Protein AF-A0A022QB66-F1 (afdb_monomer_lite)

Structure (mmCIF, N/CA/C/O backbone):
data_AF-A0A022QB66-F1
#
_entry.id   AF-A0A022QB66-F1
#
loop_
_atom_site.group_PDB
_atom_site.id
_atom_site.type_symbol
_atom_site.label_atom_id
_atom_site.label_alt_id
_atom_site.label_comp_id
_atom_site.label_asym_id
_atom_site.label_entity_id
_atom_site.label_seq_id
_atom_site.pdbx_PDB_ins_code
_atom_site.Cartn_x
_atom_site.Cartn_y
_atom_site.Cartn_z
_atom_site.occupancy
_atom_site.B_iso_or_equiv
_atom_site.auth_seq_id
_atom_site.auth_comp_id
_atom_site.auth_asym_id
_atom_site.auth_atom_id
_atom_site.pdbx_PDB_model_num
ATOM 1 N N . MET A 1 1 ? 6.228 8.065 -21.014 1.00 90.44 1 MET A N 1
ATOM 2 C CA . MET A 1 1 ? 6.456 6.706 -20.465 1.00 90.44 1 MET A CA 1
ATOM 3 C C . MET A 1 1 ? 6.476 5.617 -21.523 1.00 90.44 1 MET A C 1
ATOM 5 O O . MET A 1 1 ? 7.496 4.954 -21.617 1.00 90.44 1 MET A O 1
ATOM 9 N N . ARG A 1 2 ? 5.413 5.416 -22.317 1.00 90.44 2 ARG A N 1
ATOM 10 C CA . ARG A 1 2 ? 5.386 4.349 -23.336 1.00 90.44 2 ARG A CA 1
ATOM 11 C C . ARG A 1 2 ? 6.544 4.453 -24.340 1.00 90.44 2 ARG A C 1
ATOM 13 O O . ARG A 1 2 ? 7.287 3.493 -24.468 1.00 90.44 2 ARG A O 1
ATOM 20 N N . ASP A 1 3 ? 6.754 5.622 -24.943 1.00 89.94 3 ASP A N 1
ATOM 21 C CA . ASP A 1 3 ? 7.861 5.862 -25.885 1.00 89.94 3 ASP A CA 1
ATOM 22 C C . ASP A 1 3 ? 9.239 5.575 -25.268 1.00 89.94 3 ASP A C 1
ATOM 24 O O . ASP A 1 3 ? 10.068 4.905 -25.877 1.00 89.94 3 ASP A O 1
ATOM 28 N N . LEU A 1 4 ? 9.450 5.995 -24.013 1.00 91.31 4 LEU A N 1
ATOM 29 C CA . LEU A 1 4 ? 10.684 5.718 -23.267 1.00 91.31 4 LEU A CA 1
ATOM 30 C C . LEU A 1 4 ? 10.917 4.216 -23.096 1.00 91.31 4 LEU A C 1
ATOM 32 O O . LEU A 1 4 ? 12.012 3.729 -23.347 1.00 91.31 4 LEU A O 1
ATOM 36 N N . LEU A 1 5 ? 9.883 3.478 -22.687 1.00 92.38 5 LEU A N 1
ATOM 37 C CA . LEU A 1 5 ? 9.968 2.031 -22.509 1.00 92.38 5 LEU A CA 1
ATOM 38 C C . LEU A 1 5 ? 10.191 1.302 -23.835 1.00 92.38 5 LEU A C 1
ATOM 40 O O . LEU A 1 5 ? 10.917 0.318 -23.844 1.00 92.38 5 LEU A O 1
ATOM 44 N N . ILE A 1 6 ? 9.620 1.782 -24.945 1.00 91.00 6 ILE A N 1
ATOM 45 C CA . ILE A 1 6 ? 9.892 1.235 -26.283 1.00 91.00 6 ILE A CA 1
ATOM 46 C C . ILE A 1 6 ? 11.373 1.424 -26.633 1.00 91.00 6 ILE A C 1
ATOM 48 O O . ILE A 1 6 ? 12.029 0.460 -27.024 1.00 91.00 6 ILE A O 1
ATOM 52 N N . GLY A 1 7 ? 11.913 2.633 -26.441 1.00 89.56 7 GLY A N 1
ATOM 53 C CA . GLY A 1 7 ? 13.323 2.928 -26.709 1.00 89.56 7 GLY A CA 1
ATOM 54 C C . GLY A 1 7 ? 14.284 2.109 -25.843 1.00 89.56 7 GLY A C 1
ATOM 55 O O . GLY A 1 7 ? 15.234 1.522 -26.353 1.00 89.56 7 GLY A O 1
ATOM 56 N N . VAL A 1 8 ? 14.010 1.997 -24.542 1.00 91.50 8 VAL A N 1
ATOM 57 C CA . VAL A 1 8 ? 14.837 1.197 -23.623 1.00 91.50 8 VAL A CA 1
ATOM 58 C C . VAL A 1 8 ? 14.713 -0.301 -23.918 1.00 91.50 8 VAL A C 1
ATOM 60 O O . VAL A 1 8 ? 15.726 -0.994 -23.957 1.00 91.50 8 VAL A O 1
ATOM 63 N N . ASN A 1 9 ? 13.511 -0.802 -24.222 1.00 91.88 9 ASN A N 1
ATOM 64 C CA . ASN A 1 9 ? 13.316 -2.197 -24.627 1.00 91.88 9 ASN A CA 1
ATOM 65 C C . ASN A 1 9 ? 14.102 -2.533 -25.901 1.00 91.88 9 ASN A C 1
ATOM 67 O O . ASN A 1 9 ? 14.664 -3.623 -26.009 1.00 91.88 9 ASN A O 1
ATOM 71 N N . TYR A 1 10 ? 14.152 -1.602 -26.856 1.00 90.62 10 TYR A N 1
ATOM 72 C CA . TYR A 1 10 ? 14.957 -1.749 -28.063 1.00 90.62 10 TYR A CA 1
ATOM 73 C C . TYR A 1 10 ? 16.450 -1.873 -27.729 1.00 90.62 10 TYR A C 1
ATOM 75 O O . TYR A 1 10 ? 17.094 -2.806 -28.203 1.00 90.62 10 TYR A O 1
ATOM 83 N N . LEU A 1 11 ? 16.993 -1.010 -26.861 1.00 90.12 11 LEU A N 1
ATOM 84 C CA . LEU A 1 11 ? 18.392 -1.102 -26.415 1.00 90.12 11 LEU A CA 1
ATOM 85 C C . LEU A 1 11 ? 18.686 -2.439 -25.722 1.00 90.12 11 LEU A C 1
ATOM 87 O O . LEU A 1 11 ? 19.619 -3.142 -26.109 1.00 90.12 11 LEU A O 1
ATOM 91 N N . HIS A 1 12 ? 17.841 -2.835 -24.765 1.00 90.88 12 HIS A N 1
ATOM 92 C CA . HIS A 1 12 ? 18.008 -4.087 -24.016 1.00 90.88 12 HIS A CA 1
ATOM 93 C C . HIS A 1 12 ? 17.936 -5.323 -24.920 1.00 90.88 12 HIS A C 1
ATOM 95 O O . HIS A 1 12 ? 18.627 -6.312 -24.672 1.00 90.88 12 HIS A O 1
ATOM 101 N N . SER A 1 13 ? 17.124 -5.270 -25.980 1.00 89.25 13 SER A N 1
ATOM 102 C CA . SER A 1 13 ? 17.023 -6.345 -26.977 1.00 89.25 13 SER A CA 1
ATOM 103 C C . SER A 1 13 ? 18.272 -6.446 -27.858 1.00 89.25 13 SER A C 1
ATOM 105 O O . SER A 1 13 ? 18.603 -7.537 -28.307 1.00 89.25 13 SER A O 1
ATOM 107 N N . ASN A 1 14 ? 18.994 -5.338 -28.049 1.00 89.25 14 ASN A N 1
ATOM 108 C CA . ASN A 1 14 ? 20.259 -5.273 -28.790 1.00 89.25 14 ASN A CA 1
ATOM 109 C C . ASN A 1 14 ? 21.498 -5.477 -27.899 1.00 89.25 14 ASN A C 1
ATOM 111 O O . ASN A 1 14 ? 22.620 -5.252 -28.339 1.00 89.25 14 ASN A O 1
ATOM 115 N N . GLY A 1 15 ? 21.319 -5.897 -26.644 1.00 87.69 15 GLY A N 1
ATOM 116 C CA . GLY A 1 15 ? 22.439 -6.213 -25.758 1.00 87.69 15 GLY A CA 1
ATOM 117 C C . GLY A 1 15 ? 23.064 -5.011 -25.040 1.00 87.69 15 GLY A C 1
ATOM 118 O O . GLY A 1 15 ? 24.127 -5.154 -24.442 1.00 87.69 15 GLY A O 1
ATOM 119 N N . LEU A 1 16 ? 22.419 -3.843 -25.077 1.00 89.62 16 LEU A N 1
ATOM 120 C CA . LEU A 1 16 ? 22.925 -2.609 -24.475 1.00 89.62 16 LEU A CA 1
ATOM 121 C C . LEU A 1 16 ? 22.045 -2.167 -23.304 1.00 89.62 16 LEU A C 1
ATOM 123 O O . LEU A 1 16 ? 20.820 -2.249 -23.376 1.00 89.62 16 LEU A O 1
ATOM 127 N N . ALA A 1 17 ? 22.656 -1.619 -22.257 1.00 89.50 17 ALA A N 1
ATOM 128 C CA . ALA A 1 17 ? 21.981 -0.807 -21.246 1.00 89.50 17 ALA A CA 1
ATOM 129 C C . ALA A 1 17 ? 22.335 0.664 -21.420 1.00 89.50 17 ALA A C 1
ATOM 131 O O . ALA A 1 17 ? 23.449 1.002 -21.814 1.00 89.50 17 ALA A O 1
ATOM 132 N N . HIS A 1 18 ? 21.405 1.543 -21.064 1.00 88.81 18 HIS A N 1
ATOM 133 C CA . HIS A 1 18 ? 21.638 2.978 -21.151 1.00 88.81 18 HIS A CA 1
ATOM 134 C C . HIS A 1 18 ? 22.503 3.496 -19.993 1.00 88.81 18 HIS A C 1
ATOM 136 O O . HIS A 1 18 ? 23.287 4.416 -20.200 1.00 88.81 18 HIS A O 1
ATOM 142 N N . THR A 1 19 ? 22.330 2.960 -18.780 1.00 85.38 19 THR A N 1
ATOM 143 C CA . THR A 1 19 ? 23.073 3.268 -17.535 1.00 85.38 19 THR A CA 1
ATOM 144 C C . THR A 1 19 ? 23.001 4.711 -17.011 1.00 85.38 19 THR A C 1
ATOM 146 O O . THR A 1 19 ? 23.431 4.992 -15.893 1.00 85.38 19 THR A O 1
ATOM 149 N N . GLU A 1 20 ? 22.391 5.636 -17.753 1.00 85.50 20 GLU A N 1
ATOM 150 C CA . GLU A 1 20 ? 22.333 7.055 -17.387 1.00 85.50 20 GLU A CA 1
ATOM 151 C C . GLU A 1 20 ? 21.008 7.730 -17.770 1.00 85.50 20 GLU A C 1
ATOM 153 O O . GLU A 1 20 ? 20.958 8.883 -18.200 1.00 85.50 20 GLU A O 1
ATOM 158 N N . LEU A 1 21 ? 19.901 7.010 -17.600 1.00 88.56 21 LEU A N 1
ATOM 159 C CA . LEU A 1 21 ? 18.564 7.557 -17.818 1.00 88.56 21 LEU A CA 1
ATOM 160 C C . LEU A 1 21 ? 18.226 8.596 -16.744 1.00 88.56 21 LEU A C 1
ATOM 162 O O . LEU A 1 21 ? 18.107 8.270 -15.561 1.00 88.56 21 LEU A O 1
ATOM 166 N N . ARG A 1 22 ? 18.039 9.849 -17.162 1.00 87.88 22 ARG A N 1
ATOM 167 C CA . ARG A 1 22 ? 17.593 10.950 -16.299 1.00 87.88 22 ARG A CA 1
ATOM 168 C C . ARG A 1 22 ? 16.620 11.859 -17.038 1.00 87.88 22 ARG A C 1
ATOM 170 O O . ARG A 1 22 ? 16.602 11.873 -18.266 1.00 87.88 22 ARG A O 1
ATOM 177 N N . LEU A 1 23 ? 15.817 12.612 -16.285 1.00 87.31 23 LEU A N 1
ATOM 178 C CA . LEU A 1 23 ? 14.787 13.489 -16.848 1.00 87.31 23 LEU A CA 1
ATOM 179 C C . LEU A 1 23 ? 15.397 14.586 -17.735 1.00 87.31 23 LEU A C 1
ATOM 181 O O . LEU A 1 23 ? 14.811 14.931 -18.753 1.00 87.31 23 LEU A O 1
ATOM 185 N N . GLU A 1 24 ? 16.595 15.072 -17.395 1.00 86.62 24 GLU A N 1
ATOM 186 C CA . GLU A 1 24 ? 17.303 16.132 -18.124 1.00 86.62 24 GLU A CA 1
ATOM 187 C C . GLU A 1 24 ? 17.812 15.676 -19.503 1.00 86.62 24 GLU A C 1
ATOM 189 O O . GLU A 1 24 ? 18.095 16.506 -20.361 1.00 86.62 24 GLU A O 1
ATOM 194 N N . LYS A 1 25 ? 17.919 14.359 -19.730 1.00 85.31 25 LYS A N 1
ATOM 195 C CA . LYS A 1 25 ? 18.383 13.761 -20.996 1.00 85.31 25 LYS A CA 1
ATOM 196 C C . LYS A 1 25 ? 17.240 13.324 -21.916 1.00 85.31 25 LYS A C 1
ATOM 198 O O . LYS A 1 25 ? 17.463 12.616 -22.899 1.00 85.31 25 LYS A O 1
ATOM 203 N N . LEU A 1 26 ? 16.002 13.686 -21.583 1.00 87.75 26 LEU A N 1
ATOM 204 C CA . LEU A 1 26 ? 14.836 13.363 -22.396 1.00 87.75 26 LEU A CA 1
ATOM 205 C C . LEU A 1 26 ? 14.499 14.520 -23.325 1.00 87.75 26 LEU A C 1
ATOM 207 O O . LEU A 1 26 ? 14.301 15.649 -22.884 1.00 87.75 26 LEU A O 1
ATOM 211 N N . HIS A 1 27 ? 14.359 14.212 -24.609 1.00 87.12 27 HIS A N 1
ATOM 212 C CA . HIS A 1 27 ? 13.945 15.178 -25.613 1.00 87.12 27 HIS A CA 1
ATOM 213 C C . HIS A 1 27 ? 12.504 14.899 -26.019 1.00 87.12 27 HIS A C 1
ATOM 215 O O . HIS A 1 27 ? 12.151 13.770 -26.364 1.00 87.12 27 HIS A O 1
ATOM 221 N N . ILE A 1 28 ? 11.674 15.937 -25.981 1.00 89.44 28 ILE A N 1
ATOM 222 C CA . ILE A 1 28 ? 10.289 15.884 -26.442 1.00 89.44 28 ILE A CA 1
ATOM 223 C C . ILE A 1 28 ? 10.217 16.714 -27.712 1.00 89.44 28 ILE A C 1
ATOM 225 O O . ILE A 1 28 ? 10.533 17.903 -27.700 1.00 89.44 28 ILE A O 1
ATOM 229 N N . SER A 1 29 ? 9.820 16.083 -28.809 1.00 86.56 29 SER A N 1
ATOM 230 C CA . SER A 1 29 ? 9.618 16.799 -30.062 1.00 86.56 29 SER A CA 1
ATOM 231 C C . SER A 1 29 ? 8.362 17.679 -29.959 1.00 86.56 29 SER A C 1
ATOM 233 O O . SER A 1 29 ? 7.308 17.193 -29.539 1.00 86.56 29 SER A O 1
ATOM 235 N N . PRO A 1 30 ? 8.434 18.972 -30.322 1.00 85.62 30 PRO A N 1
ATOM 236 C CA . PRO A 1 30 ? 7.298 19.883 -30.198 1.00 85.62 30 PRO A CA 1
ATOM 237 C C . PRO A 1 30 ? 6.174 19.580 -31.201 1.00 85.62 30 PRO A C 1
ATOM 239 O O . PRO A 1 30 ? 5.029 19.949 -30.952 1.00 85.62 30 PRO A O 1
ATOM 242 N N . ILE A 1 31 ? 6.485 18.902 -32.314 1.00 86.12 31 ILE A N 1
ATOM 243 C CA . ILE A 1 31 ? 5.556 18.681 -33.434 1.00 86.12 31 ILE A CA 1
ATOM 244 C C . ILE A 1 31 ? 4.662 17.464 -33.179 1.00 86.12 31 ILE A C 1
ATOM 246 O O . ILE A 1 31 ? 3.440 17.558 -33.225 1.00 86.12 31 ILE A O 1
ATOM 250 N N . ASP A 1 32 ? 5.268 16.317 -32.886 1.00 86.25 32 ASP A N 1
ATOM 251 C CA . ASP A 1 32 ? 4.583 15.025 -32.742 1.00 86.25 32 ASP A CA 1
ATOM 252 C C . ASP A 1 32 ? 4.462 14.569 -31.277 1.00 86.25 32 ASP A C 1
ATOM 254 O O . ASP A 1 32 ? 3.810 13.566 -30.988 1.00 86.25 32 ASP A O 1
ATOM 258 N N . ARG A 1 33 ? 5.060 15.319 -30.336 1.00 85.69 33 ARG A N 1
ATOM 259 C CA . ARG A 1 33 ? 5.120 15.013 -28.895 1.00 85.69 33 ARG A CA 1
ATOM 260 C C . ARG A 1 33 ? 5.787 13.674 -28.573 1.00 85.69 33 ARG A C 1
ATOM 262 O O . ARG A 1 33 ? 5.665 13.195 -27.442 1.00 85.69 33 ARG A O 1
ATOM 269 N N . HIS A 1 34 ? 6.513 13.090 -29.526 1.00 86.06 34 HIS A N 1
ATOM 270 C CA . HIS A 1 34 ? 7.262 11.867 -29.289 1.00 86.06 34 HIS A CA 1
ATOM 271 C C . HIS A 1 34 ? 8.454 12.138 -28.379 1.00 86.06 34 HIS A C 1
ATOM 273 O O . HIS A 1 34 ? 9.151 13.152 -28.500 1.00 86.06 34 HIS A O 1
ATOM 279 N N . VAL A 1 35 ? 8.684 11.205 -27.455 1.00 86.75 35 VAL A N 1
ATOM 280 C CA . VAL A 1 35 ? 9.788 11.298 -26.499 1.00 86.75 35 VAL A CA 1
ATOM 281 C C . VAL A 1 35 ? 10.937 10.420 -26.969 1.00 86.75 35 VAL A C 1
ATOM 283 O O . VAL A 1 35 ? 10.774 9.213 -27.139 1.00 86.75 35 VAL A O 1
ATOM 286 N N . LYS A 1 36 ? 12.115 11.018 -27.132 1.00 84.31 36 LYS A N 1
ATOM 287 C CA . LYS A 1 36 ? 13.355 10.316 -27.460 1.00 84.31 36 LYS A CA 1
ATOM 288 C C . LYS A 1 36 ? 14.319 10.392 -26.285 1.00 84.31 36 LYS A C 1
ATOM 290 O O . LYS A 1 36 ? 14.428 11.416 -25.609 1.00 84.31 36 LYS A O 1
ATOM 295 N N . VAL A 1 37 ? 15.017 9.290 -26.052 1.00 78.88 37 VAL A N 1
ATOM 296 C CA . VAL A 1 37 ? 16.095 9.229 -25.069 1.00 78.88 37 VAL A CA 1
ATOM 297 C C . VAL A 1 37 ? 17.367 9.752 -25.738 1.00 78.88 37 VAL A C 1
ATOM 299 O O . VAL A 1 37 ? 17.754 9.241 -26.788 1.00 78.88 37 VAL A O 1
ATOM 302 N N . GLY A 1 38 ? 17.967 10.807 -25.186 1.00 69.50 38 GLY A N 1
ATOM 303 C CA . GLY A 1 38 ? 19.194 11.403 -25.709 1.00 69.50 38 GLY A CA 1
ATOM 304 C C . GLY A 1 38 ? 20.464 10.765 -25.139 1.00 69.50 38 GLY A C 1
ATOM 305 O O . GLY A 1 38 ? 20.474 10.305 -24.004 1.00 69.50 38 GLY A O 1
ATOM 306 N N . ILE A 1 39 ? 21.548 10.829 -25.922 1.00 65.69 39 ILE A N 1
ATOM 307 C CA . ILE A 1 39 ? 22.953 10.573 -25.542 1.00 65.69 39 ILE A CA 1
ATOM 308 C C . ILE A 1 39 ? 23.223 9.165 -24.972 1.00 65.69 39 ILE A C 1
ATOM 310 O O . ILE A 1 39 ? 23.123 8.917 -23.774 1.00 65.69 39 ILE A O 1
ATOM 314 N N . LEU A 1 40 ? 23.719 8.275 -25.839 1.00 71.69 40 LEU A N 1
ATOM 315 C CA . LEU A 1 40 ? 24.189 6.923 -25.496 1.00 71.69 40 LEU A CA 1
ATOM 316 C C . LEU A 1 40 ? 25.681 6.870 -25.111 1.00 71.69 40 LEU A C 1
ATOM 318 O O . LEU A 1 40 ? 26.274 5.799 -25.124 1.00 71.69 40 LEU A O 1
ATOM 322 N N . GLY A 1 41 ? 26.309 8.005 -24.781 1.00 69.88 41 GLY A N 1
ATOM 323 C CA . GLY A 1 41 ? 27.762 8.082 -24.547 1.00 69.88 41 GLY A CA 1
ATOM 324 C C . GLY A 1 41 ? 28.286 7.188 -23.414 1.00 69.88 41 GLY A C 1
ATOM 325 O O . GLY A 1 41 ? 29.445 6.803 -23.443 1.00 69.88 41 GLY A O 1
ATOM 326 N N . ASN A 1 42 ? 27.420 6.818 -22.464 1.00 80.25 42 ASN A N 1
ATOM 327 C CA . ASN A 1 42 ? 27.714 5.892 -21.364 1.00 80.25 42 ASN A CA 1
ATOM 328 C C . ASN A 1 42 ? 26.952 4.559 -21.488 1.00 80.25 42 ASN A C 1
ATOM 330 O O . ASN A 1 42 ? 26.838 3.808 -20.517 1.00 80.25 42 ASN A O 1
ATOM 334 N N . ALA A 1 43 ? 26.378 4.266 -22.659 1.00 84.38 43 ALA A N 1
ATOM 335 C CA . ALA A 1 43 ? 25.723 2.986 -22.872 1.00 84.38 43 ALA A CA 1
ATOM 336 C C . ALA A 1 43 ? 26.750 1.858 -22.724 1.00 84.38 43 ALA A C 1
ATOM 338 O O . ALA A 1 43 ? 27.874 1.955 -23.209 1.00 84.38 43 ALA A O 1
ATOM 339 N N . ALA A 1 44 ? 26.357 0.795 -22.037 1.00 84.44 44 ALA A N 1
ATOM 340 C CA . ALA A 1 44 ? 27.248 -0.304 -21.707 1.00 84.44 44 ALA A CA 1
ATOM 341 C C . ALA A 1 44 ? 26.707 -1.605 -22.292 1.00 84.44 44 ALA A C 1
ATOM 343 O O . ALA A 1 44 ? 25.502 -1.872 -22.225 1.00 84.44 44 ALA A O 1
ATOM 344 N N . ASN A 1 45 ? 27.598 -2.415 -22.854 1.00 85.69 45 ASN A N 1
ATOM 345 C CA . ASN A 1 45 ? 27.241 -3.703 -23.421 1.00 85.69 45 ASN A CA 1
ATOM 346 C C . ASN A 1 45 ? 27.154 -4.754 -22.309 1.00 85.69 45 ASN A C 1
ATOM 348 O O . ASN A 1 45 ? 27.943 -4.775 -21.358 1.00 85.69 45 ASN A O 1
ATOM 352 N N . PHE A 1 46 ? 26.166 -5.639 -22.414 1.00 81.88 46 PHE A N 1
ATOM 353 C CA . PHE A 1 46 ? 26.025 -6.763 -21.494 1.00 81.88 46 PHE A CA 1
ATOM 354 C C . PHE A 1 46 ? 27.191 -7.752 -21.597 1.00 81.88 46 PHE A C 1
ATOM 356 O O . PHE A 1 46 ? 27.476 -8.431 -20.614 1.00 81.88 46 PHE A O 1
ATOM 363 N N . ASN A 1 47 ? 27.869 -7.798 -22.748 1.00 71.81 47 ASN A N 1
ATOM 364 C CA . ASN A 1 47 ? 28.893 -8.789 -23.072 1.00 71.81 47 ASN A CA 1
ATOM 365 C C . ASN A 1 47 ? 30.342 -8.302 -22.880 1.00 71.81 47 ASN A C 1
ATOM 367 O O . ASN A 1 47 ? 31.251 -9.024 -23.272 1.00 71.81 47 ASN A O 1
ATOM 371 N N . ASP A 1 48 ? 30.590 -7.128 -22.285 1.00 63.53 48 ASP A N 1
ATOM 372 C CA . ASP A 1 48 ? 31.951 -6.573 -22.092 1.00 63.53 48 ASP A CA 1
ATOM 373 C C . ASP A 1 48 ? 32.793 -7.325 -21.024 1.00 63.53 48 ASP A C 1
ATOM 375 O O . ASP A 1 48 ? 33.551 -6.726 -20.260 1.00 63.53 48 ASP A O 1
ATOM 379 N N . CYS A 1 49 ? 32.676 -8.651 -20.931 1.00 53.59 49 CYS A N 1
ATOM 380 C CA . CYS A 1 49 ? 33.525 -9.500 -20.100 1.00 53.59 49 CYS A CA 1
ATOM 381 C C . CYS A 1 49 ? 34.370 -10.430 -20.981 1.00 53.59 49 CYS A C 1
ATOM 383 O O . CYS A 1 49 ? 33.851 -11.113 -21.859 1.00 53.59 49 CYS A O 1
ATOM 385 N N . ILE A 1 50 ? 35.680 -10.448 -20.715 1.00 52.25 50 ILE A N 1
ATOM 386 C CA . ILE A 1 50 ? 36.671 -11.358 -21.312 1.00 52.25 50 ILE A CA 1
ATOM 387 C C . ILE A 1 50 ? 36.193 -12.814 -21.117 1.00 52.25 50 ILE A C 1
ATOM 389 O O . ILE A 1 50 ? 35.698 -13.128 -20.027 1.00 52.25 50 ILE A O 1
ATOM 393 N N . PRO A 1 51 ? 36.295 -13.690 -22.136 1.00 50.00 51 PRO A N 1
ATOM 394 C CA . PRO A 1 51 ? 35.776 -15.048 -22.059 1.00 50.00 51 PRO A CA 1
ATOM 395 C C . PRO A 1 51 ? 36.674 -15.907 -21.163 1.00 50.00 51 PRO A C 1
ATOM 397 O O . PRO A 1 51 ? 37.699 -16.406 -21.606 1.00 50.00 51 PRO A O 1
ATOM 400 N N . ASP A 1 52 ? 36.264 -16.084 -19.908 1.00 53.12 52 ASP A N 1
ATOM 401 C CA . ASP A 1 52 ? 36.673 -17.222 -19.085 1.00 53.12 52 ASP A CA 1
ATOM 402 C C . ASP A 1 52 ? 35.431 -18.086 -18.830 1.00 53.12 52 ASP A C 1
ATOM 404 O O . ASP A 1 52 ? 34.424 -17.606 -18.292 1.00 53.12 52 ASP A O 1
ATOM 408 N N . ASP A 1 53 ? 35.508 -19.365 -19.200 1.00 53.66 53 ASP A N 1
ATOM 409 C CA . ASP A 1 53 ? 34.384 -20.314 -19.296 1.00 53.66 53 ASP A CA 1
ATOM 410 C C . ASP A 1 53 ? 33.627 -20.590 -17.976 1.00 53.66 53 ASP A C 1
ATOM 412 O O . ASP A 1 53 ? 32.553 -21.188 -17.985 1.00 53.66 53 ASP A O 1
ATOM 416 N N . ASN A 1 54 ? 34.100 -20.080 -16.834 1.00 55.41 54 ASN A N 1
ATOM 417 C CA . ASN A 1 54 ? 33.471 -20.274 -15.519 1.00 55.41 54 ASN A CA 1
ATOM 418 C C . ASN A 1 54 ? 32.529 -19.131 -15.068 1.00 55.41 54 ASN A C 1
ATOM 420 O O . ASN A 1 54 ? 32.099 -19.113 -13.915 1.00 55.41 54 ASN A O 1
ATOM 424 N N . LYS A 1 55 ? 32.196 -18.159 -15.935 1.00 56.09 55 LYS A N 1
ATOM 425 C CA . LYS A 1 55 ? 31.482 -16.913 -15.559 1.00 56.09 55 LYS A CA 1
ATOM 426 C C . LYS A 1 55 ? 30.077 -16.714 -16.149 1.00 56.09 55 LYS A C 1
ATOM 428 O O . LYS A 1 55 ? 29.538 -15.608 -16.041 1.00 56.09 55 LYS A O 1
ATOM 433 N N . LEU A 1 56 ? 29.444 -17.739 -16.726 1.00 58.19 56 LEU A N 1
ATOM 434 C CA . LEU A 1 56 ? 28.131 -17.600 -17.383 1.00 58.19 56 LEU A CA 1
ATOM 435 C C . LEU A 1 56 ? 27.041 -17.022 -16.451 1.00 58.19 56 LEU A C 1
ATOM 437 O O . LEU A 1 56 ? 26.313 -16.107 -16.843 1.00 58.19 56 LEU A O 1
ATOM 441 N N . ASP A 1 57 ? 26.999 -17.474 -15.192 1.00 58.75 57 ASP A N 1
ATOM 442 C CA . ASP A 1 57 ? 26.075 -16.949 -14.174 1.00 58.75 57 ASP A CA 1
ATOM 443 C C . ASP A 1 57 ? 26.375 -15.484 -13.820 1.00 58.75 57 ASP A C 1
ATOM 445 O O . ASP A 1 57 ? 25.464 -14.659 -13.732 1.00 58.75 57 ASP A O 1
ATOM 449 N N . SER A 1 58 ? 27.657 -15.111 -13.734 1.00 62.25 58 SER A N 1
ATOM 450 C CA . SER A 1 58 ? 28.070 -13.734 -13.426 1.00 62.25 58 SER A CA 1
ATOM 451 C C . SER A 1 58 ? 27.697 -12.733 -14.530 1.00 62.25 58 SER A C 1
ATOM 453 O O . SER A 1 58 ? 27.303 -11.600 -14.238 1.00 62.25 58 SER A O 1
ATOM 455 N N . ASN A 1 59 ? 27.729 -13.161 -15.797 1.00 63.44 59 ASN A N 1
ATOM 456 C CA . ASN A 1 59 ? 27.303 -12.346 -16.937 1.00 63.44 59 ASN A CA 1
ATOM 457 C C . ASN A 1 59 ? 25.780 -12.155 -16.952 1.00 63.44 59 ASN A C 1
ATOM 459 O O . ASN A 1 59 ? 25.283 -11.048 -17.189 1.00 63.44 59 ASN A O 1
ATOM 463 N N . MET A 1 60 ? 25.024 -13.211 -16.636 1.00 67.25 60 MET A N 1
ATOM 464 C CA . MET A 1 60 ? 23.567 -13.134 -16.506 1.00 67.25 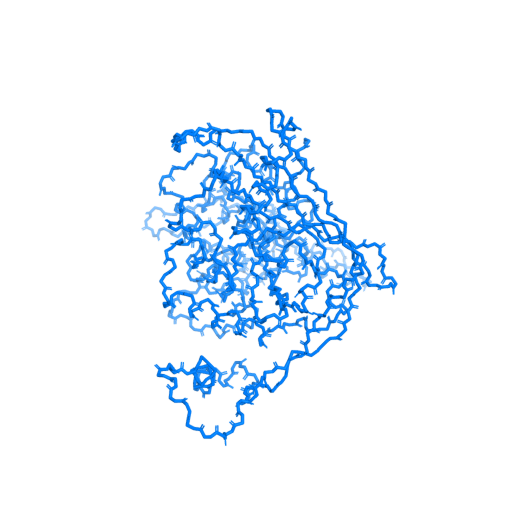60 MET A CA 1
ATOM 465 C C . MET A 1 60 ? 23.141 -12.233 -15.344 1.00 67.25 60 MET A C 1
ATOM 467 O O . MET A 1 60 ? 22.169 -11.481 -15.475 1.00 67.25 60 MET A O 1
ATOM 471 N N . ASP A 1 61 ? 23.887 -12.243 -14.243 1.00 76.88 61 ASP A N 1
ATOM 472 C CA . ASP A 1 61 ? 23.641 -11.369 -13.100 1.00 76.88 61 ASP A CA 1
ATOM 473 C C . ASP A 1 61 ? 23.983 -9.906 -13.402 1.00 76.88 61 ASP A C 1
ATOM 475 O O . ASP A 1 61 ? 23.185 -9.017 -13.089 1.00 76.88 61 ASP A O 1
ATOM 479 N N . ARG A 1 62 ? 25.091 -9.636 -14.108 1.00 80.75 62 ARG A N 1
ATOM 480 C CA . ARG A 1 62 ? 25.429 -8.288 -14.597 1.00 80.75 62 ARG A CA 1
ATOM 481 C C . ARG A 1 62 ? 24.333 -7.728 -15.501 1.00 80.75 62 ARG A C 1
ATOM 483 O O . ARG A 1 62 ? 23.839 -6.627 -15.249 1.00 80.75 62 ARG A O 1
ATOM 490 N N . ARG A 1 63 ? 23.892 -8.494 -16.505 1.00 85.56 63 ARG A N 1
ATOM 491 C CA . ARG A 1 63 ? 22.799 -8.098 -17.410 1.00 85.56 63 ARG A CA 1
ATOM 492 C C . ARG A 1 63 ? 21.526 -7.750 -16.638 1.00 85.56 63 ARG A C 1
ATOM 494 O O . ARG A 1 63 ? 20.947 -6.684 -16.853 1.00 85.56 63 ARG A O 1
ATOM 501 N N . LYS A 1 64 ? 21.102 -8.616 -15.711 1.00 85.75 64 LYS A N 1
ATOM 502 C CA . LYS A 1 64 ? 19.919 -8.377 -14.867 1.00 85.75 64 LYS A CA 1
ATOM 503 C C . LYS A 1 64 ? 20.069 -7.112 -14.022 1.00 85.75 64 LYS A C 1
ATOM 505 O O . LYS A 1 64 ? 19.113 -6.347 -13.918 1.00 85.75 64 LYS A O 1
ATOM 510 N N . MET A 1 65 ? 21.246 -6.868 -13.444 1.00 85.62 65 MET A N 1
ATOM 511 C CA . MET A 1 65 ? 21.515 -5.662 -12.655 1.00 85.62 65 MET A CA 1
ATOM 512 C C . MET A 1 65 ? 21.421 -4.385 -13.493 1.00 85.62 65 MET A C 1
ATOM 514 O O . MET A 1 65 ? 20.773 -3.430 -13.067 1.00 85.62 65 MET A O 1
ATOM 518 N N . MET A 1 66 ? 22.003 -4.377 -14.693 1.00 88.88 66 MET A N 1
ATOM 519 C CA . MET A 1 66 ? 21.988 -3.214 -15.586 1.00 88.88 66 MET A CA 1
ATOM 520 C C . MET A 1 66 ? 20.576 -2.900 -16.097 1.00 88.88 66 MET A C 1
ATOM 522 O O . MET A 1 66 ? 20.132 -1.755 -16.024 1.00 88.88 66 MET A O 1
ATOM 526 N N . ILE A 1 67 ? 19.821 -3.922 -16.514 1.00 89.88 67 ILE A N 1
ATOM 527 C CA . ILE A 1 67 ? 18.406 -3.770 -16.891 1.00 89.88 67 ILE A CA 1
ATOM 528 C C . ILE A 1 67 ? 17.597 -3.239 -15.702 1.00 89.88 67 ILE A C 1
ATOM 530 O O . ILE A 1 67 ? 16.828 -2.286 -15.832 1.00 89.88 67 ILE A O 1
ATOM 534 N N . ALA A 1 68 ? 17.793 -3.815 -14.514 1.00 91.06 68 ALA A N 1
ATOM 535 C CA . ALA A 1 68 ? 17.094 -3.381 -13.312 1.00 91.06 68 ALA A CA 1
ATOM 536 C C . ALA A 1 68 ? 17.458 -1.944 -12.897 1.00 91.06 68 ALA A C 1
ATOM 538 O O . ALA A 1 68 ? 16.641 -1.266 -12.262 1.00 91.06 68 ALA A O 1
ATOM 539 N N . PHE A 1 69 ? 18.664 -1.477 -13.220 1.00 91.69 69 PHE A N 1
ATOM 540 C CA . PHE A 1 69 ? 19.083 -0.098 -12.999 1.00 91.69 69 PHE A CA 1
ATOM 541 C C . PHE A 1 69 ? 18.333 0.862 -13.928 1.00 91.69 69 PHE A C 1
ATOM 543 O O . PHE A 1 69 ? 17.675 1.780 -13.436 1.00 91.69 69 PHE A O 1
ATOM 550 N N . ASP A 1 70 ? 18.327 0.598 -15.238 1.00 93.12 70 ASP A N 1
ATOM 551 C CA . ASP A 1 70 ? 17.598 1.413 -16.220 1.00 93.12 70 ASP A CA 1
ATOM 552 C C . ASP A 1 70 ? 16.102 1.502 -15.877 1.00 93.12 70 ASP A C 1
ATOM 554 O O . ASP A 1 70 ? 15.512 2.585 -15.868 1.00 93.12 70 ASP A O 1
ATOM 558 N N . MET A 1 71 ? 15.496 0.373 -15.498 1.00 94.69 71 MET A N 1
ATOM 559 C CA . MET A 1 71 ? 14.092 0.317 -15.081 1.00 94.69 71 MET A CA 1
ATOM 560 C C . MET A 1 71 ? 13.811 1.137 -13.815 1.00 94.69 71 MET A C 1
ATOM 562 O O . MET A 1 71 ? 12.769 1.790 -13.721 1.00 94.69 71 MET A O 1
ATOM 566 N N . ARG A 1 72 ? 14.755 1.185 -12.865 1.00 93.75 72 ARG A N 1
ATOM 567 C CA . ARG A 1 72 ? 14.644 2.046 -11.675 1.00 93.75 72 ARG A CA 1
ATOM 568 C C . ARG A 1 72 ? 14.683 3.525 -12.058 1.00 93.75 72 ARG A C 1
ATOM 570 O O . ARG A 1 72 ? 13.878 4.304 -11.549 1.00 93.75 72 ARG A O 1
ATOM 577 N N . CYS A 1 73 ? 15.580 3.908 -12.964 1.00 93.19 73 CYS A N 1
ATOM 578 C CA . CYS A 1 73 ? 15.651 5.275 -13.473 1.00 93.19 73 CYS A CA 1
ATOM 579 C C . CYS A 1 73 ? 14.360 5.689 -14.188 1.00 93.19 73 CYS A C 1
ATOM 581 O O . CYS A 1 73 ? 13.860 6.788 -13.953 1.00 93.19 73 CYS A O 1
ATOM 583 N N . LEU A 1 74 ? 13.762 4.798 -14.985 1.00 94.69 74 LEU A N 1
ATOM 584 C CA . LEU A 1 74 ? 12.444 5.027 -15.586 1.00 94.69 74 LEU A CA 1
ATOM 585 C C . LEU A 1 74 ? 11.348 5.221 -14.531 1.00 94.69 74 LEU A C 1
ATOM 587 O O . LEU A 1 74 ? 10.482 6.075 -14.712 1.00 94.69 74 LEU A O 1
ATOM 591 N N . GLY A 1 75 ? 11.404 4.489 -13.414 1.00 95.31 75 GLY A N 1
ATOM 592 C CA . GLY A 1 75 ? 10.533 4.719 -12.259 1.00 95.31 75 GLY A CA 1
ATOM 593 C C . GLY A 1 75 ? 10.696 6.120 -11.661 1.00 95.31 75 GLY A C 1
ATOM 594 O O . GLY A 1 75 ? 9.704 6.799 -11.408 1.00 95.31 75 GLY A O 1
ATOM 595 N N . PHE A 1 76 ? 11.932 6.601 -11.494 1.00 95.00 76 PHE A N 1
ATOM 596 C CA . PHE A 1 76 ? 12.194 7.965 -11.015 1.00 95.00 76 PHE A CA 1
ATOM 597 C C . PHE A 1 76 ? 11.720 9.042 -11.988 1.00 95.00 76 PHE A C 1
ATOM 599 O O . PHE A 1 76 ? 11.142 10.039 -11.559 1.00 95.00 76 PHE A O 1
ATOM 606 N N . ILE A 1 77 ? 11.923 8.829 -13.288 1.00 94.19 77 ILE A N 1
ATOM 607 C CA . ILE A 1 77 ? 11.405 9.704 -14.341 1.00 94.19 77 ILE A CA 1
ATOM 608 C C . ILE A 1 77 ? 9.875 9.746 -14.267 1.00 94.19 77 ILE A C 1
ATOM 610 O O . ILE A 1 77 ? 9.308 10.832 -14.204 1.00 94.19 77 ILE A O 1
ATOM 614 N N . MET A 1 78 ? 9.205 8.589 -14.194 1.00 94.50 78 MET A N 1
ATOM 615 C CA . MET A 1 78 ? 7.746 8.514 -14.058 1.00 94.50 78 MET A CA 1
ATOM 616 C C . MET A 1 78 ? 7.252 9.271 -12.822 1.00 94.50 78 MET A C 1
ATOM 618 O O . MET A 1 78 ? 6.312 10.055 -12.931 1.00 94.50 78 MET A O 1
ATOM 622 N N . ALA A 1 79 ? 7.895 9.065 -11.669 1.00 93.75 79 ALA A N 1
ATOM 623 C CA . ALA A 1 79 ? 7.534 9.735 -10.425 1.00 93.75 79 ALA A CA 1
ATOM 624 C C . ALA A 1 79 ? 7.631 11.261 -10.561 1.00 93.75 79 ALA A C 1
ATOM 626 O O . ALA A 1 79 ? 6.657 11.953 -10.290 1.00 93.75 79 ALA A O 1
ATOM 627 N N . LYS A 1 80 ? 8.766 11.779 -11.050 1.00 92.25 80 LYS A N 1
ATOM 628 C CA . LYS A 1 80 ? 8.998 13.222 -11.238 1.00 92.25 80 LYS A CA 1
ATOM 629 C C . LYS A 1 80 ? 8.085 13.855 -12.289 1.00 92.25 80 LYS A C 1
ATOM 631 O O . LYS A 1 80 ? 7.661 14.993 -12.131 1.00 92.25 80 LYS A O 1
ATOM 636 N N . MET A 1 81 ? 7.771 13.124 -13.360 1.00 89.81 81 MET A N 1
ATOM 637 C CA . MET A 1 81 ? 6.861 13.603 -14.404 1.00 89.81 81 MET A CA 1
ATOM 638 C C . MET A 1 81 ? 5.437 13.803 -13.879 1.00 89.81 81 MET A C 1
ATOM 640 O O . MET A 1 81 ? 4.748 14.722 -14.318 1.00 89.81 81 MET A O 1
ATOM 644 N N . VAL A 1 82 ? 4.980 12.916 -12.991 1.00 90.06 82 VAL A N 1
ATOM 645 C CA . VAL A 1 82 ? 3.595 12.909 -12.509 1.00 90.06 82 VAL A CA 1
ATOM 646 C C . VAL A 1 82 ? 3.441 13.724 -11.223 1.00 90.06 82 VAL A C 1
ATOM 648 O O . VAL A 1 82 ? 2.447 14.427 -11.070 1.00 90.06 82 VAL A O 1
ATOM 651 N N . LEU A 1 83 ? 4.428 13.686 -10.327 1.00 89.94 83 LEU A N 1
ATOM 652 C CA . LEU A 1 83 ? 4.447 14.403 -9.053 1.00 89.94 83 LEU A CA 1
ATOM 653 C C . LEU A 1 83 ? 5.542 15.470 -9.087 1.00 89.94 83 LEU A C 1
ATOM 655 O O . LEU A 1 83 ? 6.716 15.185 -8.841 1.00 89.94 83 LEU A O 1
ATOM 659 N N . ARG A 1 84 ? 5.151 16.708 -9.403 1.00 85.50 84 ARG A N 1
ATOM 660 C CA . ARG A 1 84 ? 6.090 17.826 -9.583 1.00 85.50 84 ARG A CA 1
ATOM 661 C C . ARG A 1 84 ? 6.868 18.162 -8.313 1.00 85.50 84 ARG A C 1
ATOM 663 O O . ARG A 1 84 ? 8.003 18.606 -8.420 1.00 85.50 84 ARG A O 1
ATOM 670 N N . ASP A 1 85 ? 6.320 17.880 -7.135 1.00 87.31 85 ASP A N 1
ATOM 671 C CA . ASP A 1 85 ? 6.998 18.089 -5.849 1.00 87.31 85 ASP A CA 1
ATOM 672 C C . ASP A 1 85 ? 8.285 17.262 -5.722 1.00 87.31 85 ASP A C 1
ATOM 674 O O . ASP A 1 85 ? 9.219 17.656 -5.034 1.00 87.31 85 ASP A O 1
ATOM 678 N N . LEU A 1 86 ? 8.400 16.146 -6.453 1.00 90.25 86 LEU A N 1
ATOM 679 C CA . LEU A 1 86 ? 9.631 15.348 -6.515 1.00 90.25 86 LEU A CA 1
ATOM 680 C C . LEU A 1 86 ? 10.745 16.000 -7.353 1.00 90.25 86 LEU A C 1
ATOM 682 O O . LEU A 1 86 ? 11.830 15.423 -7.480 1.00 90.25 86 LEU A O 1
ATOM 686 N N . MET A 1 87 ? 10.496 17.172 -7.943 1.00 88.12 87 MET A N 1
ATOM 687 C CA . MET A 1 87 ? 11.539 18.010 -8.535 1.00 88.12 87 MET A CA 1
ATOM 688 C C . MET A 1 87 ? 12.327 18.779 -7.469 1.00 88.12 87 MET A C 1
ATOM 690 O O . MET A 1 87 ? 13.495 19.075 -7.711 1.00 88.12 87 MET A O 1
ATOM 694 N N . ASP A 1 88 ? 11.739 19.044 -6.294 1.00 89.69 88 ASP A N 1
ATOM 695 C CA . ASP A 1 88 ? 12.462 19.609 -5.151 1.00 89.69 88 ASP A CA 1
ATOM 696 C C . ASP A 1 88 ? 13.485 18.577 -4.629 1.00 89.69 88 ASP A C 1
ATOM 698 O O . ASP A 1 88 ? 13.098 17.470 -4.222 1.00 89.69 88 ASP A O 1
ATOM 702 N N . PRO A 1 89 ? 14.794 18.905 -4.608 1.00 91.25 89 PRO A N 1
ATOM 703 C CA . PRO A 1 89 ? 15.831 18.017 -4.096 1.00 91.25 89 PRO A CA 1
ATOM 704 C C . PRO A 1 89 ? 15.581 17.513 -2.669 1.00 91.25 89 PRO A C 1
ATOM 706 O O . PRO A 1 89 ? 15.918 16.363 -2.380 1.00 91.25 89 PRO A O 1
ATOM 709 N N . MET A 1 90 ? 14.977 18.321 -1.789 1.00 90.62 90 MET A N 1
ATOM 710 C CA . MET A 1 90 ? 14.706 17.944 -0.396 1.00 90.62 90 MET A CA 1
ATOM 711 C C . MET A 1 90 ? 13.608 16.882 -0.303 1.00 90.62 90 MET A C 1
ATOM 713 O O . MET A 1 90 ? 13.769 15.861 0.373 1.00 90.62 90 MET A O 1
ATOM 717 N N . ILE A 1 91 ? 12.504 17.081 -1.025 1.00 89.62 91 ILE A N 1
ATOM 718 C CA . ILE A 1 91 ? 11.402 16.113 -1.102 1.00 89.62 91 ILE A CA 1
ATOM 719 C C . ILE A 1 91 ? 11.894 14.831 -1.787 1.00 89.62 91 ILE A C 1
ATOM 721 O O . ILE A 1 91 ? 11.651 13.719 -1.303 1.00 89.62 91 ILE A O 1
ATOM 725 N N . PHE A 1 92 ? 12.666 14.965 -2.867 1.00 92.12 92 PHE A N 1
ATOM 726 C CA . PHE A 1 92 ? 13.237 13.825 -3.577 1.00 92.12 92 PHE A CA 1
ATOM 727 C C . PHE A 1 92 ? 14.249 13.042 -2.728 1.00 92.12 92 PHE A C 1
ATOM 729 O O . PHE A 1 92 ? 14.324 11.816 -2.836 1.00 92.12 92 PHE A O 1
ATOM 736 N N . ALA A 1 93 ? 15.011 13.706 -1.854 1.00 91.94 93 ALA A N 1
ATOM 737 C CA . ALA A 1 93 ? 15.903 13.042 -0.909 1.00 91.94 93 ALA A CA 1
ATOM 738 C C . ALA A 1 93 ? 15.123 12.165 0.081 1.00 91.94 93 ALA A C 1
ATOM 740 O O . ALA A 1 93 ? 15.479 10.996 0.244 1.00 91.94 93 ALA A O 1
ATOM 741 N N . LYS A 1 94 ? 14.015 12.667 0.649 1.00 91.25 94 LYS A N 1
ATOM 742 C CA . LYS A 1 94 ? 13.114 11.873 1.508 1.00 91.25 94 LYS A CA 1
ATOM 743 C C . LYS A 1 94 ? 12.536 10.672 0.759 1.00 91.25 94 LYS A C 1
ATOM 745 O O . LYS A 1 94 ? 12.526 9.559 1.278 1.00 91.25 94 LYS A O 1
ATOM 750 N N . PHE A 1 95 ? 12.128 10.872 -0.493 1.00 92.12 95 PHE A N 1
ATOM 751 C CA . PHE A 1 95 ? 11.632 9.799 -1.353 1.00 92.12 95 PHE A CA 1
ATOM 752 C C . PHE A 1 95 ? 12.686 8.725 -1.663 1.00 92.12 95 PHE A C 1
ATOM 754 O O . PHE A 1 95 ? 12.400 7.530 -1.580 1.00 92.12 95 PHE A O 1
ATOM 761 N N . LYS A 1 96 ? 13.931 9.114 -1.956 1.00 91.50 96 LYS A N 1
ATOM 762 C CA . LYS A 1 96 ? 15.032 8.152 -2.110 1.00 91.50 96 LYS A CA 1
ATOM 763 C C . LYS A 1 96 ? 15.333 7.424 -0.803 1.00 91.50 96 LYS A C 1
ATOM 765 O O . LYS A 1 96 ? 15.531 6.213 -0.836 1.00 91.50 96 LYS A O 1
ATOM 770 N N . ALA A 1 97 ? 15.350 8.138 0.323 1.00 91.31 97 ALA A N 1
ATOM 771 C CA . ALA A 1 97 ? 15.591 7.555 1.639 1.00 91.31 97 ALA A CA 1
ATOM 772 C C . ALA A 1 97 ? 14.539 6.489 1.975 1.00 91.31 97 ALA A C 1
ATOM 774 O O . ALA A 1 97 ? 14.903 5.406 2.427 1.00 91.31 97 ALA A O 1
ATOM 775 N N . PHE A 1 98 ? 13.265 6.742 1.658 1.00 90.25 98 PHE A N 1
ATOM 776 C CA . PHE A 1 98 ? 12.192 5.756 1.799 1.00 90.25 98 PHE A CA 1
ATOM 777 C C . PHE A 1 98 ? 12.520 4.438 1.081 1.00 90.25 98 PHE A C 1
ATOM 779 O O . PHE A 1 98 ? 12.439 3.378 1.700 1.00 90.25 98 PHE A O 1
ATOM 786 N N . LEU A 1 99 ? 12.955 4.494 -0.183 1.00 90.75 99 LEU A N 1
ATOM 787 C CA . LEU A 1 99 ? 13.302 3.298 -0.961 1.00 90.75 99 LEU A CA 1
ATOM 788 C C . LEU A 1 99 ? 14.591 2.625 -0.461 1.00 90.75 99 LEU A C 1
ATOM 790 O O . LEU A 1 99 ? 14.672 1.400 -0.418 1.00 90.75 99 LEU A O 1
ATOM 794 N N . SER A 1 100 ? 15.602 3.410 -0.077 1.00 88.50 100 SER A N 1
ATOM 795 C CA . SER A 1 100 ? 16.893 2.891 0.401 1.00 88.50 100 SER A CA 1
ATOM 796 C C . SER A 1 100 ? 16.799 2.210 1.768 1.00 88.50 100 SER A C 1
ATOM 798 O O . SER A 1 100 ? 17.549 1.273 2.018 1.00 88.50 100 SER A O 1
ATOM 800 N N . LYS A 1 101 ? 15.852 2.619 2.626 1.00 86.75 101 LYS A N 1
ATOM 801 C CA . LYS A 1 101 ? 15.549 1.955 3.908 1.00 86.75 101 LYS A CA 1
ATOM 802 C C . LYS A 1 101 ? 14.883 0.575 3.738 1.00 86.75 101 LYS A C 1
ATOM 804 O O . LYS A 1 101 ? 14.601 -0.093 4.725 1.00 86.75 101 LYS A O 1
ATOM 809 N N . GLY A 1 102 ? 14.622 0.138 2.503 1.00 81.62 102 GLY A N 1
ATOM 810 C CA . GLY A 1 102 ? 14.011 -1.161 2.218 1.00 81.62 102 GLY A CA 1
ATOM 811 C C . GLY A 1 102 ? 12.490 -1.183 2.376 1.00 81.62 102 GLY A C 1
ATOM 812 O O . GLY A 1 102 ? 11.907 -2.264 2.417 1.00 81.62 102 GLY A O 1
ATOM 813 N N . ASN A 1 103 ? 11.839 -0.017 2.450 1.00 86.25 103 ASN A N 1
ATOM 814 C CA . ASN A 1 103 ? 10.382 0.047 2.475 1.00 86.25 103 ASN A CA 1
ATOM 815 C C . ASN A 1 103 ? 9.789 -0.443 1.149 1.00 86.25 103 ASN A C 1
ATOM 817 O O . ASN A 1 103 ? 10.334 -0.194 0.071 1.00 86.25 103 ASN A O 1
ATOM 821 N N . GLU A 1 104 ? 8.636 -1.105 1.237 1.00 87.25 104 GLU A N 1
ATOM 822 C CA . GLU A 1 104 ? 7.921 -1.624 0.073 1.00 87.25 104 GLU A CA 1
ATOM 823 C C . GLU A 1 104 ? 7.366 -0.480 -0.797 1.00 87.25 104 GLU A C 1
ATOM 825 O O . GLU A 1 104 ? 6.529 0.296 -0.319 1.00 87.25 104 GLU A O 1
ATOM 830 N N . PRO A 1 105 ? 7.754 -0.378 -2.086 1.00 90.06 105 PRO A N 1
ATOM 831 C CA . PRO A 1 105 ? 7.314 0.699 -2.978 1.00 90.06 105 PRO A CA 1
ATOM 832 C C . PRO A 1 105 ? 5.809 0.734 -3.242 1.00 90.06 105 PRO A C 1
ATOM 834 O O . PRO A 1 105 ? 5.288 1.736 -3.719 1.00 90.06 105 PRO A O 1
ATOM 837 N N . SER A 1 106 ? 5.075 -0.334 -2.942 1.00 89.25 106 SER A N 1
ATOM 838 C CA . SER A 1 106 ? 3.615 -0.303 -3.015 1.00 89.25 106 SER A CA 1
ATOM 839 C C . SER A 1 106 ? 3.051 0.797 -2.102 1.00 89.25 106 SER A C 1
ATOM 841 O O . SER A 1 106 ? 2.137 1.510 -2.498 1.00 89.25 106 SER A O 1
ATOM 843 N N . CYS A 1 107 ? 3.644 1.014 -0.924 1.00 89.62 107 CYS A N 1
ATOM 844 C CA . CYS A 1 107 ? 3.191 1.997 0.072 1.00 89.62 107 CYS A CA 1
ATOM 845 C C . CYS A 1 107 ? 3.539 3.455 -0.297 1.00 89.62 107 CYS A C 1
ATOM 847 O O . CYS A 1 107 ? 3.456 4.355 0.541 1.00 89.62 107 CYS A O 1
ATOM 849 N N . LEU A 1 108 ? 3.993 3.699 -1.534 1.00 90.31 108 LEU A N 1
ATOM 850 C CA . LEU A 1 108 ? 4.396 5.021 -2.005 1.00 90.31 108 LEU A CA 1
ATOM 851 C C . LEU A 1 108 ? 3.256 6.033 -1.966 1.00 90.31 108 LEU A C 1
ATOM 853 O O . LEU A 1 108 ? 3.509 7.197 -1.668 1.00 90.31 108 LEU A O 1
ATOM 857 N N . ARG A 1 109 ? 2.020 5.610 -2.255 1.00 88.56 109 ARG A N 1
ATOM 858 C CA . ARG A 1 109 ? 0.860 6.506 -2.237 1.00 88.56 109 ARG A CA 1
ATOM 859 C C . ARG A 1 109 ? 0.661 7.087 -0.839 1.00 88.56 109 ARG A C 1
ATOM 861 O O . ARG A 1 109 ? 0.614 8.303 -0.684 1.00 88.56 109 ARG A O 1
ATOM 868 N N . GLU A 1 110 ? 0.600 6.221 0.168 1.00 86.06 110 GLU A N 1
ATOM 869 C CA . GLU A 1 110 ? 0.400 6.584 1.571 1.00 86.06 110 GLU A CA 1
ATOM 870 C C . GLU A 1 110 ? 1.551 7.462 2.078 1.00 86.06 110 GLU A C 1
ATOM 872 O O . GLU A 1 110 ? 1.316 8.495 2.697 1.00 86.06 110 GLU A O 1
ATOM 877 N N . PHE A 1 111 ? 2.791 7.111 1.733 1.00 88.44 111 PHE A N 1
ATOM 878 C CA . PHE A 1 111 ? 3.977 7.905 2.052 1.00 88.44 111 PHE A CA 1
ATOM 879 C C . PHE A 1 111 ? 3.935 9.317 1.456 1.00 88.44 111 PHE A C 1
ATOM 881 O O . PHE A 1 111 ? 4.131 10.311 2.159 1.00 88.44 111 PHE A O 1
ATOM 888 N N . LEU A 1 112 ? 3.688 9.413 0.149 1.00 87.88 112 LEU A N 1
ATOM 889 C CA . LEU A 1 112 ? 3.752 10.677 -0.577 1.00 87.88 112 LEU A CA 1
ATOM 890 C C . LEU A 1 112 ? 2.610 11.608 -0.187 1.00 87.88 112 LEU A C 1
ATOM 892 O O . LEU A 1 112 ? 2.828 12.816 -0.153 1.00 87.88 112 LEU A O 1
ATOM 896 N N . MET A 1 113 ? 1.435 11.079 0.173 1.00 83.00 113 MET A N 1
ATOM 897 C CA . MET A 1 113 ? 0.344 11.906 0.694 1.00 83.00 113 MET A CA 1
ATOM 898 C C . MET A 1 113 ? 0.779 12.721 1.920 1.00 83.00 113 MET A C 1
ATOM 900 O O . MET A 1 113 ? 0.412 13.885 2.021 1.00 83.00 113 MET A O 1
ATOM 904 N N . HIS A 1 114 ? 1.600 12.170 2.818 1.00 79.88 114 HIS A N 1
ATOM 905 C CA . HIS A 1 114 ? 2.056 12.894 4.013 1.00 79.88 114 HIS A CA 1
ATOM 906 C C . HIS A 1 114 ? 3.137 13.946 3.733 1.00 79.88 114 HIS A C 1
ATOM 908 O O . HIS A 1 114 ? 3.235 14.941 4.452 1.00 79.88 114 HIS A O 1
ATOM 914 N N . ILE A 1 115 ? 3.962 13.728 2.708 1.00 79.69 115 ILE A N 1
ATOM 915 C CA . ILE A 1 115 ? 5.066 14.634 2.370 1.00 79.69 115 ILE A CA 1
ATOM 916 C C . ILE A 1 115 ? 4.591 15.778 1.479 1.00 79.69 115 ILE A C 1
ATOM 918 O O . ILE A 1 115 ? 5.007 16.916 1.681 1.00 79.69 115 ILE A O 1
ATOM 922 N N . VAL A 1 116 ? 3.729 15.473 0.509 1.00 74.50 116 VAL A N 1
ATOM 923 C CA . VAL A 1 116 ? 3.322 16.408 -0.542 1.00 74.50 116 VAL A CA 1
ATOM 924 C C . VAL A 1 116 ? 2.091 17.228 -0.137 1.00 74.50 116 VAL A C 1
ATOM 926 O O . VAL A 1 116 ? 2.050 18.426 -0.393 1.00 74.50 116 VAL A O 1
ATOM 929 N N . ASN A 1 117 ? 1.111 16.651 0.574 1.00 61.84 117 ASN A N 1
ATOM 930 C CA . ASN A 1 117 ? -0.136 17.357 0.924 1.00 61.84 117 ASN A CA 1
ATOM 931 C C . ASN A 1 117 ? -0.035 18.245 2.181 1.00 61.84 117 ASN A C 1
ATOM 933 O O . ASN A 1 117 ? -1.055 18.516 2.814 1.00 61.84 117 ASN A O 1
ATOM 937 N N . ARG A 1 118 ? 1.156 18.728 2.570 1.00 54.09 118 ARG A N 1
ATOM 938 C CA . ARG A 1 118 ? 1.262 19.679 3.698 1.00 54.09 118 ARG A CA 1
ATOM 939 C C . ARG A 1 118 ? 0.557 21.014 3.429 1.00 54.09 118 ARG A C 1
ATOM 941 O O . ARG A 1 118 ? 0.235 21.703 4.387 1.00 54.09 118 ARG A O 1
ATOM 948 N N . ASN A 1 119 ? 0.247 21.323 2.168 1.00 41.91 119 ASN A N 1
ATOM 949 C CA . ASN A 1 119 ? -0.650 22.406 1.780 1.00 41.91 119 ASN A CA 1
ATOM 950 C C . ASN A 1 119 ? -1.720 21.838 0.833 1.00 41.91 119 ASN A C 1
ATOM 952 O O . ASN A 1 119 ? -1.358 21.350 -0.240 1.00 41.91 119 ASN A O 1
ATOM 956 N N . PRO A 1 120 ? -3.016 21.855 1.195 1.00 42.06 120 PRO A N 1
ATOM 957 C CA . PRO A 1 120 ? -4.088 21.349 0.348 1.00 42.06 120 PRO A CA 1
ATOM 958 C C . PRO A 1 120 ? -4.324 22.336 -0.800 1.00 42.06 120 PRO A C 1
ATOM 960 O O . PRO A 1 120 ? -5.232 23.163 -0.750 1.00 42.06 120 PRO A O 1
ATOM 963 N N . SER A 1 121 ? -3.484 22.291 -1.834 1.00 44.72 121 SER A N 1
ATOM 964 C CA . SER A 1 121 ? -3.834 22.923 -3.100 1.00 44.72 121 SER A CA 1
ATOM 965 C C . SER A 1 121 ? -4.873 22.039 -3.814 1.00 44.72 121 SER A C 1
ATOM 967 O O . SER A 1 121 ? -4.781 20.808 -3.748 1.00 44.72 121 SER A O 1
ATOM 969 N N . PRO A 1 122 ? -5.891 22.616 -4.476 1.00 45.84 122 PRO A N 1
ATOM 970 C CA . PRO A 1 122 ? -7.047 21.853 -4.955 1.00 45.84 122 PRO A CA 1
ATOM 971 C C . PRO A 1 122 ? -6.770 20.837 -6.074 1.00 45.84 122 PRO A C 1
ATOM 973 O O . PRO A 1 122 ? -7.668 20.077 -6.422 1.00 45.84 122 PRO A O 1
ATOM 976 N N . GLU A 1 123 ? -5.568 20.776 -6.652 1.00 54.06 123 GLU A N 1
ATOM 977 C CA . GLU A 1 123 ? -5.323 19.944 -7.834 1.00 54.06 123 GLU A CA 1
ATOM 978 C C . GLU A 1 123 ? -3.949 19.276 -7.811 1.00 54.06 123 GLU A C 1
ATOM 980 O O . GLU A 1 123 ? -3.067 19.553 -8.624 1.00 54.06 123 GLU A O 1
ATOM 985 N N . ASN A 1 124 ? -3.783 18.296 -6.923 1.00 71.25 124 ASN A N 1
ATOM 986 C CA . ASN A 1 124 ? -2.709 17.316 -7.059 1.00 71.25 124 ASN A C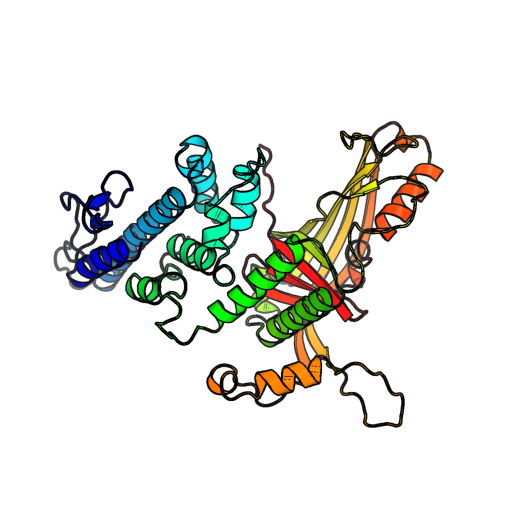A 1
ATOM 987 C C . ASN A 1 124 ? -3.030 16.333 -8.207 1.00 71.25 124 ASN A C 1
ATOM 989 O O . ASN A 1 124 ? -3.283 15.143 -8.005 1.00 71.25 124 ASN A O 1
ATOM 993 N N . VAL A 1 125 ? -3.035 16.852 -9.445 1.00 83.81 125 VAL A N 1
ATOM 994 C CA . VAL A 1 125 ? -3.336 16.127 -10.698 1.00 83.81 125 VAL A CA 1
ATOM 995 C C . VAL A 1 125 ? -2.491 14.857 -10.817 1.00 83.81 125 VAL A C 1
ATOM 997 O O . VAL A 1 125 ? -2.951 13.846 -11.345 1.00 83.81 125 VAL A O 1
ATOM 1000 N N . GLY A 1 126 ? -1.274 14.872 -10.269 1.00 87.88 126 GLY A N 1
ATOM 1001 C CA . GLY A 1 126 ? -0.394 13.711 -10.223 1.00 87.88 126 GLY A CA 1
ATOM 1002 C C . GLY A 1 126 ? -0.988 12.509 -9.487 1.00 87.88 126 GLY A C 1
ATOM 1003 O O . GLY A 1 126 ? -1.035 11.410 -10.042 1.00 87.88 126 GLY A O 1
ATOM 1004 N N . PHE A 1 127 ? -1.508 12.719 -8.272 1.00 88.56 127 PHE A N 1
ATOM 1005 C CA . PHE A 1 127 ? -2.195 11.667 -7.514 1.00 88.56 127 PHE A CA 1
ATOM 1006 C C . PHE A 1 127 ? -3.411 11.154 -8.277 1.00 88.56 127 PHE A C 1
ATOM 1008 O O . PHE A 1 127 ? -3.574 9.945 -8.424 1.00 88.56 127 PHE A O 1
ATOM 1015 N N . GLN A 1 128 ? -4.203 12.065 -8.853 1.00 87.62 128 GLN A N 1
ATOM 1016 C CA . GLN A 1 128 ? -5.369 11.690 -9.648 1.00 87.62 128 GLN A CA 1
ATOM 1017 C C . GLN A 1 128 ? -4.980 10.808 -10.836 1.00 87.62 128 GLN A C 1
ATOM 1019 O O . GLN A 1 128 ? -5.623 9.785 -11.049 1.00 87.62 128 GLN A O 1
ATOM 1024 N N . ILE A 1 129 ? -3.918 11.155 -11.581 1.00 89.88 129 ILE A N 1
ATOM 1025 C CA . ILE A 1 129 ? -3.396 10.361 -12.706 1.00 89.88 129 ILE A CA 1
ATOM 1026 C C . ILE A 1 129 ? -3.025 8.946 -12.255 1.00 89.88 129 ILE A C 1
ATOM 1028 O O . ILE A 1 129 ? -3.383 7.985 -12.938 1.00 89.88 129 ILE A O 1
ATOM 1032 N N . LEU A 1 130 ? -2.326 8.809 -11.126 1.00 91.88 130 LEU A N 1
ATOM 1033 C CA . LEU A 1 130 ? -1.881 7.507 -10.619 1.00 91.88 130 LEU A CA 1
ATOM 1034 C C . LEU A 1 130 ? -3.029 6.675 -10.026 1.00 91.88 130 LEU A C 1
ATOM 1036 O O . LEU A 1 130 ? -2.998 5.446 -10.131 1.00 91.88 130 LEU A O 1
ATOM 1040 N N . ASP A 1 131 ? -4.060 7.333 -9.486 1.00 88.44 131 ASP A N 1
ATOM 1041 C CA . ASP A 1 131 ? -5.292 6.723 -8.971 1.00 88.44 131 ASP A CA 1
ATOM 1042 C C . ASP A 1 131 ? -6.265 6.285 -10.091 1.00 88.44 131 ASP A C 1
ATOM 1044 O O . ASP A 1 131 ? -7.180 5.482 -9.848 1.00 88.44 131 ASP A O 1
ATOM 1048 N N . ARG A 1 132 ? -6.080 6.756 -11.340 1.00 85.94 132 ARG A N 1
ATOM 1049 C CA . ARG A 1 132 ? -6.886 6.304 -12.494 1.00 85.94 132 ARG A CA 1
ATOM 1050 C C . ARG A 1 132 ? -6.762 4.796 -12.691 1.00 85.94 132 ARG A C 1
ATOM 1052 O O . ARG A 1 132 ? -5.770 4.166 -12.329 1.00 85.94 132 ARG A O 1
ATOM 1059 N N . ASN A 1 133 ? -7.790 4.224 -13.321 1.00 85.56 133 ASN A N 1
ATOM 1060 C CA . ASN A 1 133 ? -7.869 2.794 -13.627 1.00 85.56 133 ASN A CA 1
ATOM 1061 C C . ASN A 1 133 ? -7.566 1.935 -12.390 1.00 85.56 133 ASN A C 1
ATOM 1063 O O . ASN A 1 133 ? -6.732 1.036 -12.441 1.00 85.56 133 ASN A O 1
ATOM 1067 N N . TRP A 1 134 ? -8.231 2.250 -11.273 1.00 86.38 134 TRP A N 1
ATOM 1068 C CA . TRP A 1 134 ? -8.138 1.487 -10.024 1.00 86.38 134 TRP A CA 1
ATOM 1069 C C . TRP A 1 134 ? -6.711 1.436 -9.449 1.00 86.38 134 TRP A C 1
ATOM 1071 O O . TRP A 1 134 ? -6.280 0.414 -8.922 1.00 86.38 134 TRP A O 1
ATOM 1081 N N . GLY A 1 135 ? -5.967 2.541 -9.556 1.00 89.94 135 GLY A N 1
ATOM 1082 C CA . GLY A 1 135 ? -4.610 2.651 -9.019 1.00 89.94 135 GLY A CA 1
ATOM 1083 C C . GLY A 1 135 ? -3.530 1.977 -9.868 1.00 89.94 135 GLY A C 1
ATOM 1084 O O . GLY A 1 135 ? -2.450 1.689 -9.351 1.00 89.94 135 GLY A O 1
ATOM 1085 N N . ALA A 1 136 ? -3.784 1.688 -11.148 1.00 91.38 136 ALA A N 1
ATOM 1086 C CA . ALA A 1 136 ? -2.799 1.036 -12.016 1.00 91.38 136 ALA A CA 1
ATOM 1087 C C . ALA A 1 136 ? -1.502 1.857 -12.162 1.00 91.38 136 ALA A C 1
ATOM 1089 O O . ALA A 1 136 ? -0.427 1.283 -12.324 1.00 91.38 136 ALA A O 1
ATOM 1090 N N . GLY A 1 137 ? -1.570 3.190 -12.086 1.00 93.31 137 GLY A N 1
ATOM 1091 C CA . GLY A 1 137 ? -0.373 4.034 -12.144 1.00 93.31 137 GLY A CA 1
ATOM 1092 C C . GLY A 1 137 ? 0.552 3.801 -10.954 1.00 93.31 137 GLY A C 1
ATOM 1093 O O . GLY A 1 137 ? 1.754 3.613 -11.139 1.00 93.31 137 GLY A O 1
ATOM 1094 N N . TRP A 1 138 ? -0.020 3.726 -9.751 1.00 94.31 138 TRP A N 1
ATOM 1095 C CA . TRP A 1 138 ? 0.722 3.371 -8.542 1.00 94.31 138 TRP A CA 1
ATOM 1096 C C . TRP A 1 138 ? 1.328 1.970 -8.617 1.00 94.31 138 TRP A C 1
ATOM 1098 O O . TRP A 1 138 ? 2.475 1.801 -8.214 1.00 94.31 138 TRP A O 1
ATOM 1108 N N . ASN A 1 139 ? 0.610 0.994 -9.186 1.00 94.31 139 ASN A N 1
ATOM 1109 C CA . ASN A 1 139 ? 1.136 -0.364 -9.349 1.00 94.31 139 ASN A CA 1
ATOM 1110 C C . ASN A 1 139 ? 2.360 -0.400 -10.271 1.00 94.31 139 ASN A C 1
ATOM 1112 O O . ASN A 1 139 ? 3.389 -0.977 -9.925 1.00 94.31 139 ASN A O 1
ATOM 1116 N N . LEU A 1 140 ? 2.276 0.256 -11.433 1.00 94.81 140 LEU A N 1
ATOM 1117 C CA . LEU A 1 140 ? 3.412 0.318 -12.350 1.00 94.81 140 LEU A CA 1
ATOM 1118 C C . LEU A 1 140 ? 4.607 0.997 -11.682 1.00 94.81 140 LEU A C 1
ATOM 1120 O O . LEU A 1 140 ? 5.733 0.513 -11.782 1.00 94.81 140 LEU A O 1
ATOM 1124 N N . LEU A 1 141 ? 4.359 2.109 -10.989 1.00 96.00 141 LEU A N 1
ATOM 1125 C CA . LEU A 1 141 ? 5.405 2.859 -10.313 1.00 96.00 141 LEU A CA 1
ATOM 1126 C C . LEU A 1 141 ? 6.086 2.024 -9.220 1.00 96.00 141 LEU A C 1
ATOM 1128 O O . LEU A 1 141 ? 7.315 2.007 -9.153 1.00 96.00 141 LEU A O 1
ATOM 1132 N N . SER A 1 142 ? 5.317 1.287 -8.410 1.00 95.06 142 SER A N 1
ATOM 1133 C CA . SER A 1 142 ? 5.878 0.410 -7.380 1.00 95.06 142 SER A CA 1
ATOM 1134 C C . SER A 1 142 ? 6.720 -0.714 -7.981 1.00 95.06 142 SER A C 1
ATOM 1136 O O . SER A 1 142 ? 7.786 -1.028 -7.459 1.00 95.06 142 SER A O 1
ATOM 1138 N N . LEU A 1 143 ? 6.289 -1.280 -9.112 1.00 94.94 143 LEU A N 1
ATOM 1139 C CA . LEU A 1 143 ? 7.017 -2.344 -9.801 1.00 94.94 143 LEU A CA 1
ATOM 1140 C C . LEU A 1 143 ? 8.304 -1.851 -10.482 1.00 94.94 143 LEU A C 1
ATOM 1142 O O . LEU A 1 143 ? 9.300 -2.572 -10.498 1.00 94.94 143 LEU A O 1
ATOM 1146 N N . LEU A 1 144 ? 8.322 -0.625 -11.016 1.00 96.00 144 LEU A N 1
ATOM 1147 C CA . LEU A 1 144 ? 9.538 0.006 -11.553 1.00 96.00 144 LEU A CA 1
ATOM 1148 C C . LEU A 1 144 ? 10.564 0.298 -10.447 1.00 96.00 144 LEU A C 1
ATOM 1150 O O . LEU A 1 144 ? 11.775 0.198 -10.659 1.00 96.00 144 LEU A O 1
ATOM 1154 N N . LEU A 1 145 ? 10.074 0.647 -9.257 1.00 95.38 145 LEU A N 1
ATOM 1155 C CA . LEU A 1 145 ? 10.880 1.048 -8.106 1.00 95.38 145 LEU A CA 1
ATOM 1156 C C . LEU A 1 145 ? 11.145 -0.080 -7.103 1.00 95.38 145 LEU A C 1
ATOM 1158 O O . LEU A 1 145 ? 11.708 0.192 -6.043 1.00 95.38 145 LEU A O 1
ATOM 1162 N N . ALA A 1 146 ? 10.791 -1.326 -7.439 1.00 91.94 146 ALA A N 1
ATOM 1163 C CA . ALA A 1 146 ? 11.037 -2.503 -6.610 1.00 91.94 146 ALA A CA 1
ATOM 1164 C C . ALA A 1 146 ? 12.490 -2.539 -6.100 1.00 91.94 146 ALA A C 1
ATOM 1166 O O . ALA A 1 146 ? 13.446 -2.350 -6.866 1.00 91.94 146 ALA A O 1
ATOM 1167 N N . THR A 1 147 ? 12.648 -2.776 -4.795 1.00 86.31 147 THR A N 1
ATOM 1168 C CA . THR A 1 147 ? 13.951 -2.780 -4.111 1.00 86.31 147 THR A CA 1
ATOM 1169 C C . THR A 1 147 ? 14.812 -3.951 -4.578 1.00 86.31 147 THR A C 1
ATOM 1171 O O . THR A 1 147 ? 15.997 -3.779 -4.862 1.00 86.31 147 THR A O 1
ATOM 1174 N N . LYS A 1 148 ? 14.203 -5.131 -4.739 1.00 85.69 148 LYS A N 1
ATOM 1175 C CA . LYS A 1 148 ? 14.848 -6.332 -5.278 1.00 85.69 148 LYS A CA 1
ATOM 1176 C C . LYS A 1 148 ? 14.810 -6.322 -6.803 1.00 85.69 148 LYS A C 1
ATOM 1178 O O . LYS A 1 148 ? 13.756 -6.130 -7.406 1.00 85.69 148 LYS A O 1
ATOM 1183 N N . SER A 1 149 ? 15.948 -6.605 -7.437 1.00 82.75 149 SER A N 1
ATOM 1184 C CA . SER A 1 149 ? 16.052 -6.715 -8.900 1.00 82.75 149 SER A CA 1
ATOM 1185 C C . SER A 1 149 ? 15.126 -7.788 -9.479 1.00 82.75 149 SER A C 1
ATOM 1187 O O . SER A 1 149 ? 14.557 -7.574 -10.542 1.00 82.75 149 SER A O 1
ATOM 1189 N N . SER A 1 150 ? 14.914 -8.896 -8.762 1.00 82.25 150 SER A N 1
ATOM 1190 C CA . SER A 1 150 ? 14.039 -10.002 -9.176 1.00 82.25 150 SER A CA 1
ATOM 1191 C C . SER A 1 150 ? 12.544 -9.675 -9.158 1.00 82.25 150 SER A C 1
ATOM 1193 O O . SER A 1 150 ? 11.771 -10.345 -9.832 1.00 82.25 150 SER A O 1
ATOM 1195 N N . GLN A 1 151 ? 12.130 -8.668 -8.388 1.00 84.81 151 GLN A N 1
ATOM 1196 C CA . GLN A 1 151 ? 10.735 -8.220 -8.298 1.00 84.81 151 GLN A CA 1
ATOM 1197 C C . GLN A 1 151 ? 10.451 -7.027 -9.215 1.00 84.81 151 GLN A C 1
ATOM 1199 O O . GLN A 1 151 ? 9.309 -6.581 -9.323 1.00 84.81 151 GLN A O 1
ATOM 1204 N N . LYS A 1 152 ? 11.490 -6.486 -9.857 1.00 90.62 152 LYS A N 1
ATOM 1205 C CA . LYS A 1 152 ? 11.363 -5.344 -10.749 1.00 90.62 152 LYS A CA 1
ATOM 1206 C C . LYS A 1 152 ? 10.765 -5.783 -12.075 1.00 90.62 152 LYS A C 1
ATOM 1208 O O . LYS A 1 152 ? 11.176 -6.786 -12.652 1.00 90.62 152 LYS A O 1
ATOM 1213 N N . ILE A 1 153 ? 9.809 -5.004 -12.566 1.00 93.00 153 ILE A N 1
ATOM 1214 C CA . ILE A 1 153 ? 9.160 -5.281 -13.847 1.00 93.00 153 ILE A CA 1
ATOM 1215 C C . ILE A 1 153 ? 10.150 -5.153 -15.009 1.00 93.00 153 ILE A C 1
ATOM 1217 O O . ILE A 1 153 ? 10.977 -4.238 -15.040 1.00 93.00 153 ILE A O 1
ATOM 1221 N N . SER A 1 154 ? 10.055 -6.067 -15.974 1.00 90.12 154 SER A N 1
ATOM 1222 C CA . SER A 1 154 ? 10.811 -5.994 -17.227 1.00 90.12 154 SER A CA 1
ATOM 1223 C C . SER A 1 154 ? 10.245 -4.906 -18.150 1.00 90.12 154 SER A C 1
ATOM 1225 O O . SER A 1 154 ? 9.092 -4.493 -18.001 1.00 90.12 154 SER A O 1
ATOM 1227 N N . CYS A 1 155 ? 11.018 -4.426 -19.134 1.00 90.50 155 CYS A N 1
ATOM 1228 C CA . CYS A 1 155 ? 10.496 -3.449 -20.100 1.00 90.50 155 CYS A CA 1
ATOM 1229 C C . CYS A 1 155 ? 9.269 -3.984 -20.851 1.00 90.50 155 CYS A C 1
ATOM 1231 O O . CYS A 1 155 ? 8.293 -3.257 -21.041 1.00 90.50 155 CYS A O 1
ATOM 1233 N N . LEU A 1 156 ? 9.314 -5.256 -21.255 1.00 88.00 156 LEU A N 1
ATOM 1234 C CA . LEU A 1 156 ? 8.240 -5.905 -21.999 1.00 88.00 156 LEU A CA 1
ATOM 1235 C C . LEU A 1 156 ? 6.947 -5.97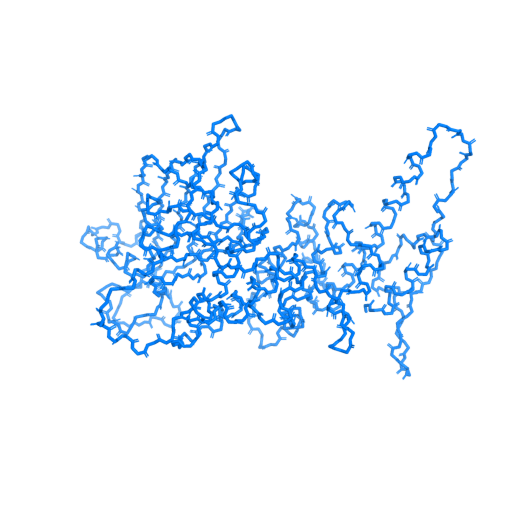4 -21.178 1.00 88.00 156 LEU A C 1
ATOM 1237 O O . LEU A 1 156 ? 5.877 -5.626 -21.680 1.00 88.00 156 LEU A O 1
ATOM 1241 N N . ASP A 1 157 ? 7.046 -6.373 -19.911 1.00 89.50 157 ASP A N 1
ATOM 1242 C CA . ASP A 1 157 ? 5.887 -6.455 -19.020 1.00 89.50 157 ASP A CA 1
ATOM 1243 C C . ASP A 1 157 ? 5.349 -5.062 -18.680 1.00 89.50 157 ASP A C 1
ATOM 1245 O O . ASP A 1 157 ? 4.136 -4.855 -18.648 1.00 89.50 157 ASP A O 1
ATOM 1249 N N . ALA A 1 158 ? 6.233 -4.071 -18.516 1.00 92.31 158 ALA A N 1
ATOM 1250 C CA . ALA A 1 158 ? 5.836 -2.682 -18.309 1.00 92.31 158 ALA A CA 1
ATOM 1251 C C . ALA A 1 158 ? 5.052 -2.133 -19.510 1.00 92.31 158 ALA A C 1
ATOM 1253 O O . ALA A 1 158 ? 4.035 -1.468 -19.323 1.00 92.31 158 ALA A O 1
ATOM 1254 N N . LEU A 1 159 ? 5.459 -2.451 -20.744 1.00 89.94 159 LEU A N 1
ATOM 1255 C CA . LEU A 1 159 ? 4.731 -2.065 -21.960 1.00 89.94 159 LEU A CA 1
ATOM 1256 C C . LEU A 1 159 ? 3.346 -2.714 -22.075 1.00 89.94 159 LEU A C 1
ATOM 1258 O O . LEU A 1 159 ? 2.469 -2.136 -22.716 1.00 89.94 159 LEU A O 1
ATOM 1262 N N . ARG A 1 160 ? 3.150 -3.883 -21.455 1.00 87.88 160 ARG A N 1
ATOM 1263 C CA . ARG A 1 160 ? 1.865 -4.599 -21.367 1.00 87.88 160 ARG A CA 1
ATOM 1264 C C . ARG A 1 160 ? 1.028 -4.185 -20.154 1.00 87.88 160 ARG A C 1
ATOM 1266 O O . ARG A 1 160 ? -0.081 -4.683 -19.969 1.00 87.88 160 ARG A O 1
ATOM 1273 N N . HIS A 1 161 ? 1.545 -3.289 -19.319 1.00 89.81 161 HIS A N 1
ATOM 1274 C CA . HIS A 1 161 ? 0.888 -2.898 -18.086 1.00 89.81 161 HIS A CA 1
ATOM 1275 C C . HIS A 1 161 ? -0.413 -2.116 -18.372 1.00 89.81 161 HIS A C 1
ATOM 1277 O O . HIS A 1 161 ? -0.384 -1.169 -19.165 1.00 89.81 161 HIS A O 1
ATOM 1283 N N . PRO A 1 162 ? -1.537 -2.401 -17.679 1.00 88.12 162 PRO A N 1
ATOM 1284 C CA . PRO A 1 162 ? -2.833 -1.729 -17.883 1.00 88.12 162 PRO A CA 1
ATOM 1285 C C . PRO A 1 162 ? -2.821 -0.198 -17.769 1.00 88.12 162 PRO A C 1
ATOM 1287 O O . PRO A 1 162 ? -3.718 0.480 -18.256 1.00 88.12 162 PRO A O 1
ATOM 1290 N N . PHE A 1 163 ? -1.813 0.366 -17.105 1.00 89.75 163 PHE A N 1
ATOM 1291 C CA . PHE A 1 163 ? -1.626 1.818 -17.043 1.00 89.75 163 PHE A CA 1
ATOM 1292 C C . PHE A 1 163 ? -1.193 2.423 -18.391 1.00 89.75 163 PHE A C 1
ATOM 1294 O O . PHE A 1 163 ? -1.587 3.539 -18.716 1.00 89.75 163 PHE A O 1
ATOM 1301 N N . LEU A 1 164 ? -0.388 1.698 -19.176 1.00 88.31 164 LEU A N 1
ATOM 1302 C CA . LEU A 1 164 ? 0.124 2.147 -20.477 1.00 88.31 164 LEU A CA 1
ATOM 1303 C C . LEU A 1 164 ? -0.694 1.590 -21.647 1.00 88.31 164 LEU A C 1
ATOM 1305 O O . LEU A 1 164 ? -0.785 2.221 -22.703 1.00 88.31 164 LEU A O 1
ATOM 1309 N N . CYS A 1 165 ? -1.313 0.427 -21.457 1.00 77.94 165 CYS A N 1
ATOM 1310 C CA . CYS A 1 165 ? -2.292 -0.140 -22.367 1.00 77.94 165 CYS A CA 1
ATOM 1311 C C . CYS A 1 165 ? -3.645 0.539 -22.129 1.00 77.94 165 CYS A C 1
ATOM 1313 O O . CYS A 1 165 ? -4.371 0.197 -21.201 1.00 77.94 165 CYS A O 1
ATOM 1315 N N . GLY A 1 166 ? -3.999 1.517 -22.968 1.00 63.81 166 GLY A N 1
ATOM 1316 C CA . GLY A 1 166 ? -5.347 2.092 -22.949 1.00 63.81 166 GLY A CA 1
ATOM 1317 C C . GLY A 1 166 ? -6.435 1.011 -23.112 1.00 63.81 166 GLY A C 1
ATOM 1318 O O . GLY A 1 166 ? -6.138 -0.094 -23.568 1.00 63.81 166 GLY A O 1
ATOM 1319 N N . PRO A 1 167 ? -7.716 1.318 -22.838 1.00 58.56 167 PRO A N 1
ATOM 1320 C CA . PRO A 1 167 ? -8.814 0.336 -22.758 1.00 58.56 167 PRO A CA 1
ATOM 1321 C C . PRO A 1 167 ? -9.044 -0.509 -24.028 1.00 58.56 167 PRO A C 1
ATOM 1323 O O . PRO A 1 167 ? -9.788 -1.489 -23.998 1.00 58.56 167 PRO A O 1
ATOM 1326 N N . ARG A 1 168 ? -8.419 -0.131 -25.151 1.00 53.91 168 ARG A N 1
ATOM 1327 C CA . ARG A 1 168 ? -8.450 -0.852 -26.431 1.00 53.91 168 ARG A CA 1
ATOM 1328 C C . ARG A 1 168 ? -7.494 -2.053 -26.484 1.00 53.91 168 ARG A C 1
ATOM 1330 O O . ARG A 1 168 ? -7.716 -2.943 -27.294 1.00 53.91 168 ARG A O 1
ATOM 1337 N N . TRP A 1 169 ? -6.480 -2.113 -25.621 1.00 56.88 169 TRP A N 1
ATOM 1338 C CA . TRP A 1 169 ? -5.527 -3.222 -25.543 1.00 56.88 169 TRP A CA 1
ATOM 1339 C C . TRP A 1 169 ? -5.894 -4.119 -24.361 1.00 56.88 169 TRP A C 1
ATOM 1341 O O . TRP A 1 169 ? -5.542 -3.843 -23.216 1.00 56.88 169 TRP A O 1
ATOM 1351 N N . ARG A 1 170 ? -6.665 -5.176 -24.638 1.00 55.69 170 ARG A N 1
ATOM 1352 C CA . ARG A 1 170 ? -7.096 -6.146 -23.624 1.00 55.69 170 ARG A CA 1
ATOM 1353 C C . ARG A 1 170 ? -5.982 -7.153 -23.363 1.00 55.69 170 ARG A C 1
ATOM 1355 O O . ARG A 1 170 ? -5.960 -8.218 -23.965 1.00 55.69 170 ARG A O 1
ATOM 1362 N N . VAL A 1 171 ? -5.055 -6.794 -22.484 1.00 63.94 171 VAL A N 1
ATOM 1363 C CA . VAL A 1 171 ? -4.195 -7.788 -21.837 1.00 63.94 171 VAL A CA 1
ATOM 1364 C C . VAL A 1 171 ? -5.027 -8.426 -20.729 1.00 63.94 171 VAL A C 1
ATOM 1366 O O . VAL A 1 171 ? -5.621 -7.700 -19.927 1.00 63.94 171 VAL A O 1
ATOM 1369 N N . ASP A 1 172 ? -5.119 -9.756 -20.704 1.00 67.81 172 ASP A N 1
ATOM 1370 C CA . ASP A 1 172 ? -5.780 -10.454 -19.602 1.00 67.81 172 ASP A CA 1
ATOM 1371 C C . ASP A 1 172 ? -5.055 -10.089 -18.293 1.00 67.81 172 ASP A C 1
ATOM 1373 O O . ASP A 1 172 ? -3.846 -10.322 -18.179 1.00 67.81 172 ASP A O 1
ATOM 1377 N N . PRO A 1 173 ? -5.735 -9.446 -17.324 1.00 74.75 173 PRO A N 1
ATOM 1378 C CA . PRO A 1 173 ? -5.070 -8.965 -16.125 1.00 74.75 173 PRO A CA 1
ATOM 1379 C C . PRO A 1 173 ? -4.619 -10.149 -15.271 1.00 74.75 173 PRO A C 1
ATOM 1381 O O . PRO A 1 173 ? -5.363 -11.110 -15.067 1.00 74.75 173 PRO A O 1
ATOM 1384 N N . THR A 1 174 ? -3.409 -10.055 -14.725 1.00 82.38 174 THR A N 1
ATOM 1385 C CA . THR A 1 174 ? -2.914 -11.028 -13.749 1.00 82.38 174 THR A CA 1
ATOM 1386 C C . THR A 1 174 ? -3.760 -10.988 -12.475 1.00 82.38 174 THR A C 1
ATOM 1388 O O . THR A 1 174 ? -4.365 -9.965 -12.137 1.00 82.38 174 THR A O 1
ATOM 1391 N N . MET A 1 175 ? -3.774 -12.087 -11.716 1.00 83.25 175 MET A N 1
ATOM 1392 C CA . MET A 1 175 ? -4.474 -12.131 -10.426 1.00 83.25 175 MET A CA 1
ATOM 1393 C C . MET A 1 175 ? -3.981 -11.048 -9.461 1.00 83.25 175 MET A C 1
ATOM 1395 O O . MET A 1 175 ? -4.778 -10.462 -8.731 1.00 83.25 175 MET A O 1
ATOM 1399 N N . ASP A 1 176 ? -2.690 -10.730 -9.497 1.00 85.25 176 ASP A N 1
ATOM 1400 C CA . ASP A 1 176 ? -2.085 -9.683 -8.673 1.00 85.25 176 ASP A CA 1
ATOM 1401 C C . ASP A 1 176 ? -2.633 -8.299 -9.028 1.00 85.25 176 ASP A C 1
ATOM 1403 O O . ASP A 1 176 ? -2.999 -7.533 -8.138 1.00 85.25 176 ASP A O 1
ATOM 1407 N N . MET A 1 177 ? -2.795 -8.012 -10.323 1.00 86.94 177 MET A N 1
ATOM 1408 C CA . MET A 1 177 ? -3.417 -6.776 -10.799 1.00 86.94 177 MET A CA 1
ATOM 1409 C C . MET A 1 177 ? -4.896 -6.683 -10.404 1.00 86.94 177 MET A C 1
ATOM 1411 O O . MET A 1 177 ? -5.371 -5.610 -10.026 1.00 86.94 177 MET A O 1
ATOM 1415 N N . ILE A 1 178 ? -5.643 -7.791 -10.465 1.00 86.94 178 ILE A N 1
ATOM 1416 C CA . ILE A 1 178 ? -7.045 -7.819 -10.021 1.00 86.94 178 ILE A CA 1
ATOM 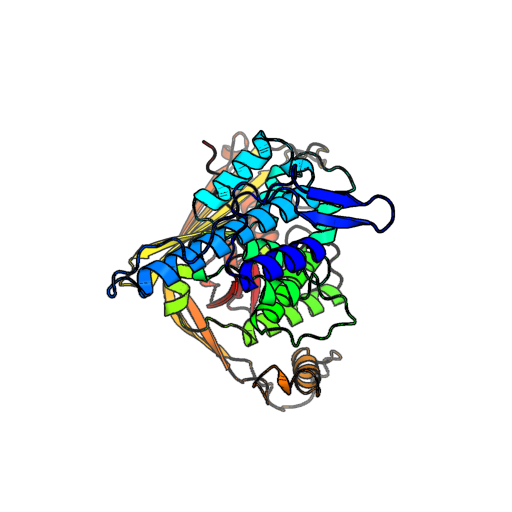1417 C C . ILE A 1 178 ? -7.123 -7.488 -8.526 1.00 86.94 178 ILE A C 1
ATOM 1419 O O . ILE A 1 178 ? -7.893 -6.609 -8.136 1.00 86.94 178 ILE A O 1
ATOM 1423 N N . ARG A 1 179 ? -6.298 -8.134 -7.690 1.00 87.56 179 ARG A N 1
ATOM 1424 C CA . ARG A 1 179 ? -6.241 -7.876 -6.239 1.00 87.56 179 ARG A CA 1
ATOM 1425 C C . ARG A 1 179 ? -5.856 -6.430 -5.938 1.00 87.56 179 ARG A C 1
ATOM 1427 O O . ARG A 1 179 ? -6.535 -5.777 -5.147 1.00 87.56 179 ARG A O 1
ATOM 1434 N N . TRP A 1 180 ? -4.839 -5.912 -6.626 1.00 90.62 180 TRP A N 1
ATOM 1435 C CA . TRP A 1 180 ? -4.427 -4.514 -6.526 1.00 90.62 180 TRP A CA 1
ATOM 1436 C C . TRP A 1 180 ? -5.572 -3.554 -6.855 1.00 90.62 180 TRP A C 1
ATOM 1438 O O . TRP A 1 180 ? -5.805 -2.584 -6.131 1.00 90.62 180 TRP A O 1
ATOM 1448 N N . SER A 1 181 ? -6.295 -3.831 -7.942 1.00 89.50 181 SER A N 1
ATOM 1449 C CA . SER A 1 181 ? -7.407 -3.000 -8.403 1.00 89.50 181 SER A CA 1
ATOM 1450 C C . SER A 1 181 ? -8.558 -3.005 -7.398 1.00 89.50 181 SER A C 1
ATOM 1452 O O . SER A 1 181 ? -9.115 -1.949 -7.097 1.00 89.50 181 SER A O 1
ATOM 1454 N N . LEU A 1 182 ? -8.896 -4.170 -6.835 1.00 90.50 182 LEU A N 1
ATOM 1455 C CA . LEU A 1 182 ? -9.918 -4.301 -5.792 1.00 90.50 182 LEU A CA 1
ATOM 1456 C C . LEU A 1 182 ? -9.539 -3.510 -4.533 1.00 90.50 182 LEU A C 1
ATOM 1458 O O . LEU A 1 182 ? -10.346 -2.708 -4.063 1.00 90.50 182 LEU A O 1
ATOM 1462 N N . GLY A 1 183 ? -8.308 -3.679 -4.042 1.00 90.75 183 GLY A N 1
ATOM 1463 C CA . GLY A 1 183 ? -7.811 -2.980 -2.856 1.00 90.75 183 GLY A CA 1
ATOM 1464 C C . GLY A 1 183 ? -7.762 -1.466 -3.039 1.00 90.75 183 GLY A C 1
ATOM 1465 O O . GLY A 1 183 ? -8.322 -0.727 -2.232 1.00 90.75 183 GLY A O 1
ATOM 1466 N N . SER A 1 184 ? -7.192 -0.996 -4.150 1.00 90.44 184 SER A N 1
ATOM 1467 C CA . SER A 1 184 ? -7.119 0.438 -4.465 1.00 90.44 184 SER A CA 1
ATOM 1468 C C . SER A 1 184 ? -8.510 1.059 -4.640 1.00 90.44 184 SER A C 1
ATOM 1470 O O . SER A 1 184 ? -8.744 2.190 -4.223 1.00 90.44 184 SER A O 1
ATOM 1472 N N . THR A 1 185 ? -9.466 0.314 -5.205 1.00 89.12 185 THR A N 1
ATOM 1473 C CA . THR A 1 185 ? -10.860 0.774 -5.307 1.00 89.12 185 THR A CA 1
ATOM 1474 C C . THR A 1 185 ? -11.524 0.863 -3.939 1.00 89.12 185 THR A C 1
ATOM 1476 O O . THR A 1 185 ? -12.239 1.828 -3.683 1.00 89.12 185 THR A O 1
ATOM 1479 N N . ALA A 1 186 ? -11.304 -0.121 -3.062 1.00 89.69 186 ALA A N 1
ATOM 1480 C CA . ALA A 1 186 ? -11.847 -0.101 -1.708 1.00 89.69 186 ALA A CA 1
ATOM 1481 C C . ALA A 1 186 ? -11.331 1.117 -0.928 1.00 89.69 186 ALA A C 1
ATOM 1483 O O . ALA A 1 186 ? -12.146 1.865 -0.393 1.00 89.69 186 ALA A O 1
ATOM 1484 N N . VAL A 1 187 ? -10.015 1.368 -0.961 1.00 88.44 187 VAL A N 1
ATOM 1485 C CA . VAL A 1 187 ? -9.386 2.545 -0.333 1.00 88.44 187 VAL A CA 1
ATOM 1486 C C . VAL A 1 187 ? -9.984 3.844 -0.875 1.00 88.44 187 VAL A C 1
ATOM 1488 O O . VAL A 1 187 ? -10.410 4.698 -0.099 1.00 88.44 187 VAL A O 1
ATOM 1491 N N . ARG A 1 188 ? -10.118 3.977 -2.200 1.00 85.75 188 ARG A N 1
ATOM 1492 C CA . ARG A 1 188 ? -10.667 5.199 -2.798 1.00 85.75 188 ARG A CA 1
ATOM 1493 C C . ARG A 1 188 ? -12.116 5.463 -2.384 1.00 85.75 188 ARG A C 1
ATOM 1495 O O . ARG A 1 188 ? -12.449 6.584 -2.022 1.00 85.75 188 ARG A O 1
ATOM 1502 N N . ILE A 1 189 ? -12.972 4.435 -2.375 1.00 84.38 189 ILE A N 1
ATOM 1503 C CA . ILE A 1 189 ? -14.365 4.596 -1.919 1.00 84.38 189 ILE A CA 1
ATOM 1504 C C . ILE A 1 189 ? -14.401 5.006 -0.440 1.00 84.38 189 ILE A C 1
ATOM 1506 O O . ILE A 1 189 ? -15.246 5.812 -0.062 1.00 84.38 189 ILE A O 1
ATOM 1510 N N . THR A 1 190 ? -13.498 4.480 0.397 1.00 82.81 190 THR A N 1
ATOM 1511 C CA . THR A 1 190 ? -13.434 4.871 1.815 1.00 82.81 190 THR A CA 1
ATOM 1512 C C . THR A 1 190 ? -12.948 6.309 2.025 1.00 82.81 190 THR A C 1
ATOM 1514 O O . THR A 1 190 ? -13.395 6.971 2.958 1.00 82.81 190 THR A O 1
ATOM 1517 N N . GLU A 1 191 ? -12.082 6.821 1.147 1.00 79.12 191 GLU A N 1
ATOM 1518 C CA . GLU A 1 191 ? -11.591 8.205 1.198 1.00 79.12 191 GLU A CA 1
ATOM 1519 C C . GLU A 1 191 ? -12.619 9.226 0.679 1.00 79.12 191 GLU A C 1
ATOM 1521 O O . GLU A 1 191 ? -12.671 10.342 1.186 1.00 79.12 191 GLU A O 1
ATOM 1526 N N . GLU A 1 192 ? -13.493 8.847 -0.262 1.00 75.75 192 GLU A N 1
ATOM 1527 C CA . GLU A 1 192 ? -14.541 9.715 -0.841 1.00 75.75 192 GLU A CA 1
ATOM 1528 C C . GLU A 1 192 ? -15.694 10.069 0.153 1.00 75.75 192 GLU A C 1
ATOM 1530 O O . GLU A 1 192 ? -16.681 10.694 -0.229 1.00 75.75 192 GLU A O 1
ATOM 1535 N N . TYR A 1 193 ? -15.557 9.710 1.440 1.00 61.28 193 TYR A N 1
ATOM 1536 C CA . TYR A 1 193 ? -16.254 10.166 2.669 1.00 61.28 193 TYR A CA 1
ATOM 1537 C C . TYR A 1 193 ? -17.803 10.199 2.743 1.00 61.28 193 TYR A C 1
ATOM 1539 O O . TYR A 1 193 ? -18.343 10.394 3.834 1.00 61.28 193 TYR A O 1
ATOM 1547 N N . ILE A 1 194 ? -18.565 9.948 1.671 1.00 56.09 194 ILE A N 1
ATOM 1548 C CA . ILE A 1 194 ? -20.044 10.050 1.674 1.00 56.09 194 ILE A CA 1
ATOM 1549 C C . ILE A 1 194 ? -20.712 8.670 1.631 1.00 56.09 194 ILE A C 1
ATOM 1551 O O . ILE A 1 194 ? -21.267 8.249 0.619 1.00 56.09 194 ILE A O 1
ATOM 1555 N N . TYR A 1 195 ? -20.719 7.963 2.763 1.00 63.34 195 TYR A N 1
ATOM 1556 C CA . TYR A 1 195 ? -21.218 6.585 2.849 1.00 63.34 195 TYR A CA 1
ATOM 1557 C C . TYR A 1 195 ? -22.745 6.428 2.746 1.00 63.34 195 TYR A C 1
ATOM 1559 O O . TYR A 1 195 ? -23.433 6.151 3.739 1.00 63.34 195 TYR A O 1
ATOM 1567 N N . GLY A 1 196 ? -23.271 6.462 1.525 1.00 68.19 196 GLY A N 1
ATOM 1568 C CA . GLY A 1 196 ? -24.597 5.928 1.216 1.00 68.19 196 GLY A CA 1
ATOM 1569 C C . GLY A 1 196 ? -24.657 4.400 1.369 1.00 68.19 196 GLY A C 1
ATOM 1570 O O . GLY A 1 196 ? -23.647 3.698 1.258 1.00 68.19 196 GLY A O 1
ATOM 1571 N N . ARG A 1 197 ? -25.861 3.841 1.564 1.00 75.19 197 ARG A N 1
ATOM 1572 C CA . ARG A 1 197 ? -26.087 2.380 1.670 1.00 75.19 197 ARG A CA 1
ATOM 1573 C C . ARG A 1 197 ? -25.476 1.602 0.495 1.00 75.19 197 ARG A C 1
ATOM 1575 O O . ARG A 1 197 ? -24.960 0.502 0.681 1.00 75.19 197 ARG A O 1
ATOM 1582 N N . GLN A 1 198 ? -25.505 2.182 -0.706 1.00 78.56 198 GLN A N 1
ATOM 1583 C CA . GLN A 1 198 ? -24.935 1.586 -1.917 1.00 78.56 198 GLN A CA 1
ATOM 1584 C C . GLN A 1 198 ? -23.406 1.453 -1.851 1.00 78.56 198 GLN A C 1
ATOM 1586 O O . GLN A 1 198 ? -22.873 0.400 -2.194 1.00 78.56 198 GLN A O 1
ATOM 1591 N N . GLN A 1 199 ? -22.698 2.479 -1.371 1.00 78.19 199 GLN A N 1
ATOM 1592 C CA . GLN A 1 199 ? -21.241 2.434 -1.240 1.00 78.19 199 GLN A CA 1
ATOM 1593 C C . GLN A 1 199 ? -20.802 1.419 -0.184 1.00 78.19 199 GLN A C 1
ATOM 1595 O O . GLN A 1 199 ? -19.893 0.636 -0.442 1.00 78.19 199 GLN A O 1
ATOM 1600 N N . ARG A 1 200 ? -21.502 1.351 0.957 1.00 78.75 200 ARG A N 1
ATOM 1601 C CA . ARG A 1 200 ? -21.231 0.346 2.002 1.00 78.75 200 ARG A CA 1
ATOM 1602 C C . ARG A 1 200 ? -21.373 -1.079 1.465 1.00 78.75 200 ARG A C 1
ATOM 1604 O O . ARG A 1 200 ? -20.480 -1.899 1.655 1.00 78.75 200 ARG A O 1
ATOM 1611 N N . ARG A 1 201 ? -22.453 -1.354 0.720 1.00 80.88 201 ARG A N 1
ATOM 1612 C CA . ARG A 1 201 ? -22.650 -2.647 0.036 1.00 80.88 201 ARG A CA 1
ATOM 1613 C C . ARG A 1 201 ? -21.524 -2.945 -0.951 1.00 80.88 201 ARG A C 1
ATOM 1615 O O . ARG A 1 201 ? -21.048 -4.073 -1.014 1.00 80.88 201 ARG A O 1
ATOM 1622 N N . ARG A 1 202 ? -21.076 -1.938 -1.704 1.00 83.94 202 ARG A N 1
ATOM 1623 C CA . ARG A 1 202 ? -19.986 -2.081 -2.673 1.00 83.94 202 ARG A CA 1
ATOM 1624 C C . ARG A 1 202 ? -18.636 -2.362 -2.005 1.00 83.94 202 ARG A C 1
ATOM 1626 O O . ARG A 1 202 ? -17.899 -3.205 -2.504 1.00 83.94 202 ARG A O 1
ATOM 1633 N N . ILE A 1 203 ? -18.324 -1.703 -0.886 1.00 86.69 203 ILE A N 1
ATOM 1634 C CA . ILE A 1 203 ? -17.115 -1.986 -0.097 1.00 86.69 203 ILE A CA 1
ATOM 1635 C C . ILE A 1 203 ? -17.175 -3.408 0.462 1.00 86.69 203 ILE A C 1
ATOM 1637 O O . ILE A 1 203 ? -16.222 -4.158 0.281 1.00 86.69 203 ILE A O 1
ATOM 1641 N N . ALA A 1 204 ? -18.293 -3.803 1.080 1.00 83.94 204 ALA A N 1
ATOM 1642 C CA . ALA A 1 204 ? -18.468 -5.158 1.606 1.00 83.94 204 ALA A CA 1
ATOM 1643 C C . ALA A 1 204 ? -18.248 -6.222 0.515 1.00 83.94 204 ALA A C 1
ATOM 1645 O O . ALA A 1 204 ? -17.480 -7.159 0.714 1.00 83.94 204 ALA A O 1
ATOM 1646 N N . TYR A 1 205 ? -18.828 -6.006 -0.670 1.00 84.69 205 TYR A N 1
ATOM 1647 C CA . TYR A 1 205 ? -18.617 -6.843 -1.853 1.00 84.69 205 TYR A CA 1
ATOM 1648 C C . TYR A 1 205 ? -17.136 -6.935 -2.259 1.00 84.69 205 TYR A C 1
ATOM 1650 O O . TYR A 1 205 ? -16.628 -8.025 -2.516 1.00 84.69 205 TYR A O 1
ATOM 1658 N N . PHE A 1 206 ? -16.412 -5.812 -2.305 1.00 87.69 206 PHE A N 1
ATOM 1659 C CA . PHE A 1 206 ? -14.985 -5.834 -2.639 1.00 87.69 206 PHE A CA 1
ATOM 1660 C C . PHE A 1 206 ? -14.141 -6.533 -1.580 1.00 87.69 206 PHE A C 1
ATOM 1662 O O . PHE A 1 206 ? -13.222 -7.263 -1.943 1.00 87.69 206 PHE A O 1
ATOM 1669 N N . ILE A 1 207 ? -14.462 -6.360 -0.297 1.00 87.44 207 ILE A N 1
ATOM 1670 C CA . ILE A 1 207 ? -13.789 -7.073 0.790 1.00 87.44 207 ILE A CA 1
ATOM 1671 C C . ILE A 1 207 ? -13.964 -8.583 0.617 1.00 87.44 207 ILE A C 1
ATOM 1673 O O . ILE A 1 207 ? -12.974 -9.307 0.639 1.00 87.44 207 ILE A O 1
ATOM 1677 N N . GLU A 1 208 ? -15.180 -9.058 0.352 1.00 84.50 208 GLU A N 1
ATOM 1678 C CA . GLU A 1 208 ? -15.429 -10.489 0.144 1.00 84.50 208 GLU A CA 1
ATOM 1679 C C . GLU A 1 208 ? -14.684 -11.052 -1.070 1.00 84.50 208 GLU A C 1
ATOM 1681 O O . GLU A 1 208 ? -14.100 -12.135 -0.988 1.00 84.50 208 GLU A O 1
ATOM 1686 N N . LEU A 1 209 ? -14.629 -10.304 -2.178 1.00 86.12 209 LEU A N 1
ATOM 1687 C CA . LEU A 1 209 ? -13.809 -10.680 -3.331 1.00 86.12 209 LEU A CA 1
ATOM 1688 C C . LEU A 1 209 ? -12.319 -10.763 -2.974 1.00 86.12 209 LEU A C 1
ATOM 1690 O O . LEU A 1 209 ? -11.657 -11.726 -3.354 1.00 86.12 209 LEU A O 1
ATOM 1694 N N . MET A 1 210 ? -11.780 -9.784 -2.243 1.00 87.00 210 MET A N 1
ATOM 1695 C CA . MET A 1 210 ? -10.373 -9.796 -1.824 1.00 87.00 210 MET A CA 1
ATOM 1696 C C . MET A 1 210 ? -10.052 -10.994 -0.924 1.00 87.00 210 MET A C 1
ATOM 1698 O O . MET A 1 210 ? -8.988 -11.594 -1.059 1.00 87.00 210 MET A O 1
ATOM 1702 N N . GLU A 1 211 ? -10.978 -11.373 -0.045 1.00 85.25 211 GLU A N 1
ATOM 1703 C CA . GLU A 1 211 ? -10.842 -12.530 0.845 1.00 85.25 211 GLU A CA 1
ATOM 1704 C C . GLU A 1 211 ? -10.848 -13.856 0.081 1.00 85.25 211 GLU A C 1
ATOM 1706 O O . GLU A 1 211 ? -10.032 -14.730 0.370 1.00 85.25 211 GLU A O 1
ATOM 1711 N N . MET A 1 212 ? -11.703 -13.999 -0.934 1.00 82.88 212 MET A N 1
ATOM 1712 C CA . MET A 1 212 ? -11.683 -15.175 -1.812 1.00 82.88 212 MET A CA 1
ATOM 1713 C C . MET A 1 212 ? -10.412 -15.266 -2.651 1.00 82.88 212 MET A C 1
ATOM 1715 O O . MET A 1 212 ? -9.925 -16.361 -2.921 1.00 82.88 212 MET A O 1
ATOM 1719 N N . LEU A 1 213 ? -9.873 -14.119 -3.063 1.00 82.94 213 LEU A N 1
ATOM 1720 C CA . LEU A 1 213 ? -8.651 -14.040 -3.855 1.00 82.94 213 LEU A CA 1
ATOM 1721 C C . LEU A 1 213 ? -7.382 -13.994 -2.990 1.00 82.94 213 LEU A C 1
ATOM 1723 O O . LEU A 1 213 ? -6.315 -13.675 -3.508 1.00 82.94 213 LEU A O 1
ATOM 1727 N N . ASN A 1 214 ? -7.469 -14.299 -1.691 1.00 82.69 214 ASN A N 1
ATOM 1728 C CA . ASN A 1 214 ? -6.337 -14.219 -0.774 1.00 82.69 214 ASN A CA 1
ATOM 1729 C C . ASN A 1 214 ? -5.196 -15.176 -1.195 1.00 82.69 214 ASN A C 1
ATOM 1731 O O . ASN A 1 214 ? -5.344 -16.397 -1.070 1.00 82.69 214 ASN A O 1
ATOM 1735 N N . PRO A 1 215 ? -4.027 -14.660 -1.625 1.00 74.50 215 PRO A N 1
ATOM 1736 C CA . PRO A 1 215 ? -2.894 -15.499 -2.029 1.00 74.50 215 PRO A CA 1
ATOM 1737 C C . PRO A 1 215 ? -2.185 -16.155 -0.832 1.00 74.50 215 PRO A C 1
ATOM 1739 O O . PRO A 1 215 ? -1.429 -17.114 -0.989 1.00 74.50 215 PRO A O 1
ATOM 1742 N N . HIS A 1 216 ? -2.398 -15.630 0.377 1.00 81.94 216 HIS A N 1
ATOM 1743 C CA . HIS A 1 216 ? -1.649 -15.958 1.584 1.00 81.94 216 HIS A CA 1
ATOM 1744 C C . HIS A 1 216 ? -2.597 -16.426 2.683 1.00 81.94 216 HIS A C 1
ATOM 1746 O O . HIS A 1 216 ? -2.650 -15.872 3.770 1.00 81.94 216 HIS A O 1
ATOM 1752 N N . SER A 1 217 ? -3.361 -17.483 2.432 1.00 75.94 217 SER A N 1
ATOM 1753 C CA . SER A 1 217 ? -4.268 -18.060 3.435 1.00 75.94 217 SER A CA 1
ATOM 1754 C C . SER A 1 217 ? -3.557 -18.838 4.552 1.00 75.94 217 SER A C 1
ATOM 1756 O O . SER A 1 217 ? -4.137 -19.095 5.607 1.00 75.94 217 SER A O 1
ATOM 1758 N N . LYS A 1 218 ? -2.291 -19.225 4.342 1.00 80.75 218 LYS A N 1
ATOM 1759 C CA . LYS A 1 218 ? -1.513 -20.028 5.294 1.00 80.75 218 LYS A CA 1
ATOM 1760 C C . LYS A 1 218 ? -0.807 -19.137 6.331 1.00 80.75 218 LYS A C 1
ATOM 1762 O O . LYS A 1 218 ? -0.102 -18.209 5.936 1.00 80.75 218 LYS A O 1
ATOM 1767 N N . PRO A 1 219 ? -0.846 -19.484 7.634 1.00 78.81 219 PRO A N 1
ATOM 1768 C CA . PRO A 1 219 ? -0.168 -18.725 8.692 1.00 78.81 219 PRO A CA 1
ATOM 1769 C C . PRO A 1 219 ? 1.328 -18.494 8.461 1.00 78.81 219 PRO A C 1
ATOM 1771 O O . PRO A 1 219 ? 1.861 -17.453 8.822 1.00 78.81 219 PRO A O 1
ATOM 1774 N N . ARG A 1 220 ? 2.028 -19.444 7.829 1.00 82.81 220 ARG A N 1
ATOM 1775 C CA . ARG A 1 220 ? 3.471 -19.312 7.568 1.00 82.81 220 ARG A CA 1
ATOM 1776 C C . ARG A 1 220 ? 3.805 -18.059 6.753 1.00 82.81 220 ARG A C 1
ATOM 1778 O O . ARG A 1 220 ? 4.791 -17.406 7.057 1.00 82.81 220 ARG A O 1
ATOM 1785 N N . SER A 1 221 ? 2.965 -17.695 5.784 1.00 82.44 221 SER A N 1
ATOM 1786 C CA . SER A 1 221 ? 3.163 -16.498 4.956 1.00 82.44 221 SER A CA 1
ATOM 1787 C C . SER A 1 221 ? 3.039 -15.203 5.768 1.00 82.44 221 SER A C 1
ATOM 1789 O O . SER A 1 221 ? 3.748 -14.233 5.526 1.00 82.44 221 SER A O 1
ATOM 1791 N N . TRP A 1 222 ? 2.194 -15.202 6.799 1.00 83.94 222 TRP A N 1
ATOM 1792 C CA . TRP A 1 222 ? 1.921 -14.027 7.631 1.00 83.94 222 TRP A CA 1
ATOM 1793 C C . TRP A 1 222 ? 3.061 -13.681 8.588 1.00 83.94 222 TRP A C 1
ATOM 1795 O O . TRP A 1 222 ? 3.152 -12.543 9.041 1.00 83.94 222 TRP A O 1
ATOM 1805 N N . LEU A 1 223 ? 3.949 -14.640 8.873 1.00 83.00 223 LEU A N 1
ATOM 1806 C CA . LEU A 1 223 ? 5.098 -14.449 9.760 1.00 83.00 223 LEU A CA 1
ATOM 1807 C C . LEU A 1 223 ? 6.033 -13.323 9.322 1.00 83.00 223 LEU A C 1
ATOM 1809 O O . LEU A 1 223 ? 6.743 -12.777 10.168 1.00 83.00 223 LEU A O 1
ATOM 1813 N N . GLU A 1 224 ? 6.079 -13.030 8.027 1.00 82.19 224 GLU A N 1
ATOM 1814 C CA . GLU A 1 224 ? 6.916 -11.977 7.445 1.00 82.19 224 GLU A CA 1
ATOM 1815 C C . GLU A 1 224 ? 6.085 -10.780 6.974 1.00 82.19 224 GLU A C 1
ATOM 1817 O O . GLU A 1 224 ? 6.569 -9.655 6.993 1.00 82.19 224 GLU A O 1
ATOM 1822 N N . MET A 1 225 ? 4.822 -11.007 6.607 1.00 83.50 225 MET A N 1
ATOM 1823 C CA . MET A 1 225 ? 3.960 -9.999 5.983 1.00 83.50 225 MET A CA 1
ATOM 1824 C C . MET A 1 225 ? 3.217 -9.103 6.978 1.00 83.50 225 MET A C 1
ATOM 1826 O O . MET A 1 225 ? 2.989 -7.929 6.688 1.00 83.50 225 MET A O 1
ATOM 1830 N N . LEU A 1 226 ? 2.816 -9.655 8.128 1.00 85.38 226 LEU A N 1
ATOM 1831 C CA . LEU A 1 226 ? 1.986 -8.963 9.114 1.00 85.38 226 LEU A CA 1
ATOM 1832 C C . LEU A 1 226 ? 2.713 -7.847 9.897 1.00 85.38 226 LEU A C 1
ATOM 1834 O O . LEU A 1 226 ? 2.067 -6.834 10.175 1.00 85.38 226 LEU A O 1
ATOM 1838 N N . PRO A 1 227 ? 4.007 -7.981 10.270 1.00 89.31 227 PRO A N 1
ATOM 1839 C CA . PRO A 1 227 ? 4.694 -6.951 11.042 1.00 89.31 227 PRO A CA 1
ATOM 1840 C C . PRO A 1 227 ? 4.691 -5.577 10.368 1.00 89.31 227 PRO A C 1
ATOM 1842 O O . PRO A 1 227 ? 4.994 -5.451 9.178 1.00 89.31 227 PRO A O 1
ATOM 1845 N N . GLY A 1 228 ? 4.400 -4.540 11.150 1.00 88.88 228 GLY A N 1
ATOM 1846 C CA . GLY A 1 228 ? 4.345 -3.155 10.694 1.00 88.88 228 GLY A CA 1
ATOM 1847 C C . GLY A 1 228 ? 3.297 -2.321 11.427 1.00 88.88 228 GLY A C 1
ATOM 1848 O O . GLY A 1 228 ? 2.537 -2.827 12.253 1.00 88.88 228 GLY A O 1
ATOM 1849 N N . LYS A 1 229 ? 3.256 -1.029 11.092 1.00 91.44 229 LYS A N 1
ATOM 1850 C CA . LYS A 1 229 ? 2.256 -0.076 11.576 1.00 91.44 229 LYS A CA 1
ATOM 1851 C C . LYS A 1 229 ? 1.113 0.013 10.564 1.00 91.44 229 LYS A C 1
ATOM 1853 O O . LYS A 1 229 ? 1.335 0.280 9.387 1.00 91.44 229 LYS A O 1
ATOM 1858 N N . TRP A 1 230 ? -0.109 -0.209 11.022 1.00 92.56 230 TRP A N 1
ATOM 1859 C CA . TRP A 1 230 ? -1.310 -0.263 10.193 1.00 92.56 230 TRP A CA 1
ATOM 1860 C C . TRP A 1 230 ? -2.300 0.803 10.657 1.00 92.56 230 TRP A C 1
ATOM 1862 O O . TRP A 1 230 ? -2.668 0.822 11.821 1.00 92.56 230 TRP A O 1
ATOM 1872 N N . ARG A 1 231 ? -2.732 1.707 9.783 1.00 92.19 231 ARG A N 1
ATOM 1873 C CA . ARG A 1 231 ? -3.756 2.719 10.063 1.00 92.19 231 ARG A CA 1
ATOM 1874 C C . ARG A 1 231 ? -5.129 2.175 9.698 1.00 92.19 231 ARG A C 1
ATOM 1876 O O . ARG A 1 231 ? -5.316 1.654 8.602 1.00 92.19 231 ARG A O 1
ATOM 1883 N N . LEU A 1 232 ? -6.089 2.304 10.603 1.00 91.38 232 LEU A N 1
ATOM 1884 C CA . LEU A 1 232 ? -7.478 1.939 10.346 1.00 91.38 232 LEU A CA 1
ATOM 1885 C C . LEU A 1 232 ? -8.113 2.953 9.386 1.00 91.38 232 LEU A C 1
ATOM 1887 O O . LEU A 1 232 ? -8.133 4.146 9.677 1.00 91.38 232 LEU A O 1
ATOM 1891 N N . LEU A 1 233 ? -8.656 2.473 8.266 1.00 88.12 233 LEU A N 1
ATOM 1892 C CA . LEU A 1 233 ? -9.390 3.300 7.305 1.00 88.12 233 LEU A CA 1
ATOM 1893 C C . LEU A 1 233 ? -10.904 3.169 7.446 1.00 88.12 233 LEU A C 1
ATOM 1895 O O . LEU A 1 233 ? -11.625 4.157 7.339 1.00 88.12 233 LEU A O 1
ATOM 1899 N N . TYR A 1 234 ? -11.403 1.947 7.635 1.00 88.00 234 TYR A N 1
ATOM 1900 C CA . TYR A 1 234 ? -12.838 1.682 7.596 1.00 88.00 234 TYR A CA 1
ATOM 1901 C C . TYR A 1 234 ? -13.224 0.467 8.437 1.00 88.00 234 TYR A C 1
ATOM 1903 O O . TYR A 1 234 ? -12.451 -0.480 8.566 1.00 88.00 234 TYR A O 1
ATOM 1911 N N . SER A 1 235 ? -14.448 0.477 8.967 1.00 87.56 235 SER A N 1
ATOM 1912 C CA . SER A 1 235 ? -15.085 -0.684 9.587 1.00 87.56 235 SER A CA 1
ATOM 1913 C C . SER A 1 235 ? -16.502 -0.852 9.044 1.00 87.56 235 SER A C 1
ATOM 1915 O O . SER A 1 235 ? -17.274 0.107 8.989 1.00 87.56 235 SER A O 1
ATOM 1917 N N . THR A 1 236 ? -16.859 -2.073 8.637 1.00 83.12 236 THR A N 1
ATOM 1918 C CA . THR A 1 236 ? -18.222 -2.376 8.167 1.00 83.12 236 THR A CA 1
ATOM 1919 C C . THR A 1 236 ? -19.237 -2.411 9.305 1.00 83.12 236 THR A C 1
ATOM 1921 O O . THR A 1 236 ? -20.420 -2.193 9.058 1.00 83.12 236 THR A O 1
ATOM 1924 N N . GLY A 1 237 ? -18.795 -2.724 10.527 1.00 74.25 237 GLY A N 1
ATOM 1925 C CA . GLY A 1 237 ? -19.672 -2.862 11.692 1.00 74.25 237 GLY A CA 1
ATOM 1926 C C . GLY A 1 237 ? -20.069 -1.520 12.284 1.00 74.25 237 GLY A C 1
ATOM 1927 O O . GLY A 1 237 ? -21.230 -1.296 12.626 1.00 74.25 237 GLY A O 1
ATOM 1928 N N . ARG A 1 238 ? -19.109 -0.592 12.368 1.00 73.56 238 ARG A N 1
ATOM 1929 C CA . ARG A 1 238 ? -19.325 0.720 12.977 1.00 73.56 238 ARG A CA 1
ATOM 1930 C C . ARG A 1 238 ? -18.713 1.828 12.139 1.00 73.56 238 ARG A C 1
ATOM 1932 O O . ARG A 1 238 ? -17.556 1.762 11.739 1.00 73.56 238 ARG A O 1
ATOM 1939 N N . HIS A 1 239 ? -19.501 2.874 11.918 1.00 66.25 239 HIS A N 1
ATOM 1940 C CA . HIS A 1 239 ? -19.026 4.079 11.257 1.00 66.25 239 HIS A CA 1
ATOM 1941 C C . HIS A 1 239 ? -18.075 4.843 12.171 1.00 66.25 239 HIS A C 1
ATOM 1943 O O . HIS A 1 239 ? -18.432 5.175 13.299 1.00 66.25 239 HIS A O 1
ATOM 1949 N N . ILE A 1 240 ? -16.885 5.133 11.654 1.00 67.75 240 ILE A N 1
ATOM 1950 C CA . ILE A 1 240 ? -15.879 5.939 12.339 1.00 67.75 240 ILE A CA 1
ATOM 1951 C C . ILE A 1 240 ? -16.185 7.414 12.057 1.00 67.75 240 ILE A C 1
ATOM 1953 O O . ILE A 1 240 ? -16.380 7.794 10.904 1.00 67.75 240 ILE A O 1
ATOM 1957 N N . GLY A 1 241 ? -16.264 8.235 13.105 1.00 59.19 241 GLY A N 1
ATOM 1958 C CA . GLY A 1 241 ? -16.249 9.700 12.989 1.00 59.19 241 GLY A CA 1
ATOM 1959 C C . GLY A 1 241 ? -17.517 10.399 12.469 1.00 59.19 241 GLY A C 1
ATOM 1960 O O . GLY A 1 241 ? -17.501 11.618 12.339 1.00 59.19 241 GLY A O 1
ATOM 1961 N N . LEU A 1 242 ? -18.625 9.694 12.201 1.00 58.12 242 LEU A N 1
ATOM 1962 C CA . LEU A 1 242 ? -19.889 10.317 11.774 1.00 58.12 242 LEU A CA 1
ATOM 1963 C C . LEU A 1 242 ? -21.053 9.882 12.662 1.00 58.12 242 LEU A C 1
ATOM 1965 O O . LEU A 1 242 ? -21.634 8.810 12.483 1.00 58.12 242 LEU A O 1
ATOM 1969 N N . THR A 1 243 ? -21.422 10.746 13.603 1.00 62.56 243 THR A N 1
ATOM 1970 C CA . THR A 1 243 ? -22.637 10.588 14.402 1.00 62.56 243 THR A CA 1
ATOM 1971 C C . THR A 1 243 ? -23.381 11.914 14.469 1.00 62.56 243 THR A C 1
ATOM 1973 O O . THR A 1 243 ? -22.797 12.907 14.880 1.00 62.56 243 THR A O 1
ATOM 1976 N N . PHE A 1 244 ? -24.677 11.917 14.148 1.00 66.00 244 PHE A N 1
ATOM 1977 C CA . PHE A 1 244 ? -25.566 13.076 14.349 1.00 66.00 244 PHE A CA 1
ATOM 1978 C C . PHE A 1 244 ? -25.893 13.343 15.827 1.00 66.00 244 PHE A C 1
ATOM 1980 O O . PHE A 1 244 ? -26.639 14.263 16.146 1.00 66.00 244 PHE A O 1
ATOM 1987 N N . ARG A 1 245 ? -25.369 12.518 16.738 1.00 75.44 245 ARG A N 1
ATOM 1988 C CA . ARG A 1 245 ? -25.547 12.705 18.177 1.00 75.44 245 ARG A CA 1
ATOM 1989 C C . ARG A 1 245 ? -24.720 13.894 18.654 1.00 75.44 245 ARG A C 1
ATOM 1991 O O . ARG A 1 245 ? -23.596 14.094 18.199 1.00 75.44 245 ARG A O 1
ATOM 1998 N N . GLN A 1 246 ? -25.238 14.602 19.643 1.00 75.50 246 GLN A N 1
ATOM 1999 C CA . GLN A 1 246 ? -24.472 15.575 20.406 1.00 75.50 246 GLN A CA 1
ATOM 2000 C C . GLN A 1 246 ? -23.754 14.833 21.548 1.00 75.50 246 GLN A C 1
ATOM 2002 O O . GLN A 1 246 ? -24.429 14.292 22.426 1.00 75.50 246 GLN A O 1
ATOM 2007 N N . PRO A 1 247 ? -22.414 14.703 21.529 1.00 77.50 247 PRO A N 1
ATOM 2008 C CA . PRO A 1 247 ? -21.698 13.975 22.571 1.00 77.50 247 PRO A CA 1
ATOM 2009 C C . PRO A 1 247 ? -21.587 14.813 23.855 1.00 77.50 247 PRO A C 1
ATOM 2011 O O . PRO A 1 247 ? -21.501 16.040 23.789 1.00 77.50 247 PRO A O 1
ATOM 2014 N N . SER A 1 248 ? -21.553 14.147 25.017 1.00 76.62 248 SER A N 1
ATOM 2015 C CA . SER A 1 248 ? -21.366 14.802 26.325 1.00 76.62 248 SER A CA 1
ATOM 2016 C C . SER A 1 248 ? -19.996 15.475 26.434 1.00 76.62 248 SER A C 1
ATOM 2018 O O . SER A 1 248 ? -19.871 16.575 26.960 1.00 76.62 248 SER A O 1
ATOM 2020 N N . THR A 1 249 ? -18.975 14.828 25.873 1.00 81.25 249 THR A N 1
ATOM 2021 C CA . THR A 1 249 ? -17.618 15.354 25.740 1.00 81.25 249 THR A CA 1
ATOM 2022 C C . THR A 1 249 ? -17.233 15.287 24.276 1.00 81.25 249 THR A C 1
ATOM 2024 O O . THR A 1 249 ? -17.407 14.255 23.632 1.00 81.25 249 THR A O 1
ATOM 2027 N N . ARG A 1 250 ? -16.736 16.387 23.716 1.00 84.12 250 ARG A N 1
ATOM 2028 C CA . ARG A 1 250 ? -16.434 16.458 22.286 1.00 84.12 250 ARG A CA 1
ATOM 2029 C C . ARG A 1 250 ? -15.029 15.974 22.033 1.00 84.12 250 ARG A C 1
ATOM 2031 O O . ARG A 1 250 ? -14.065 16.547 22.536 1.00 84.12 250 ARG A O 1
ATOM 2038 N N . ILE A 1 251 ? -14.936 14.923 21.234 1.00 85.38 251 ILE A N 1
ATOM 2039 C CA . ILE A 1 251 ? -13.672 14.274 20.932 1.00 85.38 251 ILE A CA 1
ATOM 2040 C C . ILE A 1 251 ? -13.490 14.212 19.435 1.00 85.38 251 ILE A C 1
ATOM 2042 O O . ILE A 1 251 ? -14.355 13.721 18.707 1.00 85.38 251 ILE A O 1
ATOM 2046 N N . LEU A 1 252 ? -12.328 14.682 19.009 1.00 86.81 252 LEU A N 1
ATOM 2047 C CA . LEU A 1 252 ? -11.801 14.464 17.682 1.00 86.81 252 LEU A CA 1
ATOM 2048 C C . LEU A 1 252 ? -10.814 13.299 17.754 1.00 86.81 252 LEU A C 1
ATOM 2050 O O . LEU A 1 252 ? -9.697 13.451 18.252 1.00 86.81 252 LEU A O 1
ATOM 2054 N N . VAL A 1 253 ? -11.233 12.129 17.276 1.00 86.38 253 VAL A N 1
ATOM 2055 C CA . VAL A 1 253 ? -10.333 10.981 17.127 1.00 86.38 253 VAL A CA 1
ATOM 2056 C C . VAL A 1 253 ? -9.408 11.243 15.938 1.00 86.38 253 VAL A C 1
ATOM 2058 O O . VAL A 1 253 ? -9.867 11.609 14.856 1.00 86.38 253 VAL A O 1
ATOM 2061 N N . GLY A 1 254 ? -8.103 11.106 16.163 1.00 84.62 254 GLY A N 1
ATOM 2062 C CA . GLY A 1 254 ? -7.087 11.186 15.122 1.00 84.62 254 GLY A CA 1
ATOM 2063 C C . GLY A 1 254 ? -6.909 9.851 14.405 1.00 84.62 254 GLY A C 1
ATOM 2064 O O . GLY A 1 254 ? -7.826 9.038 14.296 1.00 84.62 254 GLY A O 1
ATOM 2065 N N . ASP A 1 255 ? -5.695 9.602 13.927 1.00 87.00 255 ASP A N 1
ATOM 2066 C CA . ASP A 1 255 ? -5.381 8.339 13.273 1.00 87.00 255 ASP A CA 1
ATOM 2067 C C . ASP A 1 255 ? -5.254 7.197 14.284 1.00 87.00 255 ASP A C 1
ATOM 2069 O O . ASP A 1 255 ? -4.413 7.220 15.185 1.00 87.00 255 ASP A O 1
ATOM 2073 N N . VAL A 1 256 ? -6.077 6.168 14.087 1.00 90.00 256 VAL A N 1
ATOM 2074 C CA . VAL A 1 256 ? -6.041 4.922 14.855 1.00 90.00 256 VAL A CA 1
ATOM 2075 C C . VAL A 1 256 ? -5.047 3.967 14.209 1.00 90.00 256 VAL A C 1
ATOM 2077 O O . VAL A 1 256 ? -5.199 3.599 13.040 1.00 90.00 256 VAL A O 1
ATOM 2080 N N . HIS A 1 257 ? -4.047 3.542 14.974 1.00 92.44 257 HIS A N 1
ATOM 2081 C CA . HIS A 1 257 ? -2.974 2.684 14.495 1.00 92.44 257 HIS A CA 1
ATOM 2082 C C . HIS A 1 257 ? -2.936 1.346 15.225 1.00 92.44 257 HIS A C 1
ATOM 2084 O O . HIS A 1 257 ? -3.113 1.273 16.431 1.00 92.44 257 HIS A O 1
ATOM 2090 N N . LEU A 1 258 ? -2.614 0.291 14.491 1.00 92.31 258 LEU A N 1
ATOM 2091 C CA . LEU A 1 258 ? -2.313 -1.037 14.986 1.00 92.31 258 LEU A CA 1
ATOM 2092 C C . LEU A 1 258 ? -0.857 -1.350 14.632 1.00 92.31 258 LEU A C 1
ATOM 2094 O O . LEU A 1 258 ? -0.516 -1.560 13.468 1.00 92.31 258 LEU A O 1
ATOM 2098 N N . ASN A 1 259 ? 0.023 -1.335 15.623 1.00 92.50 259 ASN A N 1
ATOM 2099 C CA . ASN A 1 259 ? 1.417 -1.713 15.472 1.00 92.50 259 ASN A CA 1
ATOM 2100 C C . ASN A 1 259 ? 1.585 -3.191 15.820 1.00 92.50 259 ASN A C 1
ATOM 2102 O O . ASN A 1 259 ? 1.313 -3.607 16.943 1.00 92.50 259 ASN A O 1
ATOM 2106 N N . ILE A 1 260 ? 2.027 -3.982 14.850 1.00 91.00 260 ILE A N 1
ATOM 2107 C CA . ILE A 1 260 ? 2.243 -5.413 15.018 1.00 91.00 260 ILE A CA 1
ATOM 2108 C C . ILE A 1 260 ? 3.741 -5.674 14.954 1.00 91.00 260 ILE A C 1
ATOM 2110 O O . ILE A 1 260 ? 4.369 -5.496 13.910 1.00 91.00 260 ILE A O 1
ATOM 2114 N N . THR A 1 261 ? 4.315 -6.140 16.057 1.00 90.00 261 THR A N 1
ATOM 2115 C CA . THR A 1 261 ? 5.722 -6.530 16.140 1.00 90.00 261 THR A CA 1
ATOM 2116 C C . THR A 1 261 ? 5.847 -8.029 16.366 1.00 90.00 261 THR A C 1
ATOM 2118 O O . THR A 1 261 ? 5.025 -8.671 17.019 1.00 90.00 261 THR A O 1
ATOM 2121 N N . LYS A 1 262 ? 6.877 -8.628 15.774 1.00 87.06 262 LYS A N 1
ATOM 2122 C CA . LYS A 1 262 ? 7.156 -10.058 15.901 1.00 87.06 262 LYS A CA 1
ATOM 2123 C C . LYS A 1 262 ? 8.136 -10.275 17.050 1.00 87.06 262 LYS A C 1
ATOM 2125 O O . LYS A 1 262 ? 9.252 -9.780 16.965 1.00 87.06 262 LYS A O 1
ATOM 2130 N N . LEU A 1 263 ? 7.755 -11.043 18.077 1.00 83.56 263 LEU A N 1
ATOM 2131 C CA . LEU A 1 263 ? 8.664 -11.347 19.196 1.00 83.56 263 LEU A CA 1
ATOM 2132 C C . LEU A 1 263 ? 9.549 -12.562 18.921 1.00 83.56 263 LEU A C 1
ATOM 2134 O O . LEU A 1 263 ? 10.728 -12.556 19.247 1.00 83.56 263 LEU A O 1
ATOM 2138 N N . SER A 1 264 ? 8.987 -13.629 18.346 1.00 72.88 264 SER A N 1
ATOM 2139 C CA . SER A 1 264 ? 9.698 -14.900 18.152 1.00 72.88 264 SER A CA 1
ATOM 2140 C C . SER A 1 264 ? 9.327 -15.559 16.827 1.00 72.88 264 SER A C 1
ATOM 2142 O O . SER A 1 264 ? 8.148 -15.695 16.490 1.00 72.88 264 SER A O 1
ATOM 2144 N N . LYS A 1 265 ? 10.342 -16.011 16.074 1.00 64.75 265 LYS A N 1
ATOM 2145 C CA . LYS A 1 265 ? 10.150 -16.803 14.845 1.00 64.75 265 LYS A CA 1
ATOM 2146 C C . LYS A 1 265 ? 9.614 -18.210 15.139 1.00 64.75 265 LYS A C 1
ATOM 2148 O O . LYS A 1 265 ? 8.815 -18.703 14.352 1.00 64.75 265 LYS A O 1
ATOM 2153 N N . LEU A 1 266 ? 10.016 -18.821 16.257 1.00 63.09 266 LEU A N 1
ATOM 2154 C CA . LEU A 1 266 ? 9.693 -20.215 16.590 1.00 63.09 266 LEU A CA 1
ATOM 2155 C C . LEU A 1 266 ? 8.232 -20.401 17.023 1.00 63.09 266 LEU A C 1
ATOM 2157 O O . LEU A 1 266 ? 7.621 -21.412 16.693 1.00 63.09 266 LEU A O 1
ATOM 2161 N N . HIS A 1 267 ? 7.650 -19.417 17.717 1.00 64.56 267 HIS A N 1
ATOM 2162 C CA . HIS A 1 267 ? 6.303 -19.544 18.295 1.00 64.56 267 HIS A CA 1
ATOM 2163 C C . HIS A 1 267 ? 5.200 -18.790 17.547 1.00 64.56 267 HIS A C 1
ATOM 2165 O O . HIS A 1 267 ? 4.046 -18.850 17.968 1.00 64.56 267 HIS A O 1
ATOM 2171 N N . ALA A 1 268 ? 5.530 -18.102 16.445 1.00 81.12 268 ALA A N 1
ATOM 2172 C CA . ALA A 1 268 ? 4.571 -17.292 15.688 1.00 81.12 268 ALA A CA 1
ATOM 2173 C C . ALA A 1 268 ? 3.799 -16.290 16.578 1.00 81.12 268 ALA A C 1
ATOM 2175 O O . ALA A 1 268 ? 2.605 -16.052 16.378 1.00 81.12 268 ALA A O 1
ATOM 2176 N N . THR A 1 269 ? 4.488 -15.745 17.587 1.00 86.19 269 THR A N 1
ATOM 2177 C CA . THR A 1 269 ? 3.924 -14.821 18.576 1.00 86.19 269 THR A CA 1
ATOM 2178 C C . THR A 1 269 ? 4.212 -13.379 18.173 1.00 86.19 269 THR A C 1
ATOM 2180 O O . THR A 1 269 ? 5.359 -13.016 17.884 1.00 86.19 269 THR A O 1
ATOM 2183 N N . PHE A 1 270 ? 3.169 -12.559 18.205 1.00 87.88 270 PHE A N 1
ATOM 2184 C CA . PHE A 1 270 ? 3.191 -11.136 17.908 1.00 87.88 270 PHE A CA 1
ATOM 2185 C C . PHE A 1 270 ? 2.797 -10.325 19.143 1.00 87.88 270 PHE A C 1
ATOM 2187 O O . PHE A 1 270 ? 1.966 -10.774 19.929 1.00 87.88 270 PHE A O 1
ATOM 2194 N N . SER A 1 271 ? 3.364 -9.132 19.292 1.00 89.94 271 SER A N 1
ATOM 2195 C CA . SER A 1 271 ? 2.810 -8.085 20.146 1.00 89.94 271 SER A CA 1
ATOM 2196 C C . SER A 1 271 ? 2.031 -7.160 19.237 1.00 89.94 271 SER A C 1
ATOM 2198 O O . SER A 1 271 ? 2.533 -6.694 18.213 1.00 89.94 271 SER A O 1
ATOM 2200 N N . ILE A 1 272 ? 0.771 -6.973 19.585 1.00 90.94 272 ILE A N 1
ATOM 2201 C CA . ILE A 1 272 ? -0.154 -6.109 18.885 1.00 90.94 272 ILE A CA 1
ATOM 2202 C C . ILE A 1 272 ? -0.439 -4.947 19.826 1.00 90.94 272 ILE A C 1
ATOM 2204 O O . ILE A 1 272 ? -1.017 -5.133 20.896 1.00 90.94 272 ILE A O 1
ATOM 2208 N N . LYS A 1 273 ? -0.011 -3.756 19.419 1.00 91.69 273 LYS A N 1
ATOM 2209 C CA . LYS A 1 273 ? -0.239 -2.497 20.119 1.00 91.69 273 LYS A CA 1
ATOM 2210 C C . LYS A 1 273 ? -1.200 -1.640 19.307 1.00 91.69 273 LYS A C 1
ATOM 2212 O O . LYS A 1 273 ? -0.846 -1.192 18.221 1.00 91.69 273 LYS A O 1
ATOM 2217 N N . SER A 1 274 ? -2.401 -1.409 19.814 1.00 92.12 274 SER A N 1
ATOM 2218 C CA . SER A 1 274 ? -3.310 -0.402 19.277 1.00 92.12 274 SER A CA 1
ATOM 2219 C C . SER A 1 274 ? -3.019 0.950 19.921 1.00 92.12 274 SER A C 1
ATOM 2221 O O . SER A 1 274 ? -2.982 1.051 21.143 1.00 92.12 274 SER A O 1
ATOM 2223 N N . ASP A 1 275 ? -2.823 1.978 19.105 1.00 91.44 275 ASP A N 1
ATOM 2224 C CA . ASP A 1 275 ? -2.543 3.354 19.502 1.00 91.44 275 ASP A CA 1
ATOM 2225 C C . ASP A 1 275 ? -3.634 4.270 18.928 1.00 91.44 275 ASP A C 1
ATOM 2227 O O . ASP A 1 275 ? -3.816 4.363 17.709 1.00 91.44 275 ASP A O 1
ATOM 2231 N N . ILE A 1 276 ? -4.395 4.903 19.819 1.00 90.75 276 ILE A N 1
ATOM 2232 C CA . ILE A 1 276 ? -5.477 5.825 19.489 1.00 90.75 276 ILE A CA 1
ATOM 2233 C C . ILE A 1 276 ? -5.126 7.191 20.078 1.00 90.75 276 ILE A C 1
ATOM 2235 O O . ILE A 1 276 ? -5.260 7.417 21.283 1.00 90.75 276 ILE A O 1
ATOM 2239 N N . GLY A 1 277 ? -4.723 8.118 19.212 1.00 89.12 277 GLY A N 1
ATOM 2240 C CA . GLY A 1 277 ? -4.598 9.531 19.559 1.00 89.12 277 GLY A CA 1
ATOM 2241 C C . GLY A 1 277 ? -5.929 10.255 19.382 1.00 89.12 277 GLY A C 1
ATOM 2242 O O . GLY A 1 277 ? -6.621 10.065 18.378 1.00 89.12 277 GLY A O 1
ATOM 2243 N N . PHE A 1 278 ? -6.297 11.103 20.335 1.00 89.00 278 PHE A N 1
ATOM 2244 C CA . PHE A 1 278 ? -7.498 11.926 20.246 1.00 89.00 278 PHE A CA 1
ATOM 2245 C C . PHE A 1 278 ? -7.287 13.300 20.885 1.00 89.00 278 PHE A C 1
ATOM 2247 O O . PHE A 1 278 ? -6.408 13.489 21.721 1.00 89.00 278 PHE A O 1
ATOM 2254 N N . LYS A 1 279 ? -8.102 14.273 20.478 1.00 89.50 279 LYS A N 1
ATOM 2255 C CA . LYS A 1 279 ? -8.151 15.610 21.077 1.00 89.50 279 LYS A CA 1
ATOM 2256 C C . LYS A 1 279 ? -9.514 15.844 21.698 1.00 89.50 279 LYS A C 1
ATOM 2258 O O . LYS A 1 279 ? -10.540 15.621 21.055 1.00 89.50 279 LYS A O 1
ATOM 2263 N N . VAL A 1 280 ? -9.514 16.305 22.938 1.00 87.25 280 VAL A N 1
ATOM 2264 C CA . VAL A 1 280 ? -10.716 16.660 23.685 1.00 87.25 280 VAL A CA 1
ATOM 2265 C C . VAL A 1 280 ? -10.892 18.170 23.602 1.00 87.25 280 VAL A C 1
ATOM 2267 O O . VAL A 1 280 ? -10.053 18.931 24.085 1.00 87.25 280 VAL A O 1
ATOM 2270 N N . MET A 1 281 ? -11.977 18.609 22.972 1.00 85.88 281 MET A N 1
ATOM 2271 C CA . MET A 1 281 ? -12.274 20.034 22.825 1.00 85.88 281 MET A CA 1
ATOM 2272 C C . MET A 1 281 ? -13.032 20.509 24.061 1.00 85.88 281 MET A C 1
ATOM 2274 O O . MET A 1 281 ? -14.120 20.014 24.369 1.00 85.88 281 MET A O 1
ATOM 2278 N N . LEU A 1 282 ? -12.428 21.454 24.775 1.00 76.25 282 LEU A N 1
ATOM 2279 C CA . LEU A 1 282 ? -12.996 22.061 25.969 1.00 76.25 282 LEU A CA 1
ATOM 2280 C C . LEU A 1 282 ? -13.883 23.231 25.531 1.00 76.25 282 LEU A C 1
ATOM 2282 O O . LEU A 1 282 ? -13.380 24.216 25.005 1.00 76.25 282 LEU A O 1
ATOM 2286 N N . GLY A 1 283 ? -15.198 23.116 25.717 1.00 72.31 283 GLY A N 1
ATOM 2287 C CA . GLY A 1 283 ? -16.134 24.196 25.402 1.00 72.31 283 GLY A CA 1
ATOM 2288 C C . GLY A 1 283 ? -17.461 23.734 24.805 1.00 72.31 283 GLY A C 1
ATOM 2289 O O . GLY A 1 283 ? -17.649 22.573 24.435 1.00 72.31 283 GLY A O 1
ATOM 2290 N N . GLN A 1 284 ? -18.400 24.678 24.731 1.00 67.56 284 GLN A N 1
ATOM 2291 C CA . GLN A 1 284 ? -19.767 24.447 24.268 1.00 67.56 284 GLN A CA 1
ATOM 2292 C C . GLN A 1 284 ? -19.943 24.654 22.758 1.00 67.56 284 GLN A C 1
ATOM 2294 O O . GLN A 1 284 ? -20.956 24.216 22.217 1.00 67.56 284 GLN A O 1
ATOM 2299 N N . ASP A 1 285 ? -18.916 25.120 22.040 1.00 70.25 285 ASP A N 1
ATOM 2300 C CA . ASP A 1 285 ? -18.868 25.202 20.567 1.00 70.25 285 ASP A CA 1
ATOM 2301 C C . ASP A 1 285 ? -17.758 24.320 19.974 1.00 70.25 285 ASP A C 1
ATOM 2303 O O . ASP A 1 285 ? -16.881 23.845 20.696 1.00 70.25 285 ASP A O 1
ATOM 2307 N N . TRP A 1 286 ? -17.863 23.972 18.686 1.00 72.31 286 TRP A N 1
ATOM 2308 C CA . TRP A 1 286 ? -16.776 23.290 17.976 1.00 72.31 286 TRP A CA 1
ATOM 2309 C C . TRP A 1 286 ? -15.751 24.354 17.593 1.00 72.31 286 TRP A C 1
ATOM 2311 O O . TRP A 1 286 ? -16.051 25.163 16.712 1.00 72.31 286 TRP A O 1
ATOM 2321 N N . PRO A 1 287 ? -14.570 24.395 18.234 1.00 71.94 287 PRO A N 1
ATOM 2322 C CA . PRO A 1 287 ? -13.598 25.421 17.920 1.00 71.94 287 PRO A CA 1
ATOM 2323 C C . PRO A 1 287 ? -13.147 25.240 16.465 1.00 71.94 287 PRO A C 1
ATOM 2325 O O . PRO A 1 287 ? -12.841 24.128 16.024 1.00 71.94 287 PRO A O 1
ATOM 2328 N N . HIS A 1 288 ? -13.153 26.328 15.691 1.00 73.81 288 HIS A N 1
ATOM 2329 C CA . HIS A 1 288 ? -12.830 26.292 14.259 1.00 73.81 288 HIS A CA 1
ATOM 2330 C C . HIS A 1 288 ? -11.414 25.763 13.992 1.00 73.81 288 HIS A C 1
ATOM 2332 O O . HIS A 1 288 ? -11.175 25.097 12.985 1.00 73.81 288 HIS A O 1
ATOM 2338 N N . ASP A 1 289 ? -10.497 26.014 14.924 1.00 77.62 289 ASP A N 1
ATOM 2339 C CA . ASP A 1 289 ? -9.111 25.549 14.902 1.00 77.62 289 ASP A CA 1
ATOM 2340 C C . ASP A 1 289 ? -8.940 24.098 15.401 1.00 77.62 289 ASP A C 1
ATOM 2342 O O . ASP A 1 289 ? -7.837 23.550 15.345 1.00 77.62 289 ASP A O 1
ATOM 2346 N N . LYS A 1 290 ? -10.027 23.451 15.859 1.00 81.25 290 LYS A N 1
ATOM 2347 C CA . LYS A 1 290 ? -10.038 22.098 16.441 1.00 81.25 290 LYS A CA 1
ATOM 2348 C C . LYS A 1 290 ? -9.011 21.936 17.571 1.00 81.25 290 LYS A C 1
ATOM 2350 O O . LYS A 1 290 ? -8.432 20.855 17.744 1.00 81.25 290 LYS A O 1
ATOM 2355 N N . THR A 1 291 ? -8.752 23.009 18.315 1.00 79.50 291 THR A N 1
ATOM 2356 C CA . THR A 1 291 ? -7.847 22.992 19.465 1.00 79.50 291 THR A CA 1
ATOM 2357 C C . THR A 1 291 ? -8.481 22.286 20.658 1.00 79.50 291 THR A C 1
ATOM 2359 O O . THR A 1 291 ? -9.698 22.241 20.830 1.00 79.50 291 THR A O 1
ATOM 2362 N N . GLY A 1 292 ? -7.641 21.658 21.475 1.00 84.19 292 GLY A N 1
ATOM 2363 C CA . GLY A 1 292 ? -8.081 20.870 22.616 1.00 84.19 292 GLY A CA 1
ATOM 2364 C C . GLY A 1 292 ? -6.908 20.210 23.326 1.00 84.19 292 GLY A C 1
ATOM 2365 O O . GLY A 1 292 ? -5.792 20.192 22.803 1.00 84.19 292 GLY A O 1
ATOM 2366 N N . ALA A 1 293 ? -7.176 19.657 24.505 1.00 85.88 293 ALA A N 1
ATOM 2367 C CA . ALA A 1 293 ? -6.198 18.869 25.246 1.00 85.88 293 ALA A CA 1
ATOM 2368 C C . ALA A 1 293 ? -6.035 17.494 24.583 1.00 85.88 293 ALA A C 1
ATOM 2370 O O . ALA A 1 293 ? -7.026 16.883 24.161 1.00 85.88 293 ALA A O 1
ATOM 2371 N N . SER A 1 294 ? -4.798 17.011 24.457 1.00 87.69 294 SER A N 1
ATOM 2372 C CA . SER A 1 294 ? -4.550 15.723 23.810 1.00 87.69 294 SER A CA 1
ATOM 2373 C C . SER A 1 294 ? -4.752 14.577 24.796 1.00 87.69 294 SER A C 1
ATOM 2375 O O . SER A 1 294 ? -4.600 14.706 26.010 1.00 87.69 294 SER A O 1
ATOM 2377 N N . GLY A 1 295 ? -5.138 13.434 24.253 1.00 88.06 295 GLY A N 1
ATOM 2378 C CA . GLY A 1 295 ? -5.228 12.181 24.972 1.00 88.06 295 GLY A CA 1
ATOM 2379 C C . GLY A 1 295 ? -4.728 11.048 24.097 1.00 88.06 295 GLY A C 1
ATOM 2380 O O . GLY A 1 295 ? -4.807 11.096 22.864 1.00 88.06 295 GLY A O 1
ATOM 2381 N N . LYS A 1 296 ? -4.195 10.022 24.748 1.00 90.56 296 LYS A N 1
ATOM 2382 C CA . LYS A 1 296 ? -3.678 8.830 24.093 1.00 90.56 296 LYS A CA 1
ATOM 2383 C C . LYS A 1 296 ? -4.209 7.596 24.797 1.00 90.56 296 LYS A C 1
ATOM 2385 O O . LYS A 1 296 ? -4.142 7.485 26.019 1.00 90.56 296 LYS A O 1
ATOM 2390 N N . LEU A 1 297 ? -4.738 6.661 24.023 1.00 89.12 297 LEU A N 1
ATOM 2391 C CA . LEU A 1 297 ? -5.155 5.356 24.509 1.00 89.12 297 LEU A CA 1
ATOM 2392 C C . LEU A 1 297 ? -4.317 4.285 23.821 1.00 89.12 297 LEU A C 1
ATOM 2394 O O . LEU A 1 297 ? -4.322 4.170 22.596 1.00 89.12 297 LEU A O 1
ATOM 2398 N N . GLU A 1 298 ? -3.620 3.493 24.623 1.00 91.12 298 GLU A N 1
ATOM 2399 C CA . GLU A 1 298 ? -2.800 2.386 24.159 1.00 91.12 298 GLU A CA 1
ATOM 2400 C C . GLU A 1 298 ? -3.366 1.062 24.679 1.00 91.12 298 GLU A C 1
ATOM 2402 O O . GLU A 1 298 ? -3.635 0.908 25.871 1.00 91.12 298 GLU A O 1
ATOM 2407 N N . ILE A 1 299 ? -3.539 0.097 23.779 1.00 90.88 299 ILE A N 1
ATOM 2408 C CA . ILE A 1 299 ? -3.918 -1.277 24.111 1.00 90.88 299 ILE A CA 1
ATOM 2409 C C . ILE A 1 299 ? -2.812 -2.202 23.630 1.00 90.88 299 ILE A C 1
ATOM 2411 O O . ILE A 1 299 ? -2.481 -2.196 22.451 1.00 90.88 299 ILE A O 1
ATOM 2415 N N . ASN A 1 300 ? -2.269 -3.027 24.517 1.00 90.25 300 ASN A N 1
ATOM 2416 C CA . ASN A 1 300 ? -1.229 -3.997 24.201 1.00 90.25 300 ASN A CA 1
ATOM 2417 C C . ASN A 1 300 ? -1.761 -5.412 24.408 1.00 90.25 300 ASN A C 1
ATOM 2419 O O . ASN A 1 300 ? -2.329 -5.713 25.455 1.00 90.25 300 ASN A O 1
ATOM 2423 N N . SER A 1 301 ? -1.538 -6.297 23.440 1.00 89.06 301 SER A N 1
ATOM 2424 C CA . SER A 1 301 ? -1.852 -7.714 23.581 1.00 89.06 301 SER A CA 1
ATOM 2425 C C . SER A 1 301 ? -0.819 -8.599 22.903 1.00 89.06 301 SER A C 1
ATOM 2427 O O . SER A 1 301 ? -0.302 -8.284 21.831 1.00 89.06 301 SER A O 1
ATOM 2429 N N . LEU A 1 302 ? -0.536 -9.744 23.519 1.00 88.50 302 LEU A N 1
ATOM 2430 C CA . LEU A 1 302 ? 0.255 -10.801 22.903 1.00 88.50 302 LEU A CA 1
ATOM 2431 C C . LEU A 1 302 ? -0.676 -11.740 22.141 1.00 88.50 302 LEU A C 1
ATOM 2433 O O . LEU A 1 302 ? -1.656 -12.231 22.682 1.00 88.50 302 LEU A O 1
ATOM 2437 N N . SER A 1 303 ? -0.372 -12.005 20.874 1.00 86.38 303 SER A N 1
ATOM 2438 C CA . SER A 1 303 ? -1.199 -12.834 19.998 1.00 86.38 303 SER A CA 1
ATOM 2439 C C . SER A 1 303 ? -0.392 -13.935 19.329 1.00 86.38 303 SER A C 1
ATOM 2441 O O . SER A 1 303 ? 0.656 -13.687 18.735 1.00 86.38 303 SER A O 1
ATOM 2443 N N . LYS A 1 304 ? -0.899 -15.169 19.386 1.00 87.44 304 LYS A N 1
ATOM 2444 C CA . LYS A 1 304 ? -0.333 -16.319 18.671 1.00 87.44 304 LYS A CA 1
ATOM 2445 C C . LYS A 1 304 ? -1.061 -16.525 17.352 1.00 87.44 304 LYS A C 1
ATOM 2447 O O . LYS A 1 304 ? -2.289 -16.580 17.311 1.00 87.44 304 LYS A O 1
ATOM 2452 N N . LEU A 1 305 ? -0.302 -16.700 16.281 1.00 85.69 305 LEU A N 1
ATOM 2453 C CA . LEU A 1 305 ? -0.853 -16.964 14.960 1.00 85.69 305 LEU A CA 1
ATOM 2454 C C . LEU A 1 305 ? -1.128 -18.459 14.766 1.00 85.69 305 LEU A C 1
ATOM 2456 O O . LEU A 1 305 ? -0.249 -19.301 14.953 1.00 85.69 305 LEU A O 1
ATOM 2460 N N . ARG A 1 306 ? -2.350 -18.796 14.353 1.00 85.69 306 ARG A N 1
ATOM 2461 C CA . ARG A 1 306 ? -2.800 -20.168 14.087 1.00 85.69 306 ARG A CA 1
ATOM 2462 C C . ARG A 1 306 ? -3.488 -20.274 12.731 1.00 85.69 306 ARG A C 1
ATOM 2464 O O . ARG A 1 306 ? -3.951 -19.284 12.169 1.00 85.69 306 ARG A O 1
ATOM 2471 N N . ALA A 1 307 ? -3.566 -21.492 12.203 1.00 84.31 307 ALA A N 1
ATOM 2472 C CA . ALA A 1 307 ? -4.427 -21.774 11.060 1.00 84.31 307 ALA A CA 1
ATOM 2473 C C . ALA A 1 307 ? -5.887 -21.773 11.522 1.00 84.31 307 ALA A C 1
ATOM 2475 O O . ALA A 1 307 ? -6.217 -22.366 12.547 1.00 84.31 307 ALA A O 1
ATOM 2476 N N . GLY A 1 308 ? -6.747 -21.106 10.765 1.00 80.44 308 GLY A N 1
ATOM 2477 C CA . GLY A 1 308 ? -8.184 -21.069 10.981 1.00 80.44 308 GLY A CA 1
ATOM 2478 C C . GLY A 1 308 ? -8.946 -21.383 9.699 1.00 80.44 308 GLY A C 1
ATOM 2479 O O . GLY A 1 308 ? -8.382 -21.472 8.605 1.00 80.44 308 GLY A O 1
ATOM 2480 N N . ARG A 1 309 ? -10.259 -21.540 9.843 1.00 78.06 309 ARG A N 1
ATOM 2481 C CA . ARG A 1 309 ? -11.199 -21.597 8.726 1.00 78.06 309 ARG A CA 1
ATOM 2482 C C . ARG A 1 309 ? -12.283 -20.568 8.973 1.00 78.06 309 ARG A C 1
ATOM 2484 O O . ARG A 1 309 ? -12.849 -20.520 10.061 1.00 78.06 309 ARG A O 1
ATOM 2491 N N . ARG A 1 310 ? -12.561 -19.752 7.965 1.00 75.38 310 ARG A N 1
ATOM 2492 C CA . ARG A 1 310 ? -13.755 -18.922 7.934 1.00 75.38 310 ARG A CA 1
ATOM 2493 C C . ARG A 1 310 ? -14.869 -19.754 7.333 1.00 75.38 310 ARG A C 1
ATOM 2495 O O . ARG A 1 310 ? -14.706 -20.246 6.223 1.00 75.38 310 ARG A O 1
ATOM 2502 N N . LEU A 1 311 ? -15.971 -19.900 8.051 1.00 69.31 311 LEU A N 1
ATOM 2503 C CA . LEU A 1 311 ? -17.166 -20.559 7.543 1.00 69.31 311 LEU A CA 1
ATOM 2504 C C . LEU A 1 311 ? -18.091 -19.501 6.947 1.00 69.31 311 LEU A C 1
ATOM 2506 O O . LEU A 1 311 ? -18.333 -18.464 7.565 1.00 69.31 311 LEU A O 1
ATOM 2510 N N . TYR A 1 312 ? -18.601 -19.764 5.752 1.00 67.06 312 TYR A N 1
ATOM 2511 C CA . TYR A 1 312 ? -19.745 -19.042 5.222 1.00 67.06 312 TYR A CA 1
ATOM 2512 C C . TYR A 1 312 ? -20.972 -19.862 5.590 1.00 67.06 312 TYR A C 1
ATOM 2514 O O . TYR A 1 312 ? -21.119 -20.993 5.132 1.00 67.06 312 TYR A O 1
ATOM 2522 N N . ILE A 1 313 ? -21.816 -19.318 6.466 1.00 58.72 313 ILE A N 1
ATOM 2523 C CA . ILE A 1 313 ? -23.075 -19.963 6.854 1.00 58.72 313 ILE A CA 1
ATOM 2524 C C . ILE A 1 313 ? -23.899 -20.143 5.580 1.00 58.72 313 ILE A C 1
ATOM 2526 O O . ILE A 1 313 ? -24.334 -19.144 5.018 1.00 58.72 313 ILE A O 1
ATOM 2530 N N . LYS A 1 314 ? -24.082 -21.370 5.086 1.00 52.25 314 LYS A N 1
ATOM 2531 C CA . LYS A 1 314 ? -25.132 -21.632 4.096 1.00 52.25 314 LYS A CA 1
ATOM 2532 C C . LYS A 1 314 ? -26.448 -21.429 4.840 1.00 52.25 314 LYS A C 1
ATOM 2534 O O . LYS A 1 314 ? -26.648 -22.100 5.847 1.00 52.25 314 LYS A O 1
ATOM 2539 N N . GLU A 1 315 ? -27.279 -20.479 4.418 1.00 43.75 315 GLU A N 1
ATOM 2540 C CA . GLU A 1 315 ? -28.650 -20.443 4.927 1.00 43.75 315 GLU A CA 1
ATOM 2541 C C . GLU A 1 315 ? -29.290 -21.785 4.571 1.00 43.75 315 GLU A C 1
ATOM 2543 O O . GLU A 1 315 ? -29.336 -22.179 3.402 1.00 43.75 315 GLU A O 1
ATOM 2548 N N . GLU A 1 316 ? -29.688 -22.534 5.597 1.00 34.75 316 GLU A N 1
ATOM 2549 C CA . GLU A 1 316 ? -30.559 -23.678 5.403 1.00 34.75 316 GLU A CA 1
ATOM 2550 C C . GLU A 1 316 ? -31.865 -23.158 4.808 1.00 34.75 316 GLU A C 1
ATOM 2552 O O . GLU A 1 316 ? -32.409 -22.132 5.221 1.00 34.75 316 GLU A O 1
ATOM 2557 N N . THR A 1 317 ? -32.354 -23.861 3.796 1.00 37.72 317 THR A N 1
ATOM 2558 C CA . THR A 1 317 ? -33.661 -23.654 3.184 1.00 37.72 317 THR A CA 1
ATOM 2559 C C . THR A 1 317 ? -34.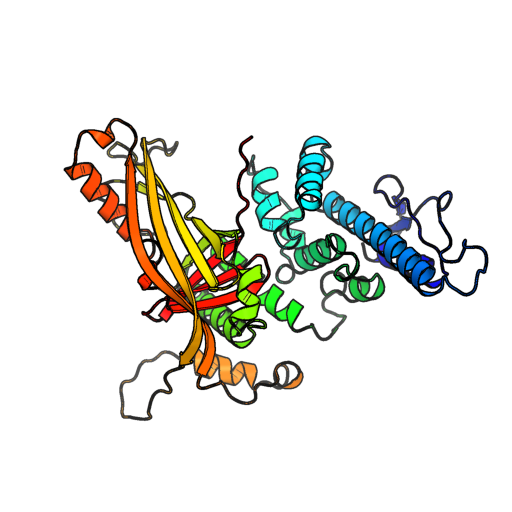753 -23.989 4.201 1.00 37.72 317 THR A C 1
ATOM 2561 O O . THR A 1 317 ? -35.414 -25.016 4.113 1.00 37.72 317 THR A O 1
ATOM 2564 N N . SER A 1 318 ? -34.966 -23.119 5.186 1.00 33.28 318 SER A N 1
ATOM 2565 C CA . SER A 1 318 ? -36.052 -23.243 6.152 1.00 33.28 318 SER A CA 1
ATOM 2566 C C . SER A 1 318 ? -36.850 -21.945 6.225 1.00 33.28 318 SER A C 1
ATOM 2568 O O . SER A 1 318 ? -36.480 -20.981 6.886 1.00 33.28 318 SER A O 1
ATOM 2570 N N . THR A 1 319 ? -37.978 -21.977 5.513 1.00 32.09 319 THR A N 1
ATOM 2571 C CA . THR A 1 319 ? -39.240 -21.281 5.810 1.00 32.09 319 THR A CA 1
ATOM 2572 C C . THR A 1 319 ? -39.200 -19.774 6.103 1.00 32.09 319 THR A C 1
ATOM 2574 O O . THR A 1 319 ? -39.015 -19.338 7.231 1.00 32.09 319 THR A O 1
ATOM 2577 N N . LYS A 1 320 ? -39.582 -19.004 5.073 1.00 38.31 320 LYS A N 1
ATOM 2578 C CA . LYS A 1 320 ? -40.391 -17.771 5.143 1.00 38.31 320 LYS A CA 1
ATOM 2579 C C . LYS A 1 320 ? -40.027 -16.777 6.259 1.00 38.31 320 LYS A C 1
ATOM 2581 O O . LYS A 1 320 ? -40.817 -16.553 7.169 1.00 38.31 320 LYS A O 1
ATOM 2586 N N . ILE A 1 321 ? -38.934 -16.040 6.074 1.00 30.97 321 ILE A N 1
ATOM 2587 C CA . ILE A 1 321 ? -38.879 -14.634 6.495 1.00 30.97 321 ILE A CA 1
ATOM 2588 C C . ILE A 1 321 ? -38.387 -13.834 5.292 1.00 30.97 321 ILE A C 1
ATOM 2590 O O . ILE A 1 321 ? -37.230 -13.915 4.891 1.00 30.97 321 ILE A O 1
ATOM 2594 N N . SER A 1 322 ? -39.304 -13.104 4.660 1.00 35.06 322 SER A N 1
ATOM 2595 C CA . SER A 1 322 ? -39.012 -12.241 3.520 1.00 35.06 322 SER A CA 1
ATOM 2596 C C . SER A 1 322 ? -38.118 -11.080 3.960 1.00 35.06 322 SER A C 1
ATOM 2598 O O . SER A 1 322 ? -38.615 -10.062 4.445 1.00 35.06 322 SER A O 1
ATOM 2600 N N . SER A 1 323 ? -36.805 -11.196 3.766 1.00 30.58 323 SER A N 1
ATOM 2601 C CA . SER A 1 323 ? -35.940 -10.021 3.705 1.00 30.58 323 SER A CA 1
ATOM 2602 C C 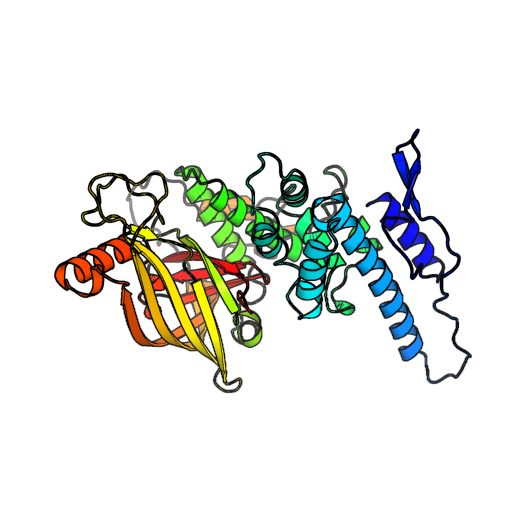. SER A 1 323 ? -35.837 -9.584 2.239 1.00 30.58 323 SER A C 1
ATOM 2604 O O . SER A 1 323 ? -35.318 -10.287 1.379 1.00 30.58 323 SER A O 1
ATOM 2606 N N . ALA A 1 324 ? -36.421 -8.428 1.915 1.00 33.81 324 ALA A N 1
ATOM 2607 C CA . ALA A 1 324 ? -36.472 -7.863 0.563 1.00 33.81 324 ALA A CA 1
ATOM 2608 C C . ALA A 1 324 ? -35.122 -7.255 0.123 1.00 33.81 324 ALA A C 1
ATOM 2610 O O . ALA A 1 324 ? -35.054 -6.138 -0.397 1.00 33.81 324 ALA A O 1
ATOM 2611 N N . THR A 1 325 ? -34.015 -7.951 0.376 1.00 38.34 325 THR A N 1
ATOM 2612 C CA . THR A 1 325 ? -32.684 -7.542 -0.070 1.00 38.34 325 THR A CA 1
ATOM 2613 C C . THR A 1 325 ? -32.058 -8.666 -0.879 1.00 38.34 325 THR A C 1
ATOM 2615 O O . THR A 1 325 ? -31.877 -9.737 -0.314 1.00 38.34 325 THR A O 1
ATOM 2618 N N . PRO A 1 326 ? -31.708 -8.447 -2.164 1.00 41.81 326 PRO A N 1
ATOM 2619 C CA . PRO A 1 326 ? -30.975 -9.450 -2.921 1.00 41.81 326 PRO A CA 1
ATOM 2620 C C . PRO A 1 326 ? -29.666 -9.730 -2.190 1.00 41.81 326 PRO A C 1
ATOM 2622 O O . PRO A 1 326 ? -28.937 -8.792 -1.832 1.00 41.81 326 PRO A O 1
ATOM 2625 N N . ASP A 1 327 ? -29.426 -11.006 -1.920 1.00 53.97 327 ASP A N 1
ATOM 2626 C CA . ASP A 1 327 ? -28.331 -11.432 -1.076 1.00 53.97 327 ASP A CA 1
ATOM 2627 C C . ASP A 1 327 ? -27.000 -11.143 -1.785 1.00 53.97 327 ASP A C 1
ATOM 2629 O O . ASP A 1 327 ? -26.825 -11.394 -2.984 1.00 53.97 327 ASP A O 1
ATOM 2633 N N . ILE A 1 328 ? -26.053 -10.531 -1.069 1.00 56.34 328 ILE A N 1
ATOM 2634 C CA . ILE A 1 328 ? -24.777 -10.080 -1.659 1.00 56.34 328 ILE A CA 1
ATOM 2635 C C . ILE A 1 328 ? -24.032 -11.285 -2.247 1.00 56.34 328 ILE A C 1
ATOM 2637 O O . ILE A 1 328 ? -23.385 -11.168 -3.287 1.00 56.34 328 ILE A O 1
ATOM 2641 N N . ARG A 1 329 ? -24.205 -12.455 -1.626 1.00 56.91 329 ARG A N 1
ATOM 2642 C CA . ARG A 1 329 ? -23.629 -13.736 -2.035 1.00 56.91 329 ARG A CA 1
ATOM 2643 C C . ARG A 1 329 ? -24.180 -14.243 -3.355 1.00 56.91 329 ARG A C 1
ATOM 2645 O O . ARG A 1 329 ? -23.384 -14.615 -4.213 1.00 56.91 329 ARG A O 1
ATOM 2652 N N . ASP A 1 330 ? -25.492 -14.178 -3.554 1.00 55.25 330 ASP A N 1
ATOM 2653 C CA . ASP A 1 330 ? -26.124 -14.566 -4.817 1.00 55.25 330 ASP A CA 1
ATOM 2654 C C . ASP A 1 330 ? -25.693 -13.628 -5.946 1.00 55.25 330 ASP A C 1
ATOM 2656 O O . ASP A 1 330 ? -25.341 -14.076 -7.037 1.00 55.25 330 ASP A O 1
ATOM 2660 N N . SER A 1 331 ? -25.570 -12.327 -5.654 1.00 56.94 331 SER A N 1
ATOM 2661 C CA . SER A 1 331 ? -25.024 -11.354 -6.607 1.00 56.94 331 SER A CA 1
ATOM 2662 C C . SER A 1 331 ? -23.551 -11.613 -6.959 1.00 56.94 331 SER A C 1
ATOM 2664 O O . SER A 1 331 ? -23.130 -11.388 -8.100 1.00 56.94 331 SER A O 1
ATOM 2666 N N . ILE A 1 332 ? -22.743 -12.075 -5.998 1.00 59.00 332 ILE A N 1
ATOM 2667 C CA . ILE A 1 332 ? -21.348 -12.466 -6.238 1.00 59.00 332 ILE A CA 1
ATOM 2668 C C . ILE A 1 332 ? -21.287 -13.747 -7.067 1.00 59.00 332 ILE A C 1
ATOM 2670 O O . ILE A 1 332 ? -20.541 -13.790 -8.042 1.00 59.00 332 ILE A O 1
ATOM 2674 N N . LEU A 1 333 ? -22.075 -14.764 -6.718 1.00 59.25 333 LEU A N 1
ATOM 2675 C CA . LEU A 1 333 ? -22.175 -16.029 -7.444 1.00 59.25 333 LEU A CA 1
ATOM 2676 C C . LEU A 1 333 ? -22.563 -15.798 -8.905 1.00 59.25 333 LEU A C 1
ATOM 2678 O O . LEU A 1 333 ? -21.876 -16.278 -9.806 1.00 59.25 333 LEU A O 1
ATOM 2682 N N . GLU A 1 334 ? -23.589 -14.988 -9.157 1.00 57.06 334 GLU A N 1
ATOM 2683 C CA . GLU A 1 334 ? -24.030 -14.639 -10.505 1.00 57.06 334 GLU A CA 1
ATOM 2684 C C . GLU A 1 334 ? -22.911 -13.932 -11.298 1.00 57.06 334 GLU A C 1
ATOM 2686 O O . GLU A 1 334 ? -22.599 -14.314 -12.431 1.00 57.06 334 GLU A O 1
ATOM 2691 N N . LYS A 1 335 ? -22.203 -12.972 -10.686 1.00 59.94 335 LYS A N 1
ATOM 2692 C CA . LYS A 1 335 ? -21.100 -12.242 -11.342 1.00 59.94 335 LYS A CA 1
ATOM 2693 C C . LYS A 1 335 ? -19.849 -13.089 -11.568 1.00 59.94 335 LYS A C 1
ATOM 2695 O O . LYS A 1 335 ? -19.249 -12.986 -12.643 1.00 59.94 335 LYS A O 1
ATOM 2700 N N . LEU A 1 336 ? -19.469 -13.929 -10.607 1.00 55.44 336 LEU A N 1
ATOM 2701 C CA . LEU A 1 336 ? -18.355 -14.876 -10.729 1.00 55.44 336 LEU A CA 1
ATOM 2702 C C . LEU A 1 336 ? -18.656 -15.972 -11.757 1.00 55.44 336 LEU A C 1
ATOM 2704 O O . LEU A 1 336 ? -17.765 -16.395 -12.490 1.00 55.44 336 LEU A O 1
ATOM 2708 N N . SER A 1 337 ? -19.922 -16.380 -11.874 1.00 52.03 337 SER A N 1
ATOM 2709 C CA . SER A 1 337 ? -20.365 -17.366 -12.861 1.00 52.03 337 SER A CA 1
ATOM 2710 C C . SER A 1 337 ? -20.385 -16.827 -14.297 1.00 52.03 337 SER A C 1
ATOM 2712 O O . SER A 1 337 ? -20.467 -17.618 -15.244 1.00 52.03 337 SER A O 1
ATOM 2714 N N . SER A 1 338 ? -20.275 -15.505 -14.489 1.00 58.88 338 SER A N 1
ATOM 2715 C CA . SER A 1 338 ? -20.254 -14.895 -15.818 1.00 58.88 338 SER A CA 1
ATOM 2716 C C . SER A 1 338 ? -19.046 -15.368 -16.642 1.00 58.88 338 SER A C 1
ATOM 2718 O O . SER A 1 338 ? -17.946 -15.595 -16.128 1.00 58.88 338 SER A O 1
ATOM 2720 N N . LYS A 1 339 ? -19.224 -15.488 -17.968 1.00 54.09 339 LYS A N 1
ATOM 2721 C CA . LYS A 1 339 ? -18.198 -16.006 -18.904 1.00 54.09 339 LYS A CA 1
ATOM 2722 C C . LYS A 1 339 ? -16.837 -15.289 -18.807 1.00 54.09 339 LYS A C 1
ATOM 2724 O O . LYS A 1 339 ? -15.828 -15.873 -19.190 1.00 54.09 339 LYS A O 1
ATOM 2729 N N . LYS A 1 340 ? -16.811 -14.041 -18.316 1.00 55.88 340 LYS A N 1
ATOM 2730 C CA . LYS A 1 340 ? -15.593 -13.234 -18.127 1.00 55.88 340 LYS A CA 1
ATOM 2731 C C . LYS A 1 340 ? -14.752 -13.680 -16.927 1.00 55.88 340 LYS A C 1
ATOM 2733 O O . LYS A 1 340 ? -13.534 -13.621 -17.019 1.00 55.88 340 LYS A O 1
ATOM 2738 N N . TRP A 1 341 ? -15.383 -14.129 -15.842 1.00 53.50 341 TRP A N 1
ATOM 2739 C CA . TRP A 1 341 ? -14.696 -14.517 -14.603 1.00 53.50 341 TRP A CA 1
ATOM 2740 C C . TRP A 1 341 ? -14.398 -16.019 -14.531 1.00 53.50 341 TRP A C 1
ATOM 2742 O O . TRP A 1 341 ? -13.394 -16.405 -13.939 1.00 53.50 341 TRP A O 1
ATOM 2752 N N . ARG A 1 342 ? -15.171 -16.866 -15.234 1.00 54.66 342 ARG A N 1
ATOM 2753 C CA . ARG A 1 342 ? -14.896 -18.317 -15.341 1.00 54.66 342 ARG A CA 1
ATOM 2754 C C . ARG A 1 342 ? -13.522 -18.666 -15.925 1.00 54.66 342 ARG A C 1
ATOM 2756 O O . ARG A 1 342 ? -13.043 -19.769 -15.691 1.00 54.66 342 ARG A O 1
ATOM 2763 N N . LYS A 1 343 ? -12.923 -17.781 -16.732 1.00 56.12 343 LYS A N 1
ATOM 2764 C CA . LYS A 1 343 ? -11.598 -18.005 -17.342 1.00 56.12 343 LYS A CA 1
ATOM 2765 C C . LYS A 1 343 ? -10.439 -17.597 -16.427 1.00 56.12 343 LYS A C 1
ATOM 2767 O O . LYS A 1 343 ? -9.347 -18.127 -16.579 1.00 56.12 343 LYS A O 1
ATOM 2772 N N . THR A 1 344 ? -10.673 -16.661 -15.511 1.00 54.09 344 THR A N 1
ATOM 2773 C CA . THR A 1 344 ? -9.643 -16.026 -14.672 1.00 54.09 344 THR A CA 1
ATOM 2774 C C . THR A 1 344 ? -9.647 -16.528 -13.233 1.00 54.09 344 THR A C 1
ATOM 2776 O O . THR A 1 344 ? -8.596 -16.540 -12.603 1.00 54.09 344 THR A O 1
ATOM 2779 N N . ILE A 1 345 ? -10.792 -16.974 -12.706 1.00 55.97 345 ILE A N 1
ATOM 2780 C CA . ILE A 1 345 ? -10.899 -17.513 -11.348 1.00 55.97 345 ILE A CA 1
ATOM 2781 C C . ILE A 1 345 ? -11.212 -19.016 -11.422 1.00 55.97 345 ILE A C 1
ATOM 2783 O O . ILE A 1 345 ? -12.231 -19.394 -12.002 1.00 55.97 345 ILE A O 1
ATOM 2787 N N . PRO A 1 346 ? -10.410 -19.894 -10.789 1.00 51.41 346 PRO A N 1
ATOM 2788 C CA . PRO A 1 346 ? -10.637 -21.340 -10.769 1.00 51.41 346 PRO A CA 1
ATOM 2789 C C . PRO A 1 346 ? -11.716 -21.752 -9.747 1.00 51.41 346 PRO A C 1
ATOM 2791 O O . PRO A 1 346 ? -11.622 -22.806 -9.126 1.00 51.41 346 PRO A O 1
ATOM 2794 N N . ILE A 1 347 ? -12.734 -20.918 -9.528 1.00 54.28 347 ILE A N 1
ATOM 2795 C CA . ILE A 1 347 ? -13.791 -21.139 -8.536 1.00 54.28 347 ILE A CA 1
ATOM 2796 C C . ILE A 1 347 ? -15.107 -21.283 -9.301 1.00 54.28 347 ILE A C 1
ATOM 2798 O O . ILE A 1 347 ? -15.648 -20.307 -9.815 1.00 54.28 347 ILE A O 1
ATOM 2802 N N . LYS A 1 348 ? -15.595 -22.524 -9.415 1.00 50.56 348 LYS A N 1
ATOM 2803 C CA . LYS A 1 348 ? -16.886 -22.841 -10.052 1.00 50.56 348 LYS A CA 1
ATOM 2804 C C . LYS A 1 348 ? -18.078 -22.604 -9.112 1.00 50.56 348 LYS A C 1
ATOM 2806 O O . LYS A 1 348 ? -19.165 -22.324 -9.602 1.00 50.56 348 LYS A O 1
ATOM 2811 N N . GLU A 1 349 ? -17.855 -22.665 -7.797 1.00 56.66 349 GLU A N 1
ATOM 2812 C CA . GLU A 1 349 ? -18.860 -22.487 -6.739 1.00 56.66 349 GLU A CA 1
ATOM 2813 C C . GLU A 1 349 ? -18.271 -21.702 -5.562 1.00 56.66 349 GLU A C 1
ATOM 2815 O O . GLU A 1 349 ? -17.100 -21.879 -5.223 1.00 56.66 349 GLU A O 1
ATOM 2820 N N . PHE A 1 350 ? -19.074 -20.846 -4.922 1.00 59.69 350 PHE A N 1
ATOM 2821 C CA . PHE A 1 350 ? -18.634 -20.095 -3.744 1.00 59.69 350 PHE A CA 1
ATOM 2822 C C . PHE A 1 350 ? -18.301 -21.073 -2.605 1.00 59.69 350 PHE A C 1
ATOM 2824 O O . PHE A 1 350 ? -19.141 -21.905 -2.246 1.00 59.69 350 PHE A O 1
ATOM 2831 N N . PRO A 1 351 ? -17.086 -21.019 -2.034 1.00 65.69 351 PRO A N 1
ATOM 2832 C CA . PRO A 1 351 ? -16.658 -22.025 -1.079 1.00 65.69 351 PRO A CA 1
ATOM 2833 C C . PRO A 1 351 ? -17.427 -21.887 0.240 1.00 65.69 351 PRO A C 1
ATOM 2835 O O . PRO A 1 351 ? -17.583 -20.793 0.778 1.00 65.69 351 PRO A O 1
ATOM 2838 N N . SER A 1 352 ? -17.854 -23.018 0.809 1.00 64.38 352 SER A N 1
ATOM 2839 C CA . SER A 1 352 ? -18.486 -23.063 2.139 1.00 64.38 352 SER A CA 1
ATOM 2840 C C . SER A 1 352 ? -17.538 -22.627 3.259 1.00 64.38 352 SER A C 1
ATOM 2842 O O . SER A 1 352 ? -17.974 -22.222 4.336 1.00 64.38 352 SER A O 1
ATOM 2844 N N . SER A 1 353 ? -16.227 -22.691 3.017 1.00 73.12 353 SER A N 1
ATOM 2845 C CA . SER A 1 353 ? -15.222 -22.180 3.937 1.00 73.12 353 SER A CA 1
ATOM 2846 C C . SER A 1 353 ? -13.957 -21.718 3.223 1.00 73.12 353 SER A C 1
ATOM 2848 O O . SER A 1 353 ? -13.597 -22.260 2.180 1.00 73.12 353 SER A O 1
ATOM 2850 N N . LEU A 1 354 ? -13.257 -20.748 3.811 1.00 74.38 354 LEU A N 1
ATOM 2851 C CA . LEU A 1 354 ? -11.943 -20.303 3.350 1.00 74.38 354 LEU A CA 1
ATOM 2852 C C . LEU A 1 354 ? -10.874 -20.551 4.420 1.00 74.38 354 LEU A C 1
ATOM 2854 O O . LEU A 1 354 ? -11.108 -20.259 5.598 1.00 74.38 354 LEU A O 1
ATOM 2858 N N . PRO A 1 355 ? -9.687 -21.058 4.044 1.00 75.44 355 PRO A N 1
ATOM 2859 C CA . PRO A 1 355 ? -8.543 -21.078 4.943 1.00 75.44 355 PRO A CA 1
ATOM 2860 C C . PRO A 1 355 ? -8.122 -19.641 5.266 1.00 75.44 355 PRO A C 1
ATOM 2862 O O . PRO A 1 355 ? -8.001 -18.805 4.371 1.00 75.44 355 PRO A O 1
ATOM 2865 N N . VAL A 1 356 ? -7.896 -19.352 6.545 1.00 80.56 356 VAL A N 1
ATOM 2866 C CA . VAL A 1 356 ? -7.521 -18.013 7.017 1.00 80.56 356 VAL A CA 1
ATOM 2867 C C . VAL A 1 356 ? -6.471 -18.098 8.117 1.00 80.56 356 VAL A C 1
ATOM 2869 O O . VAL A 1 356 ? -6.380 -19.094 8.840 1.00 80.56 356 VAL A O 1
ATOM 2872 N N . ALA A 1 357 ? -5.693 -17.034 8.282 1.00 81.75 357 ALA A N 1
ATOM 2873 C CA . ALA A 1 357 ? -4.828 -16.885 9.440 1.00 81.75 357 ALA A CA 1
ATOM 2874 C C . ALA A 1 357 ? -5.645 -16.329 10.617 1.00 81.75 357 ALA A C 1
ATOM 2876 O O . ALA A 1 357 ? -6.353 -15.334 10.463 1.00 81.75 357 ALA A O 1
ATOM 2877 N N . LYS A 1 358 ? -5.563 -16.987 11.776 1.00 83.31 358 LYS A N 1
ATOM 2878 C CA . LYS A 1 358 ? -6.256 -16.614 13.014 1.00 83.31 358 LYS A CA 1
ATOM 2879 C C . LYS A 1 358 ? -5.259 -16.071 14.030 1.00 83.31 358 LYS A C 1
ATOM 2881 O O . LYS A 1 358 ? -4.232 -16.703 14.277 1.00 83.31 358 LYS A O 1
ATOM 2886 N N . LEU A 1 359 ? -5.579 -14.927 14.626 1.00 82.00 359 LEU A N 1
ATOM 2887 C CA . LEU A 1 359 ? -4.847 -14.365 15.757 1.00 82.00 359 LEU A CA 1
ATOM 2888 C C . LEU A 1 359 ? -5.575 -14.788 17.034 1.00 82.00 359 LEU A C 1
ATOM 2890 O O . LEU A 1 359 ? -6.779 -14.600 17.153 1.00 82.00 359 LEU A O 1
ATOM 2894 N N . VAL A 1 360 ? -4.863 -15.441 17.949 1.00 82.75 360 VAL A N 1
ATOM 2895 C CA . VAL A 1 360 ? -5.394 -15.815 19.264 1.00 82.75 360 VAL A CA 1
ATOM 2896 C C . VAL A 1 360 ? -4.675 -14.962 20.301 1.00 82.75 360 VAL A C 1
ATOM 2898 O O . VAL A 1 360 ? -3.502 -15.247 20.575 1.00 82.75 360 VAL A O 1
ATOM 2901 N N . PRO A 1 361 ? -5.320 -13.914 20.829 1.00 81.38 361 PRO A N 1
ATOM 2902 C CA . PRO A 1 361 ? -4.729 -13.095 21.873 1.00 81.38 361 PRO A CA 1
ATOM 2903 C C . PRO A 1 361 ? -4.734 -13.821 23.214 1.00 81.38 361 PRO A C 1
ATOM 2905 O O . PRO A 1 361 ? -5.552 -14.712 23.451 1.00 81.38 361 PRO A O 1
ATOM 2908 N N . SER A 1 362 ? -3.784 -13.452 24.065 1.00 80.25 362 SER A N 1
ATOM 2909 C CA . SER A 1 362 ? -3.760 -13.795 25.481 1.00 80.25 362 SER A CA 1
ATOM 2910 C C . SER A 1 362 ? -4.267 -12.605 26.293 1.00 80.25 362 SER A C 1
ATOM 2912 O O . SER A 1 362 ? -5.442 -12.262 26.204 1.00 80.25 362 SER A O 1
ATOM 2914 N N . ASP A 1 363 ? -3.383 -11.948 27.034 1.00 81.00 363 ASP A N 1
ATOM 2915 C CA . ASP A 1 363 ? -3.729 -10.855 27.926 1.00 81.00 363 ASP A CA 1
ATOM 2916 C C . ASP A 1 363 ? -3.806 -9.541 27.148 1.00 81.00 363 ASP A C 1
ATOM 2918 O O . ASP A 1 363 ? -3.068 -9.317 26.178 1.00 81.00 363 ASP A O 1
ATOM 2922 N N . VAL A 1 364 ? -4.733 -8.680 27.565 1.00 82.31 364 VAL A N 1
ATOM 2923 C CA . VAL A 1 364 ? -4.963 -7.359 26.982 1.00 82.31 364 VAL A CA 1
ATOM 2924 C C . VAL A 1 364 ? -4.750 -6.321 28.077 1.00 82.31 364 VAL A C 1
ATOM 2926 O O . VAL A 1 364 ? -5.537 -6.225 29.014 1.00 82.31 364 VAL A O 1
ATOM 2929 N N . ASN A 1 365 ? -3.690 -5.529 27.942 1.00 85.69 365 ASN A N 1
ATOM 2930 C CA . ASN A 1 365 ? -3.383 -4.420 28.837 1.00 85.69 365 ASN A CA 1
ATOM 2931 C C . ASN A 1 365 ? -3.852 -3.117 28.195 1.00 85.69 365 ASN A C 1
ATOM 2933 O O . ASN A 1 365 ? -3.485 -2.825 27.058 1.00 85.69 365 ASN A O 1
ATOM 2937 N N . ILE A 1 366 ? -4.636 -2.328 28.925 1.00 86.38 366 ILE A N 1
ATOM 2938 C CA . ILE A 1 366 ? -5.182 -1.052 28.454 1.00 86.38 366 ILE A CA 1
ATOM 2939 C C . ILE A 1 366 ? -4.617 0.064 29.328 1.00 86.38 366 ILE A C 1
ATOM 2941 O O . ILE A 1 366 ? -4.734 0.014 30.550 1.00 86.38 366 ILE A O 1
ATOM 2945 N N . SER A 1 367 ? -4.040 1.085 28.703 1.00 87.81 367 SER A N 1
ATOM 2946 C CA . SER A 1 367 ? -3.511 2.273 29.374 1.00 87.81 367 SER A CA 1
ATOM 2947 C C . SER A 1 367 ? -3.987 3.535 28.666 1.00 87.81 367 SER A C 1
ATOM 2949 O O . SER A 1 367 ? -3.906 3.621 27.442 1.00 87.81 367 SER A O 1
ATOM 2951 N N . MET A 1 368 ? -4.461 4.523 29.426 1.00 86.50 368 MET A N 1
ATOM 2952 C CA . MET A 1 368 ? -4.867 5.827 28.900 1.00 86.50 368 MET A CA 1
ATOM 2953 C C . MET A 1 368 ? -4.057 6.935 29.563 1.00 86.50 368 MET A C 1
ATOM 2955 O O . MET A 1 368 ? -3.936 6.956 30.786 1.00 86.50 368 MET A O 1
ATOM 2959 N N . SER A 1 369 ? -3.560 7.871 28.762 1.00 86.75 369 SER A N 1
ATOM 2960 C CA . SER A 1 369 ? -2.981 9.129 29.219 1.00 86.75 369 SER A CA 1
ATOM 2961 C C . SER A 1 369 ? -3.819 10.300 28.710 1.00 86.75 369 SER A C 1
ATOM 2963 O O . SER A 1 369 ? -4.311 10.293 27.581 1.00 86.75 369 SER A O 1
ATOM 2965 N N . LEU A 1 370 ? -3.990 11.310 29.555 1.00 84.56 370 LEU A N 1
ATOM 2966 C CA . LEU A 1 370 ? -4.653 12.568 29.227 1.00 84.56 370 LEU A CA 1
ATOM 2967 C C . LEU A 1 370 ? -3.708 13.703 29.600 1.00 84.56 370 LEU A C 1
ATOM 2969 O O . LEU A 1 370 ? -3.044 13.610 30.631 1.00 84.56 370 LEU A O 1
ATOM 2973 N N . ASP A 1 371 ? -3.681 14.760 28.801 1.00 85.06 371 ASP A N 1
ATOM 2974 C CA . ASP A 1 371 ? -2.926 15.966 29.130 1.00 85.06 371 ASP A CA 1
ATOM 2975 C C . ASP A 1 371 ? -3.701 16.844 30.131 1.00 85.06 371 ASP A C 1
ATOM 2977 O O . ASP A 1 371 ? -4.929 16.751 30.271 1.00 85.06 371 ASP A O 1
ATOM 2981 N N . GLU A 1 372 ? -2.998 17.724 30.847 1.00 75.94 372 GLU A N 1
ATOM 2982 C CA . GLU A 1 372 ? -3.651 18.725 31.698 1.00 75.94 372 GLU A CA 1
ATOM 2983 C C . GLU A 1 372 ? -4.547 19.661 30.855 1.00 75.94 372 GLU A C 1
ATOM 2985 O O . GLU A 1 372 ? -4.179 20.014 29.733 1.00 75.94 372 GLU A O 1
ATOM 2990 N N . PRO A 1 373 ? -5.732 20.079 31.352 1.00 70.25 373 PRO A N 1
ATOM 2991 C CA . PRO A 1 373 ? -6.253 19.935 32.720 1.00 70.25 373 PRO A CA 1
ATOM 2992 C C . PRO A 1 373 ? -7.103 18.669 32.972 1.00 70.25 373 PRO A C 1
ATOM 2994 O O . PRO A 1 373 ? -7.681 18.524 34.050 1.00 70.25 373 PRO A O 1
ATOM 2997 N N . LEU A 1 374 ? -7.217 17.752 32.004 1.00 71.56 374 LEU A N 1
ATOM 2998 C CA . LEU A 1 374 ? -8.162 16.622 32.056 1.00 71.56 374 LEU A CA 1
ATOM 2999 C C . LEU A 1 374 ? -7.793 15.542 33.080 1.00 71.56 374 LEU A C 1
ATOM 3001 O O . LEU A 1 374 ? -8.663 14.799 33.529 1.00 71.56 374 LEU A O 1
ATOM 3005 N N . THR A 1 375 ? -6.525 15.474 33.481 1.00 69.19 375 THR A N 1
ATOM 3006 C CA . THR A 1 375 ? -6.011 14.548 34.504 1.00 69.19 375 THR A CA 1
ATOM 3007 C C . THR A 1 375 ? -6.657 14.730 35.876 1.00 69.19 375 THR A C 1
ATOM 3009 O O . THR A 1 375 ? -6.644 13.805 36.684 1.00 69.19 375 THR A O 1
ATOM 3012 N N . ARG A 1 376 ? -7.239 15.904 36.153 1.00 69.25 376 ARG A N 1
ATOM 3013 C CA . ARG A 1 376 ? -7.730 16.273 37.489 1.00 69.25 376 ARG A CA 1
ATOM 3014 C C . ARG A 1 376 ? -9.142 15.770 37.798 1.00 69.25 376 ARG A C 1
ATOM 3016 O O . ARG A 1 376 ? -9.538 15.796 38.958 1.00 69.25 376 ARG A O 1
ATOM 3023 N N . ASN A 1 377 ? -9.906 15.315 36.798 1.00 79.44 377 ASN A N 1
ATOM 3024 C CA . ASN A 1 377 ? -11.297 14.891 36.984 1.00 79.44 377 ASN A CA 1
ATOM 3025 C C . ASN A 1 377 ? -11.563 13.488 36.409 1.00 79.44 377 ASN A C 1
ATOM 3027 O O . ASN A 1 377 ? -11.641 13.289 35.195 1.00 79.44 377 ASN A O 1
ATOM 3031 N N . VAL A 1 378 ? -11.772 12.520 37.306 1.00 82.19 378 VAL A N 1
ATOM 3032 C CA . VAL A 1 378 ? -12.052 11.115 36.963 1.00 82.19 378 VAL A CA 1
ATOM 3033 C C . VAL A 1 378 ? -13.363 10.961 36.182 1.00 82.19 378 VAL A C 1
ATOM 3035 O O . VAL A 1 378 ? -13.425 10.137 35.270 1.00 82.19 378 VAL A O 1
ATOM 3038 N N . ALA A 1 379 ? -14.392 11.761 36.481 1.00 83.06 379 ALA A N 1
ATOM 3039 C CA . ALA A 1 379 ? -15.669 11.700 35.764 1.00 83.06 379 ALA A CA 1
ATOM 3040 C C . ALA A 1 379 ? -15.496 12.110 34.293 1.00 83.06 379 ALA A C 1
ATOM 3042 O O . ALA A 1 379 ? -15.957 11.415 33.388 1.00 83.06 379 ALA A O 1
ATOM 3043 N N . THR A 1 380 ? -14.721 13.169 34.044 1.00 81.62 380 THR A N 1
ATOM 3044 C CA . THR A 1 380 ? -14.383 13.604 32.684 1.00 81.62 380 THR A CA 1
ATOM 3045 C C . THR A 1 380 ? -13.597 12.529 31.933 1.00 81.62 380 THR A C 1
ATOM 3047 O O . THR A 1 380 ? -13.872 12.271 30.764 1.00 81.62 380 THR A O 1
ATOM 3050 N N . ALA A 1 381 ? -12.657 11.846 32.594 1.00 82.75 381 ALA A N 1
ATOM 3051 C CA . ALA A 1 381 ? -11.916 10.742 31.984 1.00 82.75 381 ALA A CA 1
ATOM 3052 C C . ALA A 1 381 ? -12.827 9.556 31.600 1.00 82.75 381 ALA A C 1
ATOM 3054 O O . ALA A 1 381 ? -12.649 8.961 30.535 1.00 82.75 381 ALA A O 1
ATOM 3055 N N . GLN A 1 382 ? -13.830 9.229 32.422 1.00 86.19 382 GLN A N 1
ATOM 3056 C CA . GLN A 1 382 ? -14.817 8.186 32.110 1.00 86.19 382 GLN A CA 1
ATOM 3057 C C . GLN A 1 382 ? -15.694 8.559 30.909 1.00 86.19 382 GLN A C 1
ATOM 3059 O O . GLN A 1 382 ? -15.898 7.731 30.013 1.00 86.19 382 GLN A O 1
ATOM 3064 N N . ASP A 1 383 ? -16.170 9.804 30.855 1.00 86.88 383 ASP A N 1
ATOM 3065 C CA . ASP A 1 383 ? -16.946 10.311 29.723 1.00 86.88 383 ASP A CA 1
ATOM 3066 C C . ASP A 1 383 ? -16.125 10.290 28.430 1.00 86.88 383 ASP A C 1
ATOM 3068 O O . ASP A 1 383 ? -16.629 9.875 27.381 1.00 86.88 383 ASP A O 1
ATOM 3072 N N . VAL A 1 384 ? -14.839 10.639 28.525 1.00 86.56 384 VAL A N 1
ATOM 3073 C CA . VAL A 1 384 ? -13.896 10.580 27.408 1.00 86.56 384 VAL A CA 1
ATOM 3074 C C . VAL A 1 384 ? -13.745 9.155 26.878 1.00 86.56 384 VAL A C 1
ATOM 3076 O O . VAL A 1 384 ? -13.897 8.922 25.679 1.00 86.56 384 VAL A O 1
ATOM 3079 N N . ILE A 1 385 ? -13.518 8.172 27.753 1.00 87.12 385 ILE A N 1
ATOM 3080 C CA . ILE A 1 385 ? -13.393 6.763 27.349 1.00 87.12 385 ILE A CA 1
ATOM 3081 C C . ILE A 1 385 ? -14.675 6.268 26.676 1.00 87.12 385 ILE A C 1
ATOM 3083 O O . ILE A 1 385 ? -14.615 5.587 25.647 1.00 87.12 385 ILE A O 1
ATOM 3087 N N . ARG A 1 386 ? -15.845 6.595 27.239 1.00 87.75 386 ARG A N 1
ATOM 3088 C CA . ARG A 1 386 ? -17.146 6.206 26.677 1.00 87.75 386 ARG A CA 1
ATOM 3089 C C . ARG A 1 386 ? -17.329 6.777 25.275 1.00 87.75 386 ARG A C 1
ATOM 3091 O O . ARG A 1 386 ? -17.794 6.077 24.374 1.00 87.75 386 ARG A O 1
ATOM 3098 N N . GLU A 1 387 ? -16.939 8.027 25.086 1.00 87.06 387 GLU A N 1
ATOM 3099 C CA . GLU A 1 387 ? -17.022 8.708 23.805 1.00 87.06 387 GLU A CA 1
ATOM 3100 C C . GLU A 1 387 ? -16.072 8.094 22.765 1.00 87.06 387 GLU A C 1
ATOM 3102 O O . GLU A 1 387 ? -16.510 7.746 21.666 1.00 87.06 387 GLU A O 1
ATOM 3107 N N . VAL A 1 388 ? -14.809 7.847 23.128 1.00 86.62 388 VAL A N 1
ATOM 3108 C CA . VAL A 1 388 ? -13.823 7.191 22.250 1.00 86.62 388 VAL A CA 1
ATOM 3109 C C . VAL A 1 388 ? -14.307 5.792 21.839 1.00 86.62 388 VAL A C 1
ATOM 3111 O O . VAL A 1 388 ? -14.306 5.461 20.652 1.00 86.62 388 VAL A O 1
ATOM 3114 N N . ARG A 1 389 ? -14.849 5.001 22.779 1.00 86.06 389 ARG A N 1
ATOM 3115 C CA . ARG A 1 389 ? -15.484 3.688 22.507 1.00 86.06 389 ARG A CA 1
ATOM 3116 C C . ARG A 1 389 ? -16.710 3.763 21.599 1.00 86.06 389 ARG A C 1
ATOM 3118 O O . ARG A 1 389 ? -17.110 2.759 21.010 1.00 86.06 389 ARG A O 1
ATOM 3125 N N . THR A 1 390 ? -17.333 4.932 21.504 1.00 84.94 390 THR A N 1
ATOM 3126 C CA . THR A 1 390 ? -18.506 5.145 20.656 1.00 84.94 390 THR A CA 1
ATOM 3127 C C . THR A 1 390 ? -18.114 5.499 19.219 1.00 84.94 390 THR A C 1
ATOM 3129 O O . THR A 1 390 ? -18.869 5.194 18.295 1.00 84.94 390 THR A O 1
ATOM 3132 N N . GLN A 1 391 ? -16.941 6.101 19.011 1.00 83.00 391 GLN A N 1
ATOM 3133 C CA . GLN A 1 391 ? -16.449 6.489 17.684 1.00 83.00 391 GLN A CA 1
ATOM 3134 C C . GLN A 1 391 ? -15.549 5.433 17.025 1.00 83.00 391 GLN A C 1
ATOM 3136 O O . GLN A 1 391 ? -15.495 5.363 15.798 1.00 83.00 391 GLN A O 1
ATOM 3141 N N . VAL A 1 392 ? -14.851 4.611 17.813 1.00 86.19 392 VAL A N 1
ATOM 3142 C CA . VAL A 1 392 ? -13.888 3.614 17.318 1.00 86.19 392 VAL A CA 1
ATOM 3143 C C . VAL A 1 392 ? -14.486 2.195 17.401 1.00 86.19 392 VAL A C 1
ATOM 3145 O O . VAL A 1 392 ? -15.259 1.913 18.322 1.00 86.19 392 VAL A O 1
ATOM 3148 N N . PRO A 1 393 ? -14.179 1.279 16.457 1.00 87.75 393 PRO A N 1
ATOM 3149 C CA . PRO A 1 393 ? -14.682 -0.094 16.502 1.00 87.75 393 PRO A CA 1
ATOM 3150 C C . PRO A 1 393 ? -14.207 -0.852 17.754 1.00 87.75 393 PRO A C 1
ATOM 3152 O O . PRO A 1 393 ? -13.058 -0.679 18.173 1.00 87.75 393 PRO A O 1
ATOM 3155 N N . PRO A 1 394 ? -15.055 -1.706 18.358 1.00 86.00 394 PRO A N 1
ATOM 3156 C CA . PRO A 1 394 ? -14.729 -2.408 19.599 1.00 86.00 394 PRO A CA 1
ATOM 3157 C C . PRO A 1 394 ? -13.506 -3.326 19.478 1.00 86.00 394 PRO A C 1
ATOM 3159 O O . PRO A 1 394 ? -12.824 -3.542 20.473 1.00 86.00 394 PRO A O 1
ATOM 3162 N N . GLU A 1 395 ? -13.199 -3.832 18.284 1.00 86.81 395 GLU A N 1
ATOM 3163 C CA . GLU A 1 395 ? -12.060 -4.721 18.015 1.00 86.81 395 GLU A CA 1
ATOM 3164 C C . GLU A 1 395 ? -10.706 -4.049 18.218 1.00 86.81 395 GLU A C 1
ATOM 3166 O O . GLU A 1 395 ? -9.707 -4.722 18.443 1.00 86.81 395 GLU A O 1
ATOM 3171 N N . ILE A 1 396 ? -10.665 -2.723 18.124 1.00 87.06 396 ILE A N 1
ATOM 3172 C CA . ILE A 1 396 ? -9.451 -1.944 18.357 1.00 87.06 396 ILE A CA 1
ATOM 3173 C C . ILE A 1 396 ? -9.168 -1.836 19.863 1.00 87.06 396 ILE A C 1
ATOM 3175 O O . ILE A 1 396 ? -8.011 -1.809 20.271 1.00 87.06 396 ILE A O 1
ATOM 3179 N N . PHE A 1 397 ? -10.214 -1.815 20.695 1.00 81.81 397 PHE A N 1
ATOM 3180 C CA . PHE A 1 397 ? -10.087 -1.812 22.159 1.00 81.81 397 PHE A CA 1
ATOM 3181 C C . PHE A 1 397 ? -9.873 -3.204 22.730 1.00 81.81 397 PHE A C 1
ATOM 3183 O O . PHE A 1 397 ? -9.208 -3.362 23.749 1.00 81.81 397 PHE A O 1
ATOM 3190 N N . ASP A 1 398 ? -10.492 -4.193 22.100 1.00 81.69 398 ASP A N 1
ATOM 3191 C CA . ASP A 1 398 ? -10.453 -5.577 22.516 1.00 81.69 398 ASP A CA 1
ATOM 3192 C C . ASP A 1 398 ? -10.027 -6.443 21.335 1.00 81.69 398 ASP A C 1
ATOM 3194 O O . ASP A 1 398 ? -10.838 -6.924 20.536 1.00 81.69 398 ASP A O 1
ATOM 3198 N N . LEU A 1 399 ? -8.713 -6.644 21.255 1.00 82.62 399 LEU A N 1
ATOM 3199 C CA . LEU A 1 399 ? -8.077 -7.431 20.207 1.00 82.62 399 LEU A CA 1
ATOM 3200 C C . LEU A 1 399 ? -8.517 -8.906 20.245 1.00 82.62 399 LEU A C 1
ATOM 3202 O O . LEU A 1 399 ? -8.358 -9.599 19.240 1.00 82.62 399 LEU A O 1
ATOM 3206 N N . SER A 1 400 ? -9.139 -9.379 21.340 1.00 78.88 400 SER A N 1
ATOM 3207 C CA . SER A 1 400 ? -9.768 -10.712 21.424 1.00 78.88 400 SER A CA 1
ATOM 3208 C C . SER A 1 400 ? -10.922 -10.924 20.466 1.00 78.88 400 SER A C 1
ATOM 3210 O O . SER A 1 400 ? -11.205 -12.060 20.079 1.00 78.88 400 SER A O 1
ATOM 3212 N N . LYS A 1 401 ? -11.511 -9.835 19.979 1.00 82.94 401 LYS A N 1
ATOM 3213 C CA . LYS A 1 401 ? -12.571 -9.891 18.981 1.00 82.94 401 LYS A CA 1
ATOM 3214 C C . LYS A 1 401 ? -12.048 -10.111 17.567 1.00 82.94 401 LYS A C 1
ATOM 3216 O O . LYS A 1 401 ? -12.847 -10.396 16.686 1.00 82.94 401 LYS A O 1
ATOM 3221 N N . ILE A 1 402 ? -10.742 -10.026 17.318 1.00 84.75 402 ILE A N 1
ATOM 3222 C CA . ILE A 1 402 ? -10.178 -10.259 15.985 1.00 84.75 402 ILE A CA 1
ATOM 3223 C C . ILE A 1 402 ? -10.015 -11.765 15.761 1.00 84.75 402 ILE A C 1
ATOM 3225 O O . ILE A 1 402 ? -9.199 -12.426 16.397 1.00 84.75 402 ILE A O 1
ATOM 3229 N N . VAL A 1 403 ? -10.779 -12.322 14.820 1.00 79.19 403 VAL A N 1
ATOM 3230 C CA . VAL A 1 403 ? -10.819 -13.771 14.566 1.00 79.19 403 VAL A CA 1
ATOM 3231 C C . VAL A 1 403 ? -9.884 -14.177 13.449 1.00 79.19 403 VAL A C 1
ATOM 3233 O O . VAL A 1 403 ? -9.192 -15.189 13.557 1.00 79.19 403 VAL A O 1
ATOM 3236 N N . CYS A 1 404 ? -9.892 -13.451 12.339 1.00 81.50 404 CYS A N 1
ATOM 3237 C CA . CYS A 1 404 ? -9.066 -13.808 11.201 1.00 81.50 404 CYS A CA 1
ATOM 3238 C C . CYS A 1 404 ? -8.671 -12.597 10.379 1.00 81.50 404 CYS A C 1
ATOM 3240 O O . CYS A 1 404 ? -9.245 -11.521 10.514 1.00 81.50 404 CYS A O 1
ATOM 3242 N N . GLY A 1 405 ? -7.673 -12.782 9.527 1.00 84.19 405 GLY A N 1
ATOM 3243 C CA . GLY A 1 405 ? -7.242 -11.747 8.612 1.00 84.19 405 GLY A CA 1
ATOM 3244 C C . GLY A 1 405 ? -7.091 -12.249 7.184 1.00 84.19 405 GLY A C 1
ATOM 3245 O O . GLY A 1 405 ? -6.854 -13.432 6.926 1.00 84.19 405 GLY A O 1
ATOM 3246 N N . THR A 1 406 ? -7.171 -11.295 6.266 1.00 85.31 406 THR A N 1
ATOM 3247 C CA . THR A 1 406 ? -6.781 -11.413 4.868 1.00 85.31 406 THR A CA 1
ATOM 3248 C C . THR A 1 406 ? -5.733 -10.355 4.564 1.00 85.31 406 THR A C 1
ATOM 3250 O O . THR A 1 406 ? -5.988 -9.157 4.678 1.00 85.31 406 THR A O 1
ATOM 3253 N N . TYR A 1 407 ? -4.553 -10.807 4.157 1.00 84.50 407 TYR A N 1
ATOM 3254 C CA . TYR A 1 407 ? -3.492 -9.942 3.674 1.00 84.50 407 TYR A CA 1
ATOM 3255 C C . TYR A 1 407 ? -3.652 -9.811 2.163 1.00 84.50 407 TYR A C 1
ATOM 3257 O O . TYR A 1 407 ? -3.522 -10.798 1.436 1.00 84.50 407 TYR A O 1
ATOM 3265 N N . VAL A 1 408 ? -3.994 -8.611 1.699 1.00 82.88 408 VAL A N 1
ATOM 3266 C CA . VAL A 1 408 ? -4.261 -8.375 0.277 1.00 82.88 408 VAL A CA 1
ATOM 3267 C C . VAL A 1 408 ? -2.951 -8.099 -0.446 1.00 82.88 408 VAL A C 1
ATOM 3269 O O . VAL A 1 408 ? -2.627 -8.779 -1.419 1.00 82.88 408 VAL A O 1
ATOM 3272 N N . ASP A 1 409 ? -2.192 -7.126 0.048 1.00 84.19 409 ASP A N 1
ATOM 3273 C CA . ASP A 1 409 ? -0.866 -6.756 -0.435 1.00 84.19 409 ASP A CA 1
ATOM 3274 C C . ASP A 1 409 ? -0.082 -6.035 0.679 1.00 84.19 409 ASP A C 1
ATOM 3276 O O . ASP A 1 409 ? -0.547 -5.919 1.814 1.00 84.19 409 ASP A O 1
ATOM 3280 N N . SER A 1 410 ? 1.118 -5.538 0.372 1.00 85.38 410 SER A N 1
ATOM 3281 C CA . SER A 1 410 ? 1.975 -4.857 1.351 1.00 85.38 410 SER A CA 1
ATOM 3282 C C . SER A 1 410 ? 1.409 -3.562 1.922 1.00 85.38 410 SER A C 1
ATOM 3284 O O . SER A 1 410 ? 1.944 -3.081 2.920 1.00 85.38 410 SER A O 1
ATOM 3286 N N . ARG A 1 411 ? 0.346 -3.021 1.325 1.00 89.81 411 ARG A N 1
ATOM 3287 C CA . ARG A 1 411 ? -0.325 -1.790 1.737 1.00 89.81 411 ARG A CA 1
ATOM 3288 C C . ARG A 1 411 ? -1.617 -2.075 2.476 1.00 89.81 411 ARG A C 1
ATOM 3290 O O . ARG A 1 411 ? -1.994 -1.243 3.282 1.00 89.81 411 ARG A O 1
ATOM 3297 N N . LEU A 1 412 ? -2.310 -3.178 2.190 1.00 91.25 412 LEU A N 1
ATOM 3298 C CA . LEU A 1 412 ? -3.694 -3.382 2.615 1.00 91.25 412 LEU A CA 1
ATOM 3299 C C . LEU A 1 412 ? -3.889 -4.680 3.407 1.00 91.25 412 LEU A C 1
ATOM 3301 O O . LEU A 1 412 ? -3.637 -5.787 2.918 1.00 91.25 412 LEU A O 1
ATOM 3305 N N . LEU A 1 413 ? -4.433 -4.529 4.613 1.00 92.12 413 LEU A N 1
ATOM 3306 C CA . LEU A 1 413 ? -4.788 -5.615 5.520 1.00 92.12 413 LEU A CA 1
ATOM 3307 C C . LEU A 1 413 ? -6.277 -5.536 5.860 1.00 92.12 413 LEU A C 1
ATOM 3309 O O . LEU A 1 413 ? -6.792 -4.478 6.213 1.00 92.12 413 LEU A O 1
ATOM 3313 N N . VAL A 1 414 ? -6.967 -6.671 5.786 1.00 91.81 414 VAL A N 1
ATOM 3314 C CA . VAL A 1 414 ? -8.349 -6.812 6.251 1.00 91.81 414 VAL A CA 1
ATOM 3315 C C . VAL A 1 414 ? -8.355 -7.719 7.469 1.00 91.81 414 VAL A C 1
ATOM 3317 O O . VAL A 1 414 ? -7.889 -8.853 7.386 1.00 91.81 414 VAL A O 1
ATOM 3320 N N . LEU A 1 415 ? -8.909 -7.252 8.584 1.00 90.69 415 LEU A N 1
ATOM 3321 C CA . LEU A 1 415 ? -9.142 -8.066 9.778 1.00 90.69 415 LEU A CA 1
ATOM 3322 C C . LEU A 1 415 ? -10.644 -8.241 9.992 1.00 90.69 415 LEU A C 1
ATOM 3324 O O . LEU A 1 415 ? -11.413 -7.300 9.829 1.00 90.69 415 LEU A O 1
ATOM 3328 N N . ARG A 1 416 ? -11.072 -9.451 10.338 1.00 88.06 416 ARG A N 1
ATOM 3329 C CA . ARG A 1 416 ? -12.464 -9.790 10.630 1.00 88.06 416 ARG A CA 1
ATOM 3330 C C . ARG A 1 416 ? -12.657 -9.997 12.121 1.00 88.06 416 ARG A C 1
ATOM 3332 O O . ARG A 1 416 ? -11.842 -10.643 12.784 1.00 88.06 416 ARG A O 1
ATOM 3339 N N . SER A 1 417 ? -13.774 -9.481 12.598 1.00 86.00 417 SER A N 1
ATOM 3340 C CA . SER A 1 417 ? -14.231 -9.601 13.971 1.00 86.00 417 SER A CA 1
ATOM 3341 C C . SER A 1 417 ? -15.078 -10.860 14.196 1.00 86.00 417 SER A C 1
ATOM 3343 O O . SER A 1 417 ? -15.514 -11.507 13.238 1.00 86.00 417 SER A O 1
ATOM 3345 N N . VAL A 1 418 ? -15.333 -11.198 15.463 1.00 82.25 418 VAL A N 1
ATOM 3346 C CA . VAL A 1 418 ? -16.249 -12.273 15.888 1.00 82.25 418 VAL A CA 1
ATOM 3347 C C . VAL A 1 418 ? -17.674 -12.022 15.393 1.00 82.25 418 VAL A C 1
ATOM 3349 O O . VAL A 1 418 ? -18.362 -12.971 15.030 1.00 82.25 418 VAL A O 1
ATOM 3352 N N . ASP A 1 419 ? -18.104 -10.762 15.323 1.00 81.00 419 ASP A N 1
ATOM 3353 C CA . ASP A 1 419 ? -19.433 -10.373 14.826 1.00 81.00 419 ASP A CA 1
ATOM 3354 C C . ASP A 1 419 ? -19.548 -10.432 13.285 1.00 81.00 419 ASP A C 1
ATOM 3356 O O . ASP A 1 419 ? -20.609 -10.173 12.719 1.00 81.00 419 ASP A O 1
ATOM 3360 N N . GLY A 1 420 ? -18.456 -10.770 12.590 1.00 79.44 420 GLY A N 1
ATOM 3361 C CA . GLY A 1 420 ? -18.372 -10.799 11.134 1.00 79.44 420 GLY A CA 1
ATOM 3362 C C . GLY A 1 420 ? -18.000 -9.460 10.489 1.00 79.44 420 GLY A C 1
ATOM 3363 O O . GLY A 1 420 ? -17.784 -9.427 9.274 1.00 79.44 420 GLY A O 1
ATOM 3364 N N . SER A 1 421 ? -17.857 -8.377 11.253 1.00 84.81 421 SER A N 1
ATOM 3365 C CA . SER A 1 421 ? -17.420 -7.070 10.758 1.00 84.81 421 SER A CA 1
ATOM 3366 C C . SER A 1 421 ? -16.003 -7.131 10.185 1.00 84.81 421 SER A C 1
ATOM 3368 O O . SER A 1 421 ? -15.138 -7.838 10.699 1.00 84.81 421 SER A O 1
ATOM 3370 N N . ALA A 1 422 ? -15.754 -6.398 9.101 1.00 89.56 422 ALA A N 1
ATOM 3371 C CA . ALA A 1 422 ? -14.437 -6.233 8.500 1.00 89.56 422 ALA A CA 1
ATOM 3372 C C . ALA A 1 422 ? -13.854 -4.864 8.838 1.00 89.56 422 ALA A C 1
ATOM 3374 O O . ALA A 1 422 ? -14.499 -3.839 8.618 1.00 89.56 422 ALA A O 1
ATOM 3375 N N . LEU A 1 423 ? -12.612 -4.870 9.302 1.00 91.19 423 LEU A N 1
ATOM 3376 C CA . LEU A 1 423 ? -11.769 -3.707 9.508 1.00 91.19 423 LEU A CA 1
ATOM 3377 C C . LEU A 1 423 ? -10.742 -3.646 8.378 1.00 91.19 423 LEU A C 1
ATOM 3379 O O . LEU A 1 423 ? -9.986 -4.595 8.163 1.00 91.19 423 LEU A O 1
ATOM 3383 N N . LEU A 1 424 ? -10.736 -2.534 7.651 1.00 91.62 424 LEU A N 1
ATOM 3384 C CA . LEU A 1 424 ? -9.817 -2.261 6.556 1.00 91.62 424 LEU A CA 1
ATOM 3385 C C . LEU A 1 424 ? -8.684 -1.369 7.059 1.00 91.62 424 LEU A C 1
ATOM 3387 O O . LEU A 1 424 ? -8.939 -0.271 7.555 1.00 91.62 424 LEU A O 1
ATOM 3391 N N . PHE A 1 425 ? -7.447 -1.820 6.884 1.00 92.50 425 PHE A N 1
ATOM 3392 C CA . PHE A 1 425 ? -6.249 -1.103 7.300 1.00 92.50 425 PHE A CA 1
ATOM 3393 C C . PHE A 1 425 ? -5.321 -0.830 6.124 1.00 92.50 425 PHE A C 1
ATOM 3395 O O . PHE A 1 425 ? -5.084 -1.722 5.308 1.00 92.50 425 PHE A O 1
ATOM 3402 N N . THR A 1 426 ? -4.718 0.357 6.098 1.00 92.06 426 THR A N 1
ATOM 3403 C CA . THR A 1 426 ? -3.568 0.650 5.239 1.00 92.06 426 THR A CA 1
ATOM 3404 C C . THR A 1 426 ? -2.271 0.682 6.017 1.00 92.06 426 THR A C 1
ATOM 3406 O O . THR A 1 426 ? -2.240 0.989 7.206 1.00 92.06 426 THR A O 1
ATOM 3409 N N . ARG A 1 427 ? -1.164 0.358 5.360 1.00 90.06 427 ARG A N 1
ATOM 3410 C CA . ARG A 1 427 ? 0.151 0.443 5.977 1.00 90.06 427 ARG A CA 1
ATOM 3411 C C . ARG A 1 427 ? 0.509 1.909 6.184 1.00 90.06 427 ARG A C 1
ATOM 3413 O O . ARG A 1 427 ? 0.533 2.695 5.243 1.00 90.06 427 ARG A O 1
ATOM 3420 N N . SER A 1 428 ? 0.774 2.256 7.433 1.00 85.06 428 SER A N 1
ATOM 3421 C CA . SER A 1 428 ? 1.282 3.560 7.829 1.00 85.06 428 SER A CA 1
ATOM 3422 C C . SER A 1 428 ? 2.781 3.441 8.039 1.00 85.06 428 SER A C 1
ATOM 3424 O O . SER A 1 428 ? 3.292 2.394 8.450 1.00 85.06 428 SER A O 1
ATOM 3426 N N . LEU A 1 429 ? 3.506 4.506 7.735 1.00 73.56 429 LEU A N 1
ATOM 3427 C CA . LEU A 1 429 ? 4.918 4.546 8.054 1.00 73.56 429 LEU A CA 1
ATOM 3428 C C . LEU A 1 429 ? 5.091 4.856 9.532 1.00 73.56 429 LEU A C 1
ATOM 3430 O O . LEU A 1 429 ? 4.332 5.610 10.146 1.00 73.56 429 LEU A O 1
ATOM 3434 N N . VAL A 1 430 ? 6.105 4.236 10.120 1.00 57.84 430 VAL A N 1
ATOM 3435 C CA . VAL A 1 430 ? 6.629 4.724 11.385 1.00 57.84 430 VAL A CA 1
ATOM 3436 C C . VAL A 1 430 ? 7.214 6.093 11.052 1.00 57.84 430 VAL A C 1
ATOM 3438 O O . VAL A 1 430 ? 8.170 6.175 10.284 1.00 57.84 430 VAL A O 1
ATOM 3441 N N . ASN A 1 431 ? 6.586 7.161 11.548 1.00 46.62 431 ASN A N 1
ATOM 3442 C CA . ASN A 1 431 ? 7.292 8.421 11.702 1.00 46.62 431 ASN A CA 1
ATOM 3443 C C . ASN A 1 431 ? 8.450 8.098 12.644 1.00 46.62 431 ASN A C 1
ATOM 3445 O O . ASN A 1 431 ? 8.248 7.941 13.846 1.00 46.62 431 ASN A O 1
ATOM 3449 N N . GLU A 1 432 ? 9.629 7.887 12.076 1.00 38.59 432 GLU A N 1
ATOM 3450 C CA . GLU A 1 432 ? 10.853 8.261 12.761 1.00 38.59 432 GLU A CA 1
ATOM 3451 C C . GLU A 1 432 ? 10.824 9.788 12.727 1.00 38.59 432 GLU A C 1
ATOM 3453 O O . GLU A 1 432 ? 11.281 10.408 11.769 1.00 38.59 432 GLU A O 1
ATOM 3458 N N . ASP A 1 433 ? 10.118 10.380 13.692 1.00 29.58 433 ASP A N 1
ATOM 3459 C CA . ASP A 1 433 ? 10.482 11.713 14.140 1.00 29.58 433 ASP A CA 1
ATOM 3460 C C . ASP A 1 433 ? 11.836 11.529 14.835 1.00 29.58 433 ASP A C 1
ATOM 3462 O O . ASP A 1 433 ? 11.883 11.172 16.008 1.00 29.58 433 ASP A O 1
ATOM 3466 N N . ASP A 1 434 ? 12.890 11.634 14.025 1.00 29.70 434 ASP A N 1
ATOM 3467 C CA . ASP A 1 434 ? 14.242 12.085 14.366 1.00 29.70 434 ASP A CA 1
ATOM 3468 C C . ASP A 1 434 ? 14.819 12.820 13.142 1.00 29.70 434 ASP A C 1
ATOM 3470 O O . ASP A 1 434 ? 14.967 12.195 12.058 1.00 29.70 434 ASP A O 1
#

InterPro domains:
  IPR000719 Protein kinase domain [PS50011] (1-164)
  IPR006843 Plastid lipid-associated protein/fibrillin conserved domain [PF04755] (197-241)
  IPR011009 Protein kinase-like domain superfamily [SSF56112] (1-177)

Sequence (434 aa):
MRDLLIGVNYLHSNGLAHTELRLEKLHISPIDRHVKVGILGNAANFNDCIPDDNKLDSNMDRRKMMIAFDMRCLGFIMAKMVLRDLMDPMIFAKFKAFLSKGNEPSCLREFLMHIVNRNPSPENVGFQILDRNWGAGWNLLSLLLATKSSQKISCLDALRHPFLCGPRWRVDPTMDMIRWSLGSTAVRITEEYIYGRQQRRRIAYFIELMEMLNPHSKPRSWLEMLPGKWRLLYSTGRHIGLTFRQPSTRILVGDVHLNITKLSKLHATFSIKSDIGFKVMLGQDWPHDKTGASGKLEINSLSKLRAGRRLYIKEETSTKISSATPDIRDSILEKLSSKKWRKTIPIKEFPSSLPVAKLVPSDVNISMSLDEPLTRNVATAQDVIREVRTQVPPEIFDLSKIVCGTYVDSRLLVLRSVDGSALLFTRSLVNEDD

pLDDT: mean 79.31, std 14.55, range [29.58, 96.0]

Foldseek 3Di:
DLLLLVQQVVQLVVQKFQLDQALVQWDQDPPPRHIDGHDSPVIDGLPPDDDDPPCPVVSVVSSLVRQLNNLLNVLLNLCCVLQVVCVPPVLVVVVVVCLVVVHQLLCVLVVCCVSPVPDPDPPSVSSVLCPPPLRLNSVLSRLSSPSDSVSHDGSVVSSVRPSNDDPVRDDPDALLVVLSSLLSVLLVLLVVPDDDPVSLLVNVLSVVVLQLSFPPLDLLVCLPQVAAKKWFRDKSVAAAPDDPDDAPWDKDKDTWIWGWADDDPVQQKIKIKIKIKMFTDPDDDCPPVNDGWIKIKIKIWIWTKDKDKDFDDDPDPDDDDDDPDDDSQVVSLVVCCDPSNVVRDVDNDDDRMDIFIFIATDDMDMDMDTGPPQVVDPVSVVSVVVVVPNNDDVCSRPVNQFTGKGDSDSFWIWTAGPVRMITIIGGDHPPPPD

Radius of gyration: 25.07 Å; chains: 1; bounding box: 77×50×71 Å

Organism: Erythranthe guttata (NCBI:txid4155)

Secondary structure (DSSP, 8-state):
-HHHHHHHHHHHHTTEE-S---GGGEEE-TTT--EEE---TT-EETT-S---TT-HHHHHHHHHHHHHHHHHHHHHHHHHHH-GGGGSHHHHHHHHHHHHTT--GGGHHHHHHHHHTTS--S--HHHHHHHHHHHHHHHHHHHHT-SSGGGSPPHHHHHTSTTTS-TTS-PPPPHHHHHHHHHHHHHHHHHT----HHHHHHHHHHHHHHHHT-S--SHHHHHHHS-EEEEEEEESSS-SS---S--SSEEEEEEEEEEEEEEETTTTEEEEEEEEEEEEE-SSS--TT---EEEEEEEEEEEEEEEEEEE--PPP--------S--HHHHHHHHHHSTTTTTT---SS--SEEEEEEEEEEEEEEEEEE-TTGGG-HHHHHHHHHHHHHHS-HHHH-GGGEEEEEE-SSSEEEEEETTSPEEEEEEEP-----